Protein AF-0000000079853372 (afdb_homodimer)

Sequence (424 aa):
MLPSIKVAEMELEIAETLNPGPWFKHSINVGIAARNIAEKIQNMDMEKAYILGILHDIGRRVGVVNISKHVYEGYKFCIEKGWNEVAKVCMTHSYILMQDEFDYEPIENEEMEIKKYILNCQTDDFDLLIQLCDSLAADYGFVIIEKRFVDVIRRYGIMQKYIEGWNKTFEIKEYFEEKMGCSVYDVLPNIGKTTLLSPPLWTQPVNKSIIRMLPSIKVAEMELEIAETLNPGPWFKHSINVGIAARNIAEKIQNMDMEKAYILGILHDIGRRVGVVNISKHVYEGYKFCIEKGWNEVAKVCMTHSYILMQDEFDYEPIENEEMEIKKYILNCQTDDFDLLIQLCDSLAADYGFVIIEKRFVDVIRRYGIMQKYIEGWNKTFEIKEYFEEKMGCSVYDVLPNIGKTTLLSPPLWTQPVNKSIIR

Solvent-accessible surface area (backbone atoms only — not comparable to full-atom values): 22584 Å² total; per-residue (Å²): 80,75,73,54,67,68,55,48,53,51,53,47,52,53,28,32,73,65,32,72,58,59,66,53,45,18,21,50,37,11,9,52,43,26,21,45,53,26,66,47,26,87,93,41,60,28,67,58,33,23,47,44,20,40,46,37,64,51,15,36,33,81,38,95,67,56,72,48,50,28,25,44,45,18,23,53,55,23,50,77,72,52,18,50,60,46,17,51,35,11,61,43,44,86,39,82,56,44,55,75,67,59,86,65,83,68,85,53,66,49,43,44,53,46,49,60,50,40,67,74,53,80,82,51,71,66,46,53,44,44,35,45,22,59,33,31,28,37,53,85,37,27,34,53,51,40,49,42,53,47,54,50,36,72,65,70,44,88,58,88,62,50,64,60,38,50,53,49,45,53,50,51,49,50,54,51,20,62,62,42,73,45,63,71,68,78,59,36,76,65,27,56,59,43,47,70,55,79,74,80,81,80,68,80,79,75,69,74,69,69,79,107,81,76,72,54,66,69,55,48,53,50,53,47,52,52,28,32,72,64,32,71,60,58,64,53,45,18,23,48,37,13,8,51,42,26,21,44,54,26,65,47,26,86,95,42,61,29,66,61,34,23,48,44,20,42,45,38,62,52,14,36,32,80,39,96,67,56,72,48,50,27,24,44,45,18,23,53,55,24,50,76,71,54,19,49,60,46,16,50,35,11,60,44,44,84,39,81,57,45,55,73,68,60,86,66,82,68,83,53,67,50,43,42,54,48,49,60,51,40,67,73,53,78,81,52,71,65,44,52,44,43,36,43,22,58,34,30,28,38,53,85,40,28,34,54,52,40,49,40,52,47,54,50,36,73,68,71,43,89,58,88,63,48,66,61,38,50,53,48,45,52,50,52,49,50,55,52,20,63,62,44,74,45,63,71,69,79,60,37,76,62,26,59,59,43,48,71,55,78,74,81,82,80,67,80,77,73,69,74,70,70,80,107

Nearest PDB structures (foldseek):
  3ccg-assembly1_A-2  TM=4.368E-01  e=1.190E-01  Clostridium acetobutylicum ATCC 824
  7mis-assembly1_C  TM=3.509E-01  e=1.730E+00  Legionella pneumophila
  3ccg-assembly1_A-2  TM=4.327E-01  e=1.172E-01  Clostridium acetobutylicum ATCC 824
  7mis-assembly1_C  TM=3.510E-01  e=1.529E+00  Legionella pneumophila

Foldseek 3Di:
DADAPVVLLVLLVLLCVLEPDLVQLQLQQLLQLQLLLQVLFPPRDSRVLNSLSSLLQSLCSNDDDDLLNSLQSSLVVCVVVVNNVSSVLSLQLVPLVQQVLPPDDDDDPSVNVSNVDSVPDDDDLSSLSSNLSSQQGTSVFGEDSVVSLVLVCVARNDDPCSVVSSVSSVVSQVVSCVSSVHHSVVRTPPHVPVHPDDDDRDYPDPPVPPVD/DADAPVVLLVLLVLLCVLEPDLVQLQLQQLLQLQLLLQVLFPPRDSRVLNSLSSLLQSLCSNDDDDLLRSLQSSLVVCVVVVNNVSSVLSLQLVPLVQQVLPPDDDDDPSVNVSNVDSVPDDDDLSSLSSNLSSQQGTSVFGEDNVVSLVLVCVARNDDPCSVVSSVSSVVSQVVSCVSSVHHSVVRTPPHVPVHPDDDDRDYPDPPVPPVD

Structure (mmCIF, N/CA/C/O backbone):
data_AF-0000000079853372-model_v1
#
loop_
_entity.id
_entity.type
_entity.pdbx_description
1 polymer 'HDOD domain-containing protein'
#
loop_
_atom_site.group_PDB
_atom_site.id
_atom_site.type_symbol
_atom_site.label_atom_id
_atom_site.label_alt_id
_atom_site.label_comp_id
_atom_site.label_asym_id
_atom_site.label_entity_id
_atom_site.label_seq_id
_atom_site.pdbx_PDB_ins_code
_atom_site.Cartn_x
_atom_site.Cartn_y
_atom_site.Cartn_z
_atom_site.occupancy
_atom_site.B_iso_or_equiv
_atom_site.auth_seq_id
_atom_site.auth_comp_id
_atom_site.auth_asym_id
_atom_site.auth_atom_id
_atom_site.pdbx_PDB_model_num
ATOM 1 N N . MET A 1 1 ? -0.793 31.891 15.656 1 89.19 1 MET A N 1
ATOM 2 C CA . MET A 1 1 ? -1.569 31.609 16.859 1 89.19 1 MET A CA 1
ATOM 3 C C . MET A 1 1 ? -2.291 30.266 16.75 1 89.19 1 MET A C 1
ATOM 5 O O . MET A 1 1 ? -2.635 29.844 15.641 1 89.19 1 MET A O 1
ATOM 9 N N . LEU A 1 2 ? -2.406 29.516 17.953 1 95.38 2 LEU A N 1
ATOM 10 C CA . LEU A 1 2 ? -3.102 28.25 18.078 1 95.38 2 LEU A CA 1
ATOM 11 C C . LEU A 1 2 ? -4.262 28.344 19.062 1 95.38 2 LEU A C 1
ATOM 13 O O . LEU A 1 2 ? -4.188 29.094 20.047 1 95.38 2 LEU A O 1
ATOM 17 N N . PRO A 1 3 ? -5.352 27.703 18.703 1 98.31 3 PRO A N 1
ATOM 18 C CA . PRO A 1 3 ? -6.367 27.578 19.75 1 98.31 3 PRO A CA 1
ATOM 19 C C . PRO A 1 3 ? -5.918 26.688 20.891 1 98.31 3 PRO A C 1
ATOM 21 O O . PRO A 1 3 ? -4.91 25.969 20.781 1 98.31 3 PRO A O 1
ATOM 24 N N . SER A 1 4 ? -6.629 26.781 22.016 1 98.19 4 SER A N 1
ATOM 25 C CA . SER A 1 4 ? -6.434 25.781 23.062 1 98.19 4 SER A CA 1
ATOM 26 C C . SER A 1 4 ? -6.914 24.406 22.609 1 98.19 4 SER A C 1
ATOM 28 O O . SER A 1 4 ? -7.684 24.297 21.641 1 98.19 4 SER A O 1
ATOM 30 N N . ILE A 1 5 ? -6.477 23.406 23.297 1 98.62 5 ILE A N 1
ATOM 31 C CA . ILE A 1 5 ? -6.887 22.031 23 1 98.62 5 ILE A CA 1
ATOM 32 C C . ILE A 1 5 ? -8.406 21.922 23.094 1 98.62 5 ILE A C 1
ATOM 34 O O . ILE A 1 5 ? -9.047 21.359 22.203 1 98.62 5 ILE A O 1
ATOM 38 N N . LYS A 1 6 ? -8.984 22.469 24.078 1 98.56 6 LYS A N 1
ATOM 39 C CA . LYS A 1 6 ? -10.43 22.406 24.297 1 98.56 6 LYS A CA 1
ATOM 40 C C . LYS A 1 6 ? -11.188 23.031 23.125 1 98.56 6 LYS A C 1
ATOM 42 O O . LYS A 1 6 ? -12.156 22.453 22.625 1 98.56 6 LYS A O 1
ATOM 47 N N . VAL A 1 7 ? -10.75 24.156 22.688 1 98.75 7 VAL A N 1
ATOM 48 C CA . VAL A 1 7 ? -11.398 24.859 21.578 1 98.75 7 VAL A CA 1
ATOM 49 C C . VAL A 1 7 ? -11.242 24.062 20.297 1 98.75 7 VAL A C 1
ATOM 51 O O . VAL A 1 7 ? -12.188 23.922 19.516 1 98.75 7 VAL A O 1
ATOM 54 N N . ALA A 1 8 ? -10.023 23.531 20.062 1 98.88 8 ALA A N 1
ATOM 55 C CA . ALA A 1 8 ? -9.758 22.719 18.875 1 98.88 8 ALA A CA 1
ATOM 56 C C . ALA A 1 8 ? -10.688 21.516 18.812 1 98.88 8 ALA A C 1
ATOM 58 O O . ALA A 1 8 ? -11.289 21.234 17.766 1 98.88 8 ALA A O 1
ATOM 59 N N . GLU A 1 9 ? -10.859 20.828 19.922 1 98.81 9 GLU A N 1
ATOM 60 C CA . GLU A 1 9 ? -11.711 19.656 19.984 1 98.81 9 GLU A CA 1
ATOM 61 C C . GLU A 1 9 ? -13.18 20.016 19.766 1 98.81 9 GLU A C 1
ATOM 63 O O . GLU A 1 9 ? -13.906 19.297 19.078 1 98.81 9 GLU A O 1
ATOM 68 N N . MET A 1 10 ? -13.578 21.094 20.312 1 98.75 10 MET A N 1
ATOM 69 C CA . MET A 1 10 ? -14.953 21.562 20.141 1 98.75 10 MET A CA 1
ATOM 70 C C . MET A 1 10 ? -15.234 21.875 18.672 1 98.75 10 MET A C 1
ATOM 72 O O . MET A 1 10 ? -16.297 21.516 18.156 1 98.75 10 MET A O 1
ATOM 76 N N . GLU A 1 11 ? -14.312 22.594 18.031 1 98.75 11 GLU A N 1
ATOM 77 C CA . GLU A 1 11 ? -14.5 22.938 16.625 1 98.75 11 GLU A CA 1
ATOM 78 C C . GLU A 1 11 ? -14.531 21.688 15.75 1 98.75 11 GLU A C 1
ATOM 80 O O . GLU A 1 11 ? -15.281 21.641 14.773 1 98.75 11 GLU A O 1
ATOM 85 N N . LEU A 1 12 ? -13.711 20.719 16.062 1 98.81 12 LEU A N 1
ATOM 86 C CA . LEU A 1 12 ? -13.727 19.453 15.32 1 98.81 12 LEU A CA 1
ATOM 87 C C . LEU A 1 12 ? -15.07 18.75 15.469 1 98.81 12 LEU A C 1
ATOM 89 O O . LEU A 1 12 ? -15.602 18.219 14.5 1 98.81 12 LEU A O 1
ATOM 93 N N . GLU A 1 13 ? -15.664 18.766 16.641 1 98.75 13 GLU A N 1
ATOM 94 C CA . GLU A 1 13 ? -16.969 18.156 16.891 1 98.75 13 GLU A CA 1
ATOM 95 C C . GLU A 1 13 ? -18.062 18.859 16.094 1 98.75 13 GLU A C 1
ATOM 97 O O . GLU A 1 13 ? -18.938 18.219 15.531 1 98.75 13 GLU A O 1
ATOM 102 N N . ILE A 1 14 ? -18 20.156 16.094 1 98.75 14 ILE A N 1
ATOM 103 C CA . ILE A 1 14 ? -18.953 20.922 15.297 1 98.75 14 ILE A CA 1
ATOM 104 C C . ILE A 1 14 ? -18.844 20.531 13.828 1 98.75 14 ILE A C 1
ATOM 106 O O . ILE A 1 14 ? -19.844 20.312 13.148 1 98.75 14 ILE A O 1
ATOM 110 N N . ALA A 1 15 ? -17.609 20.453 13.336 1 98.69 15 ALA A N 1
ATOM 111 C CA . ALA A 1 15 ? -17.359 20.094 11.938 1 98.69 15 ALA A CA 1
ATOM 112 C C . ALA A 1 15 ? -17.938 18.719 11.609 1 98.69 15 ALA A C 1
ATOM 114 O O . ALA A 1 15 ? -18.469 18.516 10.523 1 98.69 15 ALA A O 1
ATOM 115 N N . GLU A 1 16 ? -17.797 17.766 12.508 1 98 16 GLU A N 1
ATOM 116 C CA . GLU A 1 16 ? -18.344 16.438 12.32 1 98 16 GLU A CA 1
ATOM 117 C C . GLU A 1 16 ? -19.859 16.484 12.156 1 98 16 GLU A C 1
ATOM 119 O O . GLU A 1 16 ? -20.438 15.742 11.352 1 98 16 GLU A O 1
ATOM 124 N N . THR A 1 17 ? -20.531 17.344 12.953 1 98.06 17 THR A N 1
ATOM 125 C CA . THR A 1 17 ? -21.984 17.484 12.852 1 98.06 17 THR A CA 1
ATOM 126 C C . THR A 1 17 ? -22.375 18.031 11.477 1 98.06 17 THR A C 1
ATOM 128 O O . THR A 1 17 ? -23.406 17.641 10.93 1 98.06 17 THR A O 1
ATOM 131 N N . LEU A 1 18 ? -21.578 18.859 10.922 1 97.88 18 LEU A N 1
ATOM 132 C CA . LEU A 1 18 ? -21.859 19.469 9.625 1 97.88 18 LEU A CA 1
ATOM 133 C C . LEU A 1 18 ? -21.609 18.484 8.492 1 97.88 18 LEU A C 1
ATOM 135 O O . LEU A 1 18 ? -22.297 18.516 7.473 1 97.88 18 LEU A O 1
ATOM 139 N N . ASN A 1 19 ? -20.625 17.609 8.664 1 97.5 19 ASN A N 1
ATOM 140 C CA . ASN A 1 19 ? -20.266 16.609 7.68 1 97.5 19 ASN A CA 1
ATOM 141 C C . ASN A 1 19 ? -19.812 15.305 8.344 1 97.5 19 ASN A C 1
ATOM 143 O O . ASN A 1 19 ? -18.625 15.023 8.422 1 97.5 19 ASN A O 1
ATOM 147 N N . PRO A 1 20 ? -20.797 14.539 8.719 1 96.56 20 PRO A N 1
ATOM 148 C CA . PRO A 1 20 ? -20.438 13.281 9.367 1 96.56 20 PRO A CA 1
ATOM 149 C C . PRO A 1 20 ? -19.672 12.336 8.438 1 96.56 20 PRO A C 1
ATOM 151 O O . PRO A 1 20 ? -19.953 12.297 7.234 1 96.56 20 PRO A O 1
ATOM 154 N N . GLY A 1 21 ? -18.703 11.617 8.984 1 94.69 21 GLY A N 1
ATOM 155 C CA . GLY A 1 21 ? -17.938 10.656 8.195 1 94.69 21 GLY A CA 1
ATOM 156 C C . GLY A 1 21 ? -16.688 10.18 8.883 1 94.69 21 GLY A C 1
ATOM 157 O O . GLY A 1 21 ? -16.359 10.641 9.977 1 94.69 21 GLY A O 1
ATOM 158 N N . PRO A 1 22 ? -15.961 9.32 8.258 1 95.94 22 PRO A N 1
ATOM 159 C CA . PRO A 1 22 ? -14.781 8.703 8.867 1 95.94 22 PRO A CA 1
ATOM 160 C C . PRO A 1 22 ? -13.641 9.703 9.086 1 95.94 22 PRO A C 1
ATOM 162 O O . PRO A 1 22 ? -12.758 9.469 9.906 1 95.94 22 PRO A O 1
ATOM 165 N N . TRP A 1 23 ? -13.734 10.852 8.344 1 97 23 TRP A N 1
ATOM 166 C CA . TRP A 1 23 ? -12.648 11.828 8.445 1 97 23 TRP A CA 1
ATOM 167 C C . TRP A 1 23 ? -12.531 12.367 9.867 1 97 23 TRP A C 1
ATOM 169 O O . TRP A 1 23 ? -11.445 12.781 10.289 1 97 23 TRP A O 1
ATOM 179 N N . PHE A 1 24 ? -13.602 12.344 10.672 1 98.19 24 PHE A N 1
ATOM 180 C CA . PHE A 1 24 ? -13.586 12.828 12.047 1 98.19 24 PHE A CA 1
ATOM 181 C C . PHE A 1 24 ? -12.648 11.984 12.906 1 98.19 24 PHE A C 1
ATOM 183 O O . PHE A 1 24 ? -11.703 12.508 13.5 1 98.19 24 PHE A O 1
ATOM 190 N N . LYS A 1 25 ? -12.867 10.648 12.922 1 98.56 25 LYS A N 1
ATOM 191 C CA . LYS A 1 25 ? -12.016 9.75 13.703 1 98.56 25 LYS A CA 1
ATOM 192 C C . LYS A 1 25 ? -10.602 9.703 13.148 1 98.56 25 LYS A C 1
ATOM 194 O O . LYS A 1 25 ? -9.633 9.57 13.906 1 98.56 25 LYS A O 1
ATOM 199 N N . HIS A 1 26 ? -10.492 9.797 11.852 1 98.44 26 HIS A N 1
ATOM 200 C CA . HIS A 1 26 ? -9.188 9.922 11.219 1 98.44 26 HIS A CA 1
ATOM 201 C C . HIS A 1 26 ? -8.414 11.109 11.781 1 98.44 26 HIS A C 1
ATOM 203 O O . HIS A 1 26 ? -7.246 10.977 12.148 1 98.44 26 HIS A O 1
ATOM 209 N N . SER A 1 27 ? -9.039 12.273 11.891 1 98.88 27 SER A N 1
ATOM 210 C CA . SER A 1 27 ? -8.398 13.484 12.383 1 98.88 27 SER A CA 1
ATOM 211 C C . SER A 1 27 ? -7.941 13.32 13.828 1 98.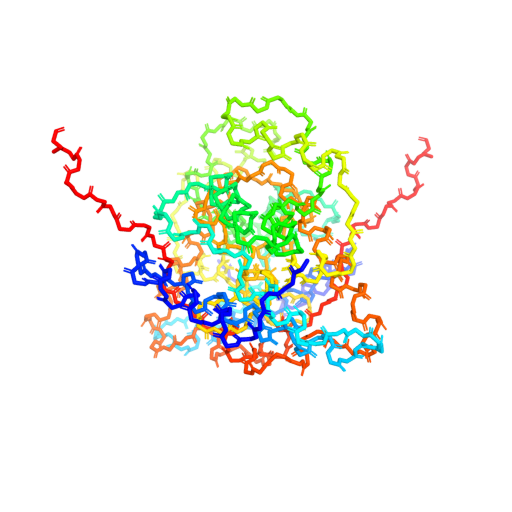88 27 SER A C 1
ATOM 213 O O . SER A 1 27 ? -6.844 13.75 14.188 1 98.88 27 SER A O 1
ATOM 215 N N . ILE A 1 28 ? -8.797 12.68 14.625 1 98.88 28 ILE A N 1
ATOM 216 C CA . ILE A 1 28 ? -8.445 12.414 16.016 1 98.88 28 ILE A CA 1
ATOM 217 C C . ILE A 1 28 ? -7.191 11.547 16.078 1 98.88 28 ILE A C 1
ATOM 219 O O . ILE A 1 28 ? -6.246 11.852 16.812 1 98.88 28 ILE A O 1
ATOM 223 N N . ASN A 1 29 ? -7.164 10.5 15.297 1 98.94 29 ASN A N 1
ATOM 224 C CA . ASN A 1 29 ? -6.02 9.602 15.289 1 98.94 29 ASN A CA 1
ATOM 225 C C . ASN A 1 29 ? -4.758 10.297 14.781 1 98.94 29 ASN A C 1
ATOM 227 O O . ASN A 1 29 ? -3.656 10.016 15.25 1 98.94 29 ASN A O 1
ATOM 231 N N . VAL A 1 30 ? -4.93 11.195 13.789 1 98.94 30 VAL A N 1
ATOM 232 C CA . VAL A 1 30 ? -3.787 11.969 13.328 1 98.94 30 VAL A CA 1
ATOM 233 C C . VAL A 1 30 ? -3.227 12.805 14.469 1 98.94 30 VAL A C 1
ATOM 235 O O . VAL A 1 30 ? -2.01 12.875 14.664 1 98.94 30 VAL A O 1
ATOM 238 N N . GLY A 1 31 ? -4.09 13.469 15.234 1 98.94 31 GLY A N 1
ATOM 239 C CA . GLY A 1 31 ? -3.65 14.227 16.391 1 98.94 31 GLY A CA 1
ATOM 240 C C . GLY A 1 31 ? -2.912 13.391 17.406 1 98.94 31 GLY A C 1
ATOM 241 O O . GLY A 1 31 ? -1.86 13.797 17.906 1 98.94 31 GLY A O 1
ATOM 242 N N . ILE A 1 32 ? -3.408 12.203 17.719 1 98.94 32 ILE A N 1
ATOM 243 C CA . ILE A 1 32 ? -2.801 11.297 18.688 1 98.94 32 ILE A CA 1
ATOM 244 C C . ILE A 1 32 ? -1.427 10.859 18.203 1 98.94 32 ILE A C 1
ATOM 246 O O . ILE A 1 32 ? -0.454 10.867 18.953 1 98.94 32 ILE A O 1
ATOM 250 N N . ALA A 1 33 ? -1.319 10.461 16.922 1 98.94 33 ALA A N 1
ATOM 251 C CA . ALA A 1 33 ? -0.033 10.078 16.344 1 98.94 33 ALA A CA 1
ATOM 252 C C . ALA A 1 33 ? 0.978 11.219 16.453 1 98.94 33 ALA A C 1
ATOM 254 O O . ALA A 1 33 ? 2.123 11 16.859 1 98.94 33 ALA A O 1
ATOM 255 N N . ALA A 1 34 ? 0.501 12.438 16.094 1 98.94 34 ALA A N 1
ATOM 256 C CA . ALA A 1 34 ? 1.375 13.609 16.125 1 98.94 34 ALA A CA 1
ATOM 257 C C . ALA A 1 34 ? 1.882 13.875 17.547 1 98.94 34 ALA A C 1
ATOM 259 O O . ALA A 1 34 ? 3.074 14.117 17.75 1 98.94 34 ALA A O 1
ATOM 260 N N . ARG A 1 35 ? 0.979 13.789 18.484 1 98.94 35 ARG A N 1
ATOM 261 C CA . ARG A 1 35 ? 1.349 13.977 19.875 1 98.94 35 ARG A CA 1
ATOM 262 C C . ARG A 1 35 ? 2.367 12.938 20.328 1 98.94 35 ARG A C 1
ATOM 264 O O . ARG A 1 35 ? 3.385 13.273 20.938 1 98.94 35 ARG A O 1
ATOM 271 N N . ASN A 1 36 ? 2.117 11.68 20.047 1 98.94 36 ASN A N 1
ATOM 272 C CA . ASN A 1 36 ? 2.971 10.586 20.5 1 98.94 36 ASN A CA 1
ATOM 273 C C . ASN A 1 36 ? 4.371 10.688 19.906 1 98.94 36 ASN A C 1
ATOM 275 O O . ASN A 1 36 ? 5.363 10.453 20.594 1 98.94 36 ASN A O 1
ATOM 279 N N . ILE A 1 37 ? 4.473 11.031 18.609 1 98.94 37 ILE A N 1
ATOM 280 C CA . ILE A 1 37 ? 5.77 11.172 17.953 1 98.94 37 ILE A CA 1
ATOM 281 C C . ILE A 1 37 ? 6.512 12.383 18.516 1 98.94 37 ILE A C 1
ATOM 283 O O . ILE A 1 37 ? 7.688 12.281 18.875 1 98.94 37 ILE A O 1
ATOM 287 N N . ALA A 1 38 ? 5.836 13.516 18.656 1 98.88 38 ALA A N 1
ATOM 288 C CA . ALA A 1 38 ? 6.441 14.734 19.188 1 98.88 38 ALA A CA 1
ATOM 289 C C . ALA A 1 38 ? 6.973 14.5 20.609 1 98.88 38 ALA A C 1
ATOM 291 O O . ALA A 1 38 ? 8 15.07 20.984 1 98.88 38 ALA A O 1
ATOM 292 N N . GLU A 1 39 ? 6.281 13.695 21.375 1 98.62 39 GLU A N 1
ATOM 293 C CA . GLU A 1 39 ? 6.668 13.398 22.75 1 98.62 39 GLU A CA 1
ATOM 294 C C . GLU A 1 39 ? 8.047 12.75 22.812 1 98.62 39 GLU A C 1
ATOM 296 O O . GLU A 1 39 ? 8.773 12.898 23.797 1 98.62 39 GLU A O 1
ATOM 301 N N . LYS A 1 40 ? 8.461 12.086 21.781 1 98.5 40 LYS A N 1
ATOM 302 C CA . LYS A 1 40 ? 9.734 11.375 21.734 1 98.5 40 LYS A CA 1
ATOM 303 C C . LYS A 1 40 ? 10.852 12.289 21.219 1 98.5 40 LYS A C 1
ATOM 305 O O . LYS A 1 40 ? 12.016 11.898 21.219 1 98.5 40 LYS A O 1
ATOM 310 N N . ILE A 1 41 ? 10.484 13.438 20.797 1 98.44 41 ILE A N 1
ATOM 311 C CA . ILE A 1 41 ? 11.461 14.336 20.172 1 98.44 41 ILE A CA 1
ATOM 312 C C . ILE A 1 41 ? 11.742 15.516 21.094 1 98.44 41 ILE A C 1
ATOM 314 O O . ILE A 1 41 ? 10.812 16.234 21.484 1 98.44 41 ILE A O 1
ATOM 318 N N . GLN A 1 42 ? 12.969 15.758 21.375 1 96.81 42 GLN A N 1
ATOM 319 C CA . GLN A 1 42 ? 13.367 16.812 22.297 1 96.81 42 GLN A CA 1
ATOM 320 C C . GLN A 1 42 ? 12.922 18.188 21.797 1 96.81 42 GLN A C 1
ATOM 322 O O . GLN A 1 42 ? 13.125 18.516 20.641 1 96.81 42 GLN A O 1
ATOM 327 N N . ASN A 1 43 ? 12.273 18.922 22.609 1 95.81 43 ASN A N 1
ATOM 328 C CA . ASN A 1 43 ? 11.891 20.312 22.406 1 95.81 43 ASN A CA 1
ATOM 329 C C . ASN A 1 43 ? 10.797 20.438 21.344 1 95.81 43 ASN A C 1
ATOM 331 O O . ASN A 1 43 ? 10.633 21.5 20.734 1 95.81 43 ASN A O 1
ATOM 335 N N . MET A 1 44 ? 10.109 19.359 21.078 1 98.12 44 MET A N 1
ATOM 336 C CA . MET A 1 44 ? 8.961 19.484 20.188 1 98.12 44 MET A CA 1
ATOM 337 C C . MET A 1 44 ? 7.66 19.562 20.984 1 98.12 44 MET A C 1
ATOM 339 O O . MET A 1 44 ? 7.398 18.719 21.828 1 98.12 44 MET A O 1
ATOM 343 N N . ASP A 1 45 ? 6.934 20.547 20.734 1 98.5 45 ASP A N 1
ATOM 344 C CA . ASP A 1 45 ? 5.715 20.828 21.484 1 98.5 45 ASP A CA 1
ATOM 345 C C . ASP A 1 45 ? 4.609 19.844 21.141 1 98.5 45 ASP A C 1
ATOM 347 O O . ASP A 1 45 ? 3.955 19.953 20.094 1 98.5 45 ASP A O 1
ATOM 351 N N . MET A 1 46 ? 4.344 18.891 22.047 1 98.5 46 MET A N 1
ATOM 352 C CA . MET A 1 46 ? 3.398 17.812 21.766 1 98.5 46 MET A CA 1
ATOM 353 C C . MET A 1 46 ? 1.966 18.328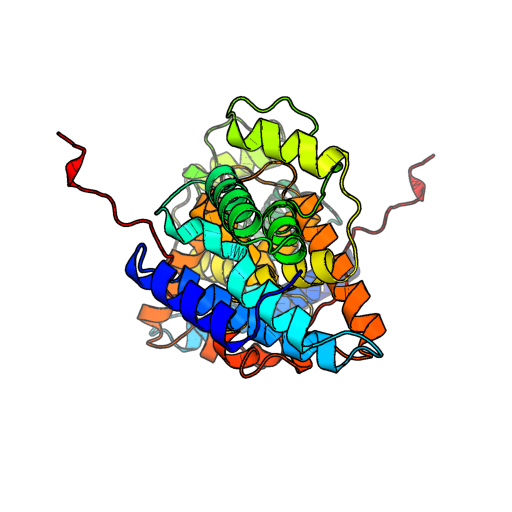 21.75 1 98.5 46 MET A C 1
ATOM 355 O O . MET A 1 46 ? 1.109 17.781 21.047 1 98.5 46 MET A O 1
ATOM 359 N N . GLU A 1 47 ? 1.652 19.328 22.516 1 98.56 47 GLU A N 1
ATOM 360 C CA . GLU A 1 47 ? 0.311 19.906 22.5 1 98.56 47 GLU A CA 1
ATOM 361 C C . GLU A 1 47 ? 0.024 20.578 21.156 1 98.56 47 GLU A C 1
ATOM 363 O O . GLU A 1 47 ? -1.058 20.422 20.594 1 98.56 47 GLU A O 1
ATOM 368 N N . LYS A 1 48 ? 1.024 21.344 20.734 1 98.81 48 LYS A N 1
ATOM 369 C CA . LYS A 1 48 ? 0.906 21.953 19.406 1 98.81 48 LYS A CA 1
ATOM 370 C C . LYS A 1 48 ? 0.714 20.906 18.328 1 98.81 48 LYS A C 1
ATOM 372 O O . LYS A 1 48 ? -0.159 21.031 17.469 1 98.81 48 LYS A O 1
ATOM 377 N N . ALA A 1 49 ? 1.512 19.844 18.406 1 98.94 49 ALA A N 1
ATOM 378 C CA . ALA A 1 49 ? 1.412 18.75 17.438 1 98.94 49 ALA A CA 1
ATOM 379 C C . ALA A 1 49 ? 0.006 18.156 17.422 1 98.94 49 ALA A C 1
ATOM 381 O O . ALA A 1 49 ? -0.561 17.922 16.359 1 98.94 49 ALA A O 1
ATOM 382 N N . TYR A 1 50 ? -0.543 17.984 18.578 1 98.94 50 TYR A N 1
ATOM 383 C CA . TYR A 1 50 ? -1.882 17.422 18.719 1 98.94 50 TYR A CA 1
ATOM 384 C C . TYR A 1 50 ? -2.922 18.328 18.062 1 98.94 50 TYR A C 1
ATOM 386 O O . TYR A 1 50 ? -3.752 17.859 17.281 1 98.94 50 TYR A O 1
ATOM 394 N N . ILE A 1 51 ? -2.871 19.547 18.344 1 98.94 51 ILE A N 1
ATOM 395 C CA . ILE A 1 51 ? -3.84 20.516 17.859 1 98.94 51 ILE A CA 1
ATOM 396 C C . ILE A 1 51 ? -3.775 20.578 16.328 1 98.94 51 ILE A C 1
ATOM 398 O O . ILE A 1 51 ? -4.809 20.531 15.656 1 98.94 51 ILE A O 1
ATOM 402 N N . LEU A 1 52 ? -2.564 20.672 15.781 1 98.94 52 LEU A N 1
ATOM 403 C CA . LEU A 1 52 ? -2.391 20.703 14.336 1 98.94 52 LEU A CA 1
ATOM 404 C C . LEU A 1 52 ? -2.934 19.438 13.688 1 98.94 52 LEU A C 1
ATOM 406 O O . LEU A 1 52 ? -3.568 19.5 12.633 1 98.94 52 LEU A O 1
ATOM 410 N N . GLY A 1 53 ? -2.738 18.344 14.375 1 98.94 53 GLY A N 1
ATOM 411 C CA . GLY A 1 53 ? -3.189 17.062 13.859 1 98.94 53 GLY A CA 1
ATOM 412 C C . GLY A 1 53 ? -4.699 16.938 13.789 1 98.94 53 GLY A C 1
ATOM 413 O O . GLY A 1 53 ? -5.258 16.578 12.75 1 98.94 53 GLY A O 1
ATOM 414 N N . ILE A 1 54 ? -5.41 17.312 14.867 1 98.88 54 ILE A N 1
ATOM 415 C CA . ILE A 1 54 ? -6.852 17.078 14.891 1 98.88 54 ILE A CA 1
ATOM 416 C C . ILE A 1 54 ? -7.543 18.078 13.961 1 98.88 54 ILE A C 1
ATOM 418 O O . ILE A 1 54 ? -8.648 17.812 13.484 1 98.88 54 ILE A O 1
ATOM 422 N N . LEU A 1 55 ? -6.867 19.172 13.555 1 98.94 55 LEU A N 1
ATOM 423 C CA . LEU A 1 55 ? -7.555 20.203 12.797 1 98.94 55 LEU A CA 1
ATOM 424 C C . LEU A 1 55 ? -7.086 20.219 11.344 1 98.94 55 LEU A C 1
ATOM 426 O O . LEU A 1 55 ? -7.586 21 10.531 1 98.94 55 LEU A O 1
ATOM 430 N N . HIS A 1 56 ? -6.152 19.344 10.938 1 98.88 56 HIS A N 1
ATOM 431 C CA . HIS A 1 56 ? -5.547 19.438 9.609 1 98.88 56 HIS A CA 1
ATOM 432 C C . HIS A 1 56 ? -6.605 19.328 8.516 1 98.88 56 HIS A C 1
ATOM 434 O O . HIS A 1 56 ? -6.477 19.953 7.465 1 98.88 56 HIS A O 1
ATOM 440 N N . ASP A 1 57 ? -7.645 18.594 8.781 1 98.75 57 ASP A N 1
ATOM 441 C CA . ASP A 1 57 ? -8.695 18.297 7.809 1 98.75 57 ASP A CA 1
ATOM 442 C C . ASP A 1 57 ? -9.969 19.094 8.125 1 98.75 57 ASP A C 1
ATOM 444 O O . ASP A 1 57 ? -11.047 18.75 7.645 1 98.75 57 ASP A O 1
ATOM 448 N N . ILE A 1 58 ? -9.93 20.188 8.883 1 98.88 58 ILE A N 1
ATOM 449 C CA . ILE A 1 58 ? -11.094 20.891 9.398 1 98.88 58 ILE A CA 1
ATOM 450 C C . ILE A 1 58 ? -11.906 21.469 8.234 1 98.88 58 ILE A C 1
ATOM 452 O O . ILE A 1 58 ? -13.102 21.734 8.375 1 98.88 58 ILE A O 1
ATOM 456 N N . GLY A 1 59 ? -11.266 21.641 7.082 1 98.69 59 GLY A N 1
ATOM 457 C CA . GLY A 1 59 ? -11.953 22.125 5.895 1 98.69 59 GLY A CA 1
ATOM 458 C C . GLY A 1 59 ? -13.031 21.172 5.402 1 98.69 59 GLY A C 1
ATOM 459 O O . GLY A 1 59 ? -13.906 21.562 4.633 1 98.69 59 GLY A O 1
ATOM 460 N N . ARG A 1 60 ? -13.016 19.938 5.773 1 98 60 ARG A N 1
ATOM 461 C CA . ARG A 1 60 ? -14.016 18.953 5.379 1 98 60 ARG A CA 1
ATOM 462 C C . ARG A 1 60 ? -15.375 19.266 6 1 98 60 ARG A C 1
ATOM 464 O O . ARG A 1 60 ? -16.391 18.703 5.605 1 98 60 ARG A O 1
ATOM 471 N N . ARG A 1 61 ? -15.391 20.219 6.891 1 98 61 ARG A N 1
ATOM 472 C CA . ARG A 1 61 ? -16.641 20.656 7.504 1 98 61 ARG A CA 1
ATOM 473 C C . ARG A 1 61 ? -17.625 21.125 6.449 1 98 61 ARG A C 1
ATOM 475 O O . ARG A 1 61 ? -18.844 21.141 6.695 1 98 61 ARG A O 1
ATOM 482 N N . VAL A 1 62 ? -17.156 21.391 5.25 1 97.75 62 VAL A N 1
ATOM 483 C CA . VAL A 1 62 ? -18.031 21.969 4.227 1 97.75 62 VAL A CA 1
ATOM 484 C C . VAL A 1 62 ? -18.703 20.859 3.426 1 97.75 62 VAL A C 1
ATOM 486 O O . VAL A 1 62 ? -19.5 21.141 2.531 1 97.75 62 VAL A O 1
ATOM 489 N N . GLY A 1 63 ? -18.312 19.641 3.615 1 95.69 63 GLY A N 1
ATOM 490 C CA . GLY A 1 63 ? -18.938 18.516 2.916 1 95.69 63 GLY A CA 1
ATOM 491 C C . GLY A 1 63 ? -17.938 17.641 2.189 1 95.69 63 GLY A C 1
ATOM 492 O O . GLY A 1 63 ? -16.734 17.688 2.488 1 95.69 63 GLY A O 1
ATOM 493 N N . VAL A 1 64 ? -18.484 16.75 1.317 1 91.88 64 VAL A N 1
ATOM 494 C CA . VAL A 1 64 ? -17.656 15.875 0.501 1 91.88 64 VAL A CA 1
ATOM 495 C C . VAL A 1 64 ? -17.141 16.641 -0.713 1 91.88 64 VAL A C 1
ATOM 497 O O . VAL A 1 64 ? -17.906 16.969 -1.625 1 91.88 64 VAL A O 1
ATOM 500 N N . VAL A 1 65 ? -15.914 16.938 -0.662 1 91.12 65 VAL A N 1
ATOM 501 C CA . VAL A 1 65 ? -15.305 17.766 -1.699 1 91.12 65 VAL A CA 1
ATOM 502 C C . VAL A 1 65 ? -13.977 17.141 -2.141 1 91.12 65 VAL A C 1
ATOM 504 O O . VAL A 1 65 ? -13.492 16.188 -1.525 1 91.12 65 VAL A O 1
ATOM 507 N N . ASN A 1 66 ? -13.422 17.656 -3.184 1 89.88 66 ASN A N 1
ATOM 508 C CA . ASN A 1 66 ? -12.133 17.156 -3.65 1 89.88 66 ASN A CA 1
ATOM 509 C C . ASN A 1 66 ? -10.992 17.641 -2.764 1 89.88 66 ASN A C 1
ATOM 511 O O . ASN A 1 66 ? -11.219 18.375 -1.806 1 89.88 66 ASN A O 1
ATOM 515 N N . ILE A 1 67 ? -9.789 17.25 -3.061 1 91.81 67 ILE A N 1
ATOM 516 C CA . ILE A 1 67 ? -8.617 17.469 -2.223 1 91.81 67 ILE A CA 1
ATOM 517 C C . ILE A 1 67 ? -8.336 18.969 -2.113 1 91.81 67 ILE A C 1
ATOM 519 O O . ILE A 1 67 ? -8.211 19.516 -1.011 1 91.81 67 ILE A O 1
ATOM 523 N N . SER A 1 68 ? -8.32 19.703 -3.23 1 94.56 68 SER A N 1
ATOM 524 C CA . SER A 1 68 ? -7.973 21.125 -3.199 1 94.56 68 SER A CA 1
ATOM 525 C C . SER A 1 68 ? -9.008 21.922 -2.42 1 94.56 68 SER A C 1
ATOM 527 O O . SER A 1 68 ? -8.656 22.875 -1.711 1 94.56 68 SER A O 1
ATOM 529 N N . LYS A 1 69 ? -10.18 21.516 -2.498 1 95.5 69 LYS A N 1
ATOM 530 C CA . LYS A 1 69 ? -11.242 22.281 -1.85 1 95.5 69 LYS A CA 1
ATOM 531 C C . LYS A 1 69 ? -11.172 22.141 -0.332 1 95.5 69 LYS A C 1
ATOM 533 O O . LYS A 1 69 ? -11.258 23.141 0.393 1 95.5 69 LYS A O 1
ATOM 538 N N . HIS A 1 70 ? -11.031 20.875 0.182 1 96.19 70 HIS A N 1
ATOM 539 C CA . HIS A 1 70 ? -10.984 20.781 1.638 1 96.19 70 HIS A CA 1
ATOM 540 C C . HIS A 1 70 ? -9.75 21.484 2.193 1 96.19 70 HIS A C 1
ATOM 542 O O . HIS A 1 70 ? -9.781 22.031 3.299 1 96.19 70 HIS A O 1
ATOM 548 N N . VAL A 1 71 ? -8.672 21.5 1.475 1 98 71 VAL A N 1
ATOM 549 C CA . VAL A 1 71 ? -7.434 22.172 1.866 1 98 71 VAL A CA 1
ATOM 550 C C . VAL A 1 71 ? -7.676 23.672 1.979 1 98 71 VAL A C 1
ATOM 552 O O . VAL A 1 71 ? -7.398 24.266 3.018 1 98 71 VAL A O 1
ATOM 555 N N . TYR A 1 72 ? -8.242 24.234 0.937 1 98.38 72 TYR A N 1
ATOM 556 C CA . TYR A 1 72 ? -8.43 25.672 0.868 1 98.38 72 TYR A CA 1
ATOM 557 C C . TYR A 1 72 ? -9.484 26.141 1.861 1 98.38 72 TYR A C 1
ATOM 559 O O . TYR A 1 72 ? -9.328 27.188 2.498 1 98.38 72 TYR A O 1
ATOM 567 N N . GLU A 1 73 ? -10.531 25.422 2.039 1 98.56 73 GLU A N 1
ATOM 568 C CA . GLU A 1 73 ? -11.578 25.781 2.992 1 98.56 73 GLU A CA 1
ATOM 569 C C . GLU A 1 73 ? -11.055 25.719 4.426 1 98.56 73 GLU A C 1
ATOM 571 O O . GLU A 1 73 ? -11.469 26.516 5.27 1 98.56 73 GLU A O 1
ATOM 576 N N . GLY A 1 74 ? -10.227 24.75 4.711 1 98.81 74 GLY A N 1
ATOM 577 C CA . GLY A 1 74 ? -9.586 24.719 6.02 1 98.81 74 GLY A CA 1
ATOM 578 C C . GLY A 1 74 ? -8.727 25.938 6.293 1 98.81 74 GLY A C 1
ATOM 579 O O . GLY A 1 74 ? -8.789 26.516 7.379 1 98.81 74 GLY A O 1
ATOM 580 N N . TYR A 1 75 ? -7.934 26.281 5.277 1 98.75 75 TYR A N 1
ATOM 581 C CA . TYR A 1 75 ? -7.105 27.484 5.359 1 98.75 75 TYR A CA 1
ATOM 582 C C . TYR A 1 75 ? -7.953 28.719 5.656 1 98.75 75 TYR A C 1
ATOM 584 O O . TYR A 1 75 ? -7.664 29.469 6.594 1 98.75 75 TYR A O 1
ATOM 592 N N . LYS A 1 76 ? -9.016 28.922 4.926 1 98.62 76 LYS A N 1
ATOM 593 C CA . LYS A 1 76 ? -9.883 30.078 5.094 1 98.62 76 LYS A CA 1
ATOM 594 C C . LYS A 1 76 ? -10.492 30.109 6.492 1 98.62 76 LYS A C 1
ATOM 596 O O . LYS A 1 76 ? -10.492 31.156 7.148 1 98.62 76 LYS A O 1
ATOM 601 N N . PHE A 1 77 ? -10.977 29 6.922 1 98.81 77 PHE A N 1
ATOM 602 C CA . PHE A 1 77 ? -11.617 28.875 8.227 1 98.81 77 PHE A CA 1
ATOM 603 C C . PHE A 1 77 ? -10.648 29.281 9.336 1 98.81 77 PHE A C 1
ATOM 605 O O . PHE A 1 77 ? -11 30.062 10.219 1 98.81 77 PHE A O 1
ATOM 612 N N . CYS A 1 78 ? -9.43 28.781 9.281 1 98.81 78 CYS A N 1
ATOM 613 C CA . CYS A 1 78 ? -8.445 29 10.336 1 98.81 78 CYS A CA 1
ATOM 614 C C . CYS A 1 78 ? -7.918 30.422 10.305 1 98.81 78 CYS A C 1
ATOM 616 O O . CYS A 1 78 ? -7.637 31.016 11.352 1 98.81 78 CYS A O 1
ATOM 618 N N . ILE A 1 79 ? -7.828 31 9.102 1 98.62 79 ILE A N 1
ATOM 619 C CA . ILE A 1 79 ? -7.414 32.406 8.984 1 98.62 79 ILE A CA 1
ATOM 620 C C . ILE A 1 79 ? -8.461 33.281 9.633 1 98.62 79 ILE A C 1
ATOM 622 O O . ILE A 1 79 ? -8.117 34.219 10.367 1 98.62 79 ILE A O 1
ATOM 626 N N . GLU A 1 80 ? -9.68 33 9.375 1 98.38 80 GLU A N 1
ATOM 627 C CA . GLU A 1 80 ? -10.766 33.812 9.953 1 98.38 80 GLU A CA 1
ATOM 628 C C . GLU A 1 80 ? -10.742 33.75 11.477 1 98.38 80 GLU A C 1
ATOM 630 O O . GLU A 1 80 ? -11.109 34.719 12.148 1 98.38 80 GLU A O 1
ATOM 635 N N . LYS A 1 81 ? -10.266 32.656 12.055 1 98.31 81 LYS A N 1
ATOM 636 C CA . LYS A 1 81 ? -10.227 32.469 13.5 1 98.31 81 LYS A CA 1
ATOM 637 C C . LYS A 1 81 ? -8.922 32.969 14.086 1 98.31 81 LYS A C 1
ATOM 639 O O . LYS A 1 81 ? -8.758 33.031 15.305 1 98.31 81 LYS A O 1
ATOM 644 N N . GLY A 1 82 ? -7.988 33.344 13.172 1 98.19 82 GLY A N 1
ATOM 645 C CA . GLY A 1 82 ? -6.688 33.812 13.609 1 98.19 82 GLY A CA 1
ATOM 646 C C . GLY A 1 82 ? -5.723 32.688 13.945 1 98.19 82 GLY A C 1
ATOM 647 O O . GLY A 1 82 ? -4.73 32.906 14.641 1 98.19 82 GLY A O 1
ATOM 648 N N . TRP A 1 83 ? -6.012 31.469 13.562 1 98.62 83 TRP A N 1
ATOM 649 C CA . TRP A 1 83 ? -5.172 30.297 13.812 1 98.62 83 TRP A CA 1
ATOM 650 C C . TRP A 1 83 ? -4.199 30.078 12.664 1 98.62 83 TRP A C 1
ATOM 652 O O . TRP A 1 83 ? -4.277 29.062 11.969 1 98.62 83 TRP A O 1
ATOM 662 N N . ASN A 1 84 ? -3.172 30.891 12.547 1 98.06 84 ASN A N 1
ATOM 663 C CA . ASN A 1 84 ? -2.281 30.938 11.398 1 98.06 84 ASN A CA 1
ATOM 664 C C . ASN A 1 84 ? -1.469 29.641 11.273 1 98.06 84 ASN A C 1
ATOM 666 O O . ASN A 1 84 ? -1.205 29.172 10.164 1 98.06 84 ASN A O 1
ATOM 670 N N . GLU A 1 85 ? -1.038 29.078 12.312 1 98.31 85 GLU A N 1
ATOM 671 C CA . GLU A 1 85 ? -0.25 27.844 12.266 1 98.31 85 GLU A CA 1
ATOM 672 C C . GLU A 1 85 ? -1.092 26.656 11.789 1 98.31 85 GLU A C 1
ATOM 674 O O . GLU A 1 85 ? -0.605 25.812 11.047 1 98.31 85 GLU A O 1
ATOM 679 N N . VAL A 1 86 ? -2.363 26.641 12.219 1 98.81 86 VAL A N 1
ATOM 680 C CA . VAL A 1 86 ? -3.273 25.609 11.734 1 98.81 86 VAL A CA 1
ATOM 681 C C . VAL A 1 86 ? -3.553 25.812 10.25 1 98.81 86 VAL A C 1
ATOM 683 O O . VAL A 1 86 ? -3.584 24.844 9.477 1 98.81 86 VAL A O 1
ATOM 686 N N . ALA A 1 87 ? -3.732 27.062 9.859 1 98.75 87 ALA A N 1
ATOM 687 C CA . ALA A 1 87 ? -3.998 27.406 8.461 1 98.75 87 ALA A CA 1
ATOM 688 C C . ALA A 1 87 ? -2.875 26.906 7.559 1 98.75 87 ALA A C 1
ATOM 690 O O . ALA A 1 87 ? -3.135 26.375 6.477 1 98.75 87 ALA A O 1
ATOM 691 N N . LYS A 1 88 ? -1.664 27.078 8 1 98.69 88 LYS A N 1
ATOM 692 C CA . LYS A 1 88 ? -0.515 26.625 7.227 1 98.69 88 LYS A CA 1
ATOM 693 C C . LYS A 1 88 ? -0.556 25.109 7.02 1 98.69 88 LYS A C 1
ATOM 695 O O . LYS A 1 88 ? -0.385 24.641 5.898 1 98.69 88 LYS A O 1
ATOM 700 N N . VAL A 1 89 ? -0.867 24.359 8.039 1 98.75 89 VAL A N 1
ATOM 701 C CA . VAL A 1 89 ? -0.914 22.906 7.98 1 98.75 89 VAL A CA 1
ATOM 702 C C . VAL A 1 89 ? -2.061 22.453 7.074 1 98.75 89 VAL A C 1
ATOM 704 O O . VAL A 1 89 ? -1.935 21.469 6.344 1 98.75 89 VAL A O 1
ATOM 707 N N . CYS A 1 90 ? -3.184 23.156 7.133 1 98.75 90 CYS A N 1
ATOM 708 C CA . CYS A 1 90 ? -4.277 22.859 6.219 1 98.75 90 CYS A CA 1
ATOM 709 C C . CYS A 1 90 ? -3.818 22.953 4.766 1 98.75 90 CYS A C 1
ATOM 711 O O . CYS A 1 90 ? -4.176 22.109 3.941 1 98.75 90 CYS A O 1
ATOM 713 N N . MET A 1 91 ? -2.943 23.922 4.457 1 98.38 91 MET A N 1
ATOM 714 C CA . MET A 1 91 ? -2.477 24.156 3.094 1 98.38 91 MET A CA 1
ATOM 715 C C . MET A 1 91 ? -1.444 23.109 2.686 1 98.38 91 MET A C 1
ATOM 717 O O . MET A 1 91 ? -1.421 22.672 1.534 1 98.38 91 MET A O 1
ATOM 721 N N . THR A 1 92 ? -0.653 22.625 3.619 1 98.25 92 THR A N 1
ATOM 722 C CA . THR A 1 92 ? 0.545 21.875 3.252 1 98.25 92 THR A CA 1
ATOM 723 C C . THR A 1 92 ? 0.295 20.375 3.344 1 98.25 92 THR A C 1
ATOM 725 O O . THR A 1 92 ? 0.98 19.578 2.691 1 98.25 92 THR A O 1
ATOM 728 N N . HIS A 1 93 ? -0.678 19.891 4.125 1 98.25 93 HIS A N 1
ATOM 729 C CA . HIS A 1 93 ? -0.711 18.5 4.555 1 98.25 93 HIS A CA 1
ATOM 730 C C . HIS A 1 93 ? -0.962 17.562 3.375 1 98.25 93 HIS A C 1
ATOM 732 O O . HIS A 1 93 ? -0.508 16.422 3.381 1 98.25 93 HIS A O 1
ATOM 738 N N . SER A 1 94 ? -1.646 18.062 2.346 1 96.12 94 SER A N 1
ATOM 739 C CA . SER A 1 94 ? -1.971 17.188 1.221 1 96.12 94 SER A CA 1
ATOM 740 C C . SER A 1 94 ? -0.964 17.359 0.087 1 96.12 94 SER A C 1
ATOM 742 O O . SER A 1 94 ? -1.108 16.75 -0.972 1 96.12 94 SER A O 1
ATOM 744 N N . TYR A 1 95 ? 0.032 18.188 0.244 1 96 95 TYR A N 1
ATOM 745 C CA . TYR A 1 95 ? 1.031 18.469 -0.781 1 96 95 TYR A CA 1
ATOM 746 C C . TYR A 1 95 ? 2.43 18.109 -0.291 1 96 95 TYR A C 1
ATOM 748 O O . TYR A 1 95 ? 3.258 19 -0.059 1 96 95 TYR A O 1
ATOM 756 N N . ILE A 1 96 ? 2.676 16.859 -0.289 1 96.88 96 ILE A N 1
ATOM 757 C CA . ILE A 1 96 ? 3.85 16.281 0.356 1 96.88 96 ILE A CA 1
ATOM 758 C C . ILE A 1 96 ? 5.113 16.734 -0.379 1 96.88 96 ILE A C 1
ATOM 760 O O . ILE A 1 96 ? 6.176 16.875 0.231 1 96.88 96 ILE A O 1
ATOM 764 N N . LEU A 1 97 ? 5.059 17.062 -1.672 1 96.94 97 LEU A N 1
ATOM 765 C CA . LEU A 1 97 ? 6.223 17.469 -2.453 1 96.94 97 LEU A CA 1
ATOM 766 C C . LEU A 1 97 ? 6.371 18.984 -2.475 1 96.94 97 LEU A C 1
ATOM 768 O O . LEU A 1 97 ? 7.328 19.516 -3.045 1 96.94 97 LEU A O 1
ATOM 772 N N . MET A 1 98 ? 5.336 19.656 -1.945 1 97.12 98 MET A N 1
ATOM 773 C CA . MET A 1 98 ? 5.324 21.109 -1.846 1 97.12 98 MET A CA 1
ATOM 774 C C . MET A 1 98 ? 5.492 21.75 -3.219 1 97.12 98 MET A C 1
ATOM 776 O O . MET A 1 98 ? 4.676 21.531 -4.113 1 97.12 98 MET A O 1
ATOM 780 N N . GLN A 1 99 ? 6.52 22.5 -3.465 1 96.38 99 GLN A N 1
ATOM 781 C CA . GLN A 1 99 ? 6.699 23.234 -4.711 1 96.38 99 GLN A CA 1
ATOM 782 C C . GLN A 1 99 ? 6.773 22.281 -5.906 1 96.38 99 GLN A C 1
ATOM 784 O O . GLN A 1 99 ? 6.309 22.625 -6.996 1 96.38 99 GLN A O 1
ATOM 789 N N . ASP A 1 100 ? 7.27 21.125 -5.695 1 95.06 100 ASP A N 1
ATOM 790 C CA . ASP A 1 100 ? 7.492 20.172 -6.777 1 95.06 100 ASP A CA 1
ATOM 791 C C . ASP A 1 100 ? 6.18 19.5 -7.199 1 95.06 100 ASP A C 1
ATOM 793 O O . ASP A 1 100 ? 6.145 18.766 -8.18 1 95.06 100 ASP A O 1
ATOM 797 N N . GLU A 1 101 ? 5.113 19.828 -6.441 1 93.25 101 GLU A N 1
ATOM 798 C CA . GLU A 1 101 ? 3.801 19.328 -6.832 1 93.25 101 GLU A CA 1
ATOM 799 C C . GLU A 1 101 ? 3.303 20.016 -8.102 1 93.25 101 GLU A C 1
ATOM 801 O O . GLU A 1 101 ? 2.479 19.453 -8.828 1 93.25 101 GLU A O 1
ATOM 806 N N . PHE A 1 102 ? 3.846 21.172 -8.352 1 92.62 102 PHE A N 1
ATOM 807 C CA . PHE A 1 102 ? 3.203 22.031 -9.336 1 92.62 102 PHE A CA 1
ATOM 808 C C . PHE A 1 102 ? 4.09 22.219 -10.555 1 92.62 102 PHE A C 1
ATOM 810 O O . PHE A 1 102 ? 4.812 23.219 -10.664 1 92.62 102 PHE A O 1
ATOM 817 N N . ASP A 1 103 ? 4.09 21.297 -11.375 1 89.44 103 ASP A N 1
ATOM 818 C CA . ASP A 1 103 ? 4.75 21.406 -12.664 1 89.44 103 ASP A CA 1
ATOM 819 C C . ASP A 1 103 ? 3.736 21.625 -13.789 1 89.44 103 ASP A C 1
ATOM 821 O O . ASP A 1 103 ? 4.055 21.453 -14.961 1 89.44 103 ASP A O 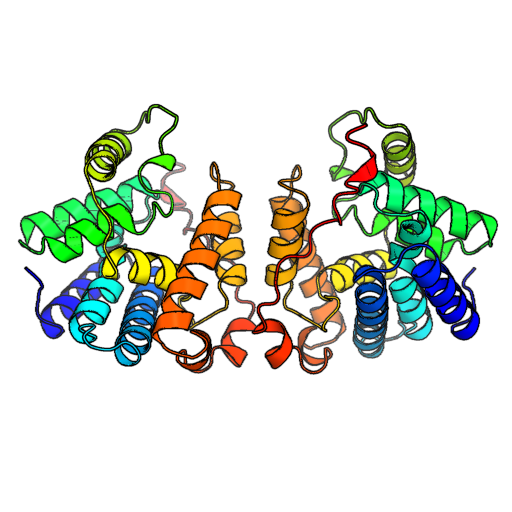1
ATOM 825 N N . TYR A 1 104 ? 2.541 21.938 -13.391 1 88.81 104 TYR A N 1
ATOM 826 C CA . TYR A 1 104 ? 1.438 22.25 -14.289 1 88.81 104 TYR A CA 1
ATOM 827 C C . TYR A 1 104 ? 0.669 23.469 -13.797 1 88.81 104 TYR A C 1
ATOM 829 O O . TYR A 1 104 ? 0.901 23.953 -12.68 1 88.81 104 TYR A O 1
ATOM 837 N N . GLU A 1 105 ? -0.198 23.984 -14.688 1 90.06 105 GLU A N 1
ATOM 838 C CA . GLU A 1 105 ? -1.051 25.094 -14.281 1 90.06 105 GLU A CA 1
ATOM 839 C C . GLU A 1 105 ? -2.443 24.609 -13.891 1 90.06 105 GLU A C 1
ATOM 841 O O . GLU A 1 105 ? -3.191 24.109 -14.734 1 90.06 105 GLU A O 1
ATOM 846 N N . PRO A 1 106 ? -2.789 24.797 -12.594 1 91.88 106 PRO A N 1
ATOM 847 C CA . PRO A 1 106 ? -4.117 24.344 -12.164 1 91.88 106 PRO A CA 1
ATOM 848 C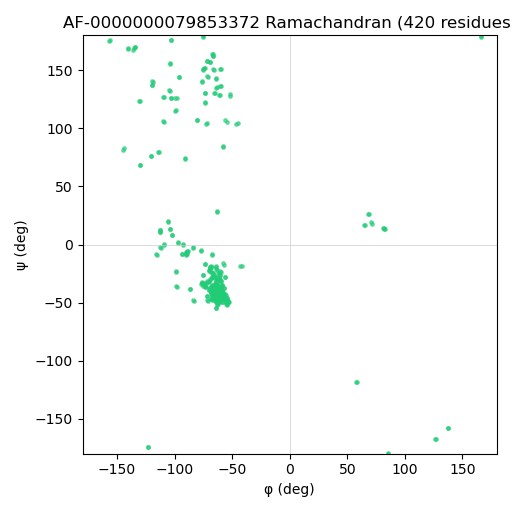 C . PRO A 1 106 ? -5.246 25.141 -12.82 1 91.88 106 PRO A C 1
ATOM 850 O O . PRO A 1 106 ? -5.078 26.312 -13.148 1 91.88 106 PRO A O 1
ATOM 853 N N . ILE A 1 107 ? -6.398 24.469 -12.992 1 89.25 107 ILE A N 1
ATOM 854 C CA . ILE A 1 107 ? -7.555 25.078 -13.625 1 89.25 107 ILE A CA 1
ATOM 855 C C . ILE A 1 107 ? -8.523 25.578 -12.547 1 89.25 107 ILE A C 1
ATOM 857 O O . ILE A 1 107 ? -9.078 26.672 -12.664 1 89.25 107 ILE A O 1
ATOM 861 N N . GLU A 1 108 ? -8.625 24.828 -11.445 1 91.69 108 GLU A N 1
ATOM 862 C CA . GLU A 1 108 ? -9.539 25.188 -10.375 1 91.69 108 GLU A CA 1
ATOM 863 C C . GLU A 1 108 ? -8.984 26.344 -9.539 1 91.69 108 GLU A C 1
ATOM 865 O O . GLU A 1 108 ? -7.789 26.375 -9.25 1 91.69 108 GLU A O 1
ATOM 870 N N . ASN A 1 109 ? -9.805 27.266 -9.148 1 93.38 109 ASN A N 1
ATOM 871 C CA . ASN A 1 109 ? -9.406 28.453 -8.406 1 93.38 109 ASN A CA 1
ATOM 872 C C . ASN A 1 109 ? -8.742 28.094 -7.078 1 93.38 109 ASN A C 1
ATOM 874 O O . ASN A 1 109 ? -7.734 28.688 -6.699 1 93.38 109 ASN A O 1
ATOM 878 N N . GLU A 1 110 ? -9.336 27.172 -6.352 1 95.25 110 GLU A N 1
ATOM 879 C CA . GLU A 1 110 ? -8.773 26.75 -5.07 1 95.25 110 GLU A CA 1
ATOM 880 C C . GLU A 1 110 ? -7.336 26.266 -5.238 1 95.25 110 GLU A C 1
ATOM 882 O O . GLU A 1 110 ? -6.461 26.625 -4.445 1 95.25 110 GLU A O 1
ATOM 887 N N . GLU A 1 111 ? -7.141 25.516 -6.27 1 94.19 111 GLU A N 1
ATOM 888 C CA . GLU A 1 111 ? -5.812 24.953 -6.477 1 94.19 111 GLU A CA 1
ATOM 889 C C . GLU A 1 111 ? -4.809 26.031 -6.879 1 94.19 111 GLU A C 1
ATOM 891 O O . GLU A 1 111 ? -3.625 25.938 -6.543 1 94.19 111 GLU A O 1
ATOM 896 N N . MET A 1 112 ? -5.293 27.031 -7.586 1 95.88 112 MET A N 1
ATOM 897 C CA . MET A 1 112 ? -4.43 28.172 -7.934 1 95.88 112 MET A CA 1
ATOM 898 C C . MET A 1 112 ? -3.945 28.891 -6.68 1 95.88 112 MET A C 1
ATOM 900 O O . MET A 1 112 ? -2.773 29.25 -6.582 1 95.88 112 MET A O 1
ATOM 904 N N . GLU A 1 113 ? -4.855 29.094 -5.762 1 96.88 113 GLU A N 1
ATOM 905 C CA . GLU A 1 113 ? -4.508 29.75 -4.508 1 96.88 113 GLU A CA 1
ATOM 906 C C . GLU A 1 113 ? -3.533 28.906 -3.693 1 96.88 113 GLU A C 1
ATOM 908 O O . GLU A 1 113 ? -2.605 29.438 -3.078 1 96.88 113 GLU A O 1
ATOM 913 N N . ILE A 1 114 ? -3.752 27.625 -3.688 1 97.62 114 ILE A N 1
ATOM 914 C CA . ILE A 1 114 ? -2.877 26.703 -2.969 1 97.62 114 ILE A CA 1
ATOM 915 C C . ILE A 1 114 ? -1.473 26.75 -3.568 1 97.62 114 ILE A C 1
ATOM 917 O O . ILE A 1 114 ? -0.482 26.844 -2.84 1 97.62 114 ILE A O 1
ATOM 921 N N . LYS A 1 115 ? -1.436 26.688 -4.887 1 97.06 115 LYS A N 1
ATOM 922 C CA . LYS A 1 115 ? -0.15 26.781 -5.574 1 97.06 115 LYS A CA 1
ATOM 923 C C . LYS A 1 115 ? 0.604 28.047 -5.172 1 97.06 115 LYS A C 1
ATOM 925 O O . LYS A 1 115 ? 1.78 27.984 -4.809 1 97.06 115 LYS A O 1
ATOM 930 N N . LYS A 1 116 ? -0.036 29.156 -5.254 1 97.19 116 LYS A N 1
ATOM 931 C CA . LYS A 1 116 ? 0.582 30.438 -4.875 1 97.19 116 LYS A CA 1
ATOM 932 C C . LYS A 1 116 ? 1.124 30.375 -3.451 1 97.19 116 LYS A C 1
ATOM 934 O O . LYS A 1 116 ? 2.248 30.812 -3.191 1 97.19 116 LYS A O 1
ATOM 939 N N . TYR A 1 117 ? 0.364 29.875 -2.578 1 98 117 TYR A N 1
ATOM 940 C CA . TYR A 1 117 ? 0.755 29.781 -1.175 1 98 117 TYR A CA 1
ATOM 941 C C . TYR A 1 117 ? 1.968 28.875 -1.007 1 98 117 TYR A C 1
ATOM 943 O O . TYR A 1 117 ? 2.941 29.25 -0.347 1 98 117 TYR A O 1
ATOM 951 N N . ILE A 1 118 ? 1.921 27.703 -1.562 1 97.69 118 ILE A N 1
ATOM 952 C CA . ILE A 1 118 ? 2.932 26.656 -1.378 1 97.69 118 ILE A CA 1
ATOM 953 C C . ILE A 1 118 ? 4.25 27.109 -2.01 1 97.69 118 ILE A C 1
ATOM 955 O O . ILE A 1 118 ? 5.324 26.828 -1.478 1 97.69 118 ILE A O 1
ATOM 959 N N . LEU A 1 119 ? 4.168 27.781 -3.15 1 96.5 119 LEU A N 1
ATOM 960 C CA . LEU A 1 119 ? 5.375 28.25 -3.83 1 96.5 119 LEU A CA 1
ATOM 961 C C . LEU A 1 119 ? 6.168 29.188 -2.941 1 96.5 119 LEU A C 1
ATOM 963 O O . LEU A 1 119 ? 7.391 29.297 -3.072 1 96.5 119 LEU A O 1
ATOM 967 N N . ASN A 1 120 ? 5.512 29.812 -1.984 1 96 120 ASN A N 1
ATOM 968 C CA . ASN A 1 120 ? 6.168 30.781 -1.118 1 96 120 ASN A CA 1
ATOM 969 C C . ASN A 1 120 ? 6.266 30.281 0.318 1 96 120 ASN A C 1
ATOM 971 O O . ASN A 1 120 ? 6.586 31.047 1.229 1 96 120 ASN A O 1
ATOM 975 N N . CYS A 1 121 ? 5.977 29.078 0.485 1 96.44 121 CYS A N 1
ATOM 976 C CA . CYS A 1 121 ? 5.906 28.5 1.824 1 96.44 121 CYS A CA 1
ATOM 977 C C . CYS A 1 121 ? 7.137 27.656 2.121 1 96.44 121 CYS A C 1
ATOM 979 O O . CYS A 1 121 ? 7.57 26.875 1.279 1 96.44 121 CYS A O 1
ATOM 981 N N . GLN A 1 122 ? 7.715 27.859 3.246 1 95.81 122 GLN A N 1
ATOM 982 C CA . GLN A 1 122 ? 8.773 26.984 3.742 1 95.81 122 GLN A CA 1
ATOM 983 C C . GLN A 1 122 ? 8.25 26.047 4.824 1 95.81 122 GLN A C 1
ATOM 985 O O . GLN A 1 122 ? 7.672 26.484 5.816 1 95.81 122 GLN A O 1
ATOM 990 N N . THR A 1 123 ? 8.453 24.797 4.652 1 96.38 123 THR A N 1
ATOM 991 C CA . THR A 1 123 ? 7.961 23.812 5.613 1 96.38 123 THR A CA 1
ATOM 992 C C . THR A 1 123 ? 8.82 23.812 6.871 1 96.38 123 THR A C 1
ATOM 994 O O . THR A 1 123 ? 10.016 24.125 6.816 1 96.38 123 THR A O 1
ATOM 997 N N . ASP A 1 124 ? 8.234 23.5 7.906 1 97.62 124 ASP A N 1
ATOM 998 C CA . ASP A 1 124 ? 8.945 23.203 9.148 1 97.62 124 ASP A CA 1
ATOM 999 C C . ASP A 1 124 ? 8.609 21.812 9.664 1 97.62 124 ASP A C 1
ATOM 1001 O O . ASP A 1 124 ? 7.957 21.031 8.969 1 97.62 124 ASP A O 1
ATOM 1005 N N . ASP A 1 125 ? 9.094 21.453 10.867 1 98.44 125 ASP A N 1
ATOM 1006 C CA . ASP A 1 125 ? 8.961 20.109 11.398 1 98.44 125 ASP A CA 1
ATOM 1007 C C . ASP A 1 125 ? 7.492 19.75 11.617 1 98.44 125 ASP A C 1
ATOM 1009 O O . ASP A 1 125 ? 7.105 18.594 11.469 1 98.44 125 ASP A O 1
ATOM 1013 N N . PHE A 1 126 ? 6.68 20.719 11.938 1 98.75 126 PHE A N 1
ATOM 1014 C CA . PHE A 1 126 ? 5.273 20.422 12.203 1 98.75 126 PHE A CA 1
ATOM 1015 C C . PHE A 1 126 ? 4.531 20.125 10.906 1 98.75 126 PHE A C 1
ATOM 1017 O O . PHE A 1 126 ? 3.652 19.25 10.883 1 98.75 126 PHE A O 1
ATOM 1024 N N . ASP A 1 127 ? 4.879 20.797 9.805 1 98.75 127 ASP A N 1
ATOM 1025 C CA . ASP A 1 127 ? 4.309 20.453 8.508 1 98.75 127 ASP A CA 1
ATOM 1026 C C . ASP A 1 127 ? 4.605 19 8.148 1 98.75 127 ASP A C 1
ATOM 1028 O O . ASP A 1 127 ? 3.697 18.25 7.793 1 98.75 127 ASP A O 1
ATOM 1032 N N . LEU A 1 128 ? 5.859 18.656 8.289 1 98.75 128 LEU A N 1
ATOM 1033 C CA . LEU A 1 128 ? 6.316 17.312 7.93 1 98.75 128 LEU A CA 1
ATOM 1034 C C . LEU A 1 128 ? 5.672 16.266 8.828 1 98.75 128 LEU A C 1
ATOM 1036 O O . LEU A 1 128 ? 5.281 15.188 8.359 1 98.75 128 LEU A O 1
ATOM 1040 N N . LEU A 1 129 ? 5.566 16.609 10.086 1 98.94 129 LEU A N 1
ATOM 1041 C CA . LEU A 1 129 ? 4.98 15.688 11.047 1 98.94 129 LEU A CA 1
ATOM 1042 C C . LEU A 1 129 ? 3.531 15.375 10.688 1 98.94 129 LEU A C 1
ATOM 1044 O O . LEU A 1 129 ? 3.127 14.203 10.688 1 98.94 129 LEU A O 1
ATOM 1048 N N . ILE A 1 130 ? 2.758 16.391 10.406 1 98.94 130 ILE A N 1
ATOM 1049 C CA . ILE A 1 130 ? 1.341 16.172 10.133 1 98.94 130 ILE A CA 1
ATOM 1050 C C . ILE A 1 130 ? 1.177 15.445 8.797 1 98.94 130 ILE A C 1
ATOM 1052 O O . ILE A 1 130 ? 0.299 14.586 8.656 1 98.94 130 ILE A O 1
ATOM 1056 N N . GLN A 1 131 ? 2.025 15.766 7.797 1 98.81 131 GLN A N 1
ATOM 1057 C CA . GLN A 1 131 ? 2.014 15.016 6.543 1 98.81 131 GLN A CA 1
ATOM 1058 C C . GLN A 1 131 ? 2.264 13.531 6.781 1 98.81 131 GLN A C 1
ATOM 1060 O O . GLN A 1 131 ? 1.576 12.68 6.211 1 98.81 131 GLN A O 1
ATOM 1065 N N . LEU A 1 132 ? 3.213 13.195 7.594 1 98.88 132 LEU A N 1
ATOM 1066 C CA . LEU A 1 132 ? 3.508 11.812 7.934 1 98.88 132 LEU A CA 1
ATOM 1067 C C . LEU A 1 132 ? 2.336 11.172 8.672 1 98.88 132 LEU A C 1
ATOM 1069 O O . LEU A 1 132 ? 1.879 10.086 8.297 1 98.88 132 LEU A O 1
ATOM 1073 N N . CYS A 1 133 ? 1.821 11.883 9.695 1 98.94 133 CYS A N 1
ATOM 1074 C CA . CYS A 1 133 ? 0.782 11.32 10.555 1 98.94 133 CYS A CA 1
ATOM 1075 C C . CYS A 1 133 ? -0.502 11.078 9.773 1 98.94 133 CYS A C 1
ATOM 1077 O O . CYS A 1 133 ? -1.236 10.133 10.047 1 98.94 133 CYS A O 1
ATOM 1079 N N . ASP A 1 134 ? -0.779 11.938 8.812 1 98.81 134 ASP A N 1
ATOM 1080 C CA . ASP A 1 134 ? -1.916 11.742 7.922 1 98.81 134 ASP A CA 1
ATOM 1081 C C . ASP A 1 134 ? -1.83 10.391 7.215 1 98.81 134 ASP A C 1
ATOM 1083 O O . ASP A 1 134 ? -2.855 9.789 6.898 1 98.81 134 ASP A O 1
ATOM 1087 N N . SER A 1 135 ? -0.659 9.875 7.008 1 98.56 135 SER A N 1
ATOM 1088 C CA . SER A 1 135 ? -0.43 8.609 6.324 1 98.56 135 SER A CA 1
ATOM 1089 C C . SER A 1 135 ? -0.365 7.449 7.316 1 98.56 135 SER A C 1
ATOM 1091 O O . SER A 1 135 ? -0.223 6.289 6.914 1 98.56 135 SER A O 1
ATOM 1093 N N . LEU A 1 136 ? -0.503 7.715 8.609 1 98.81 136 LEU A N 1
ATOM 1094 C CA . LEU A 1 136 ? -0.348 6.676 9.625 1 98.81 136 LEU A CA 1
ATOM 1095 C C . LEU A 1 136 ? -1.68 6.383 10.305 1 98.81 136 LEU A C 1
ATOM 1097 O O . LEU A 1 136 ? -1.763 5.488 11.148 1 98.81 136 LEU A O 1
ATOM 1101 N N . ALA A 1 137 ? -2.721 7.145 9.906 1 98.69 137 ALA A N 1
ATOM 1102 C CA . ALA A 1 137 ? -3.947 7.113 10.695 1 98.69 137 ALA A CA 1
ATOM 1103 C C . ALA A 1 137 ? -5.168 6.883 9.812 1 98.69 137 ALA A C 1
ATOM 1105 O O . ALA A 1 137 ? -5.41 7.645 8.867 1 98.69 137 ALA A O 1
ATOM 1106 N N . ALA A 1 138 ? -5.902 5.863 10.117 1 97.81 138 ALA A N 1
ATOM 1107 C CA . ALA A 1 138 ? -7.242 5.629 9.586 1 97.81 138 ALA A CA 1
ATOM 1108 C C . ALA A 1 138 ? -8.312 5.977 10.617 1 97.81 138 ALA A C 1
ATOM 1110 O O . ALA A 1 138 ? -7.996 6.391 11.734 1 97.81 138 ALA A O 1
ATOM 1111 N N . ASP A 1 139 ? -9.578 5.875 10.195 1 97.56 139 ASP A N 1
ATOM 1112 C CA . ASP A 1 139 ? -10.664 6.156 11.125 1 97.56 139 ASP A CA 1
ATOM 1113 C C . ASP A 1 139 ? -10.742 5.09 12.219 1 97.56 139 ASP A C 1
ATOM 1115 O O . ASP A 1 139 ? -11.188 5.363 13.328 1 97.56 139 ASP A O 1
ATOM 1119 N N . TYR A 1 140 ? -10.234 3.918 11.953 1 97.5 140 TYR A N 1
ATOM 1120 C CA . TYR A 1 140 ? -10.367 2.801 12.883 1 97.5 140 TYR A CA 1
ATOM 1121 C C . TYR A 1 140 ? -9.078 2.572 13.656 1 97.5 140 TYR A C 1
ATOM 1123 O O . TYR A 1 140 ? -8.945 1.577 14.375 1 97.5 140 TYR A O 1
ATOM 1131 N N . GLY A 1 141 ? -8.117 3.471 13.516 1 98.31 141 GLY A N 1
ATOM 1132 C CA . GLY A 1 141 ? -6.875 3.363 14.266 1 98.31 141 GLY A CA 1
ATOM 1133 C C . GLY A 1 141 ? -5.648 3.664 13.422 1 98.31 141 GLY A C 1
ATOM 1134 O O . GLY A 1 141 ? -5.734 4.363 12.414 1 98.31 141 GLY A O 1
ATOM 1135 N N . PHE A 1 142 ? -4.512 3.164 13.883 1 98.81 142 PHE A N 1
ATOM 1136 C CA . PHE A 1 142 ? -3.234 3.422 13.227 1 98.81 142 PHE A CA 1
ATOM 1137 C C . PHE A 1 142 ? -2.871 2.279 12.289 1 98.81 142 PHE A C 1
ATOM 1139 O O . PHE A 1 142 ? -3.172 1.118 12.57 1 98.81 142 PHE A O 1
ATOM 1146 N N . VAL A 1 143 ? -2.268 2.615 11.219 1 98.56 143 VAL A N 1
ATOM 1147 C CA . VAL A 1 143 ? -1.866 1.623 10.227 1 98.56 143 VAL A CA 1
ATOM 1148 C C . VAL A 1 143 ? -0.494 1.983 9.664 1 98.56 143 VAL A C 1
ATOM 1150 O O . VAL A 1 143 ? -0.015 3.104 9.844 1 98.56 143 VAL A O 1
ATOM 1153 N N . ILE A 1 144 ? 0.083 1.027 8.93 1 98.5 144 ILE A N 1
ATOM 1154 C CA . ILE A 1 144 ? 1.341 1.314 8.25 1 98.5 144 ILE A CA 1
ATOM 1155 C C . ILE A 1 144 ? 1.088 2.254 7.07 1 98.5 144 ILE A C 1
ATOM 1157 O O . ILE A 1 144 ? -0.021 2.301 6.531 1 98.5 144 ILE A O 1
ATOM 1161 N N . ILE A 1 145 ? 2.09 2.945 6.652 1 98.25 145 ILE A N 1
ATOM 1162 C CA . ILE A 1 145 ? 1.99 3.984 5.633 1 98.25 145 ILE A CA 1
ATOM 1163 C C . ILE A 1 145 ? 1.462 3.383 4.332 1 98.25 145 ILE A C 1
ATOM 1165 O O . ILE A 1 145 ? 0.629 3.99 3.654 1 98.25 145 ILE A O 1
ATOM 1169 N N . GLU A 1 146 ? 1.867 2.15 4.016 1 97.81 146 GLU A N 1
ATOM 1170 C CA . GLU A 1 146 ? 1.489 1.514 2.756 1 97.81 146 GLU A CA 1
ATOM 1171 C C . GLU A 1 146 ? -0.018 1.285 2.684 1 97.81 146 GLU A C 1
ATOM 1173 O O . GLU A 1 146 ? -0.622 1.427 1.618 1 97.81 146 GLU A O 1
ATOM 1178 N N . LYS A 1 147 ? -0.574 0.887 3.785 1 97.81 147 LYS A N 1
ATOM 1179 C CA . LYS A 1 147 ? -2.016 0.663 3.812 1 97.81 147 LYS A CA 1
ATOM 1180 C C . LYS A 1 147 ? -2.779 1.953 3.525 1 97.81 147 LYS A C 1
ATOM 1182 O O . LYS A 1 147 ? -3.766 1.944 2.787 1 97.81 147 LYS A O 1
ATOM 1187 N N . ARG A 1 148 ? -2.322 3.055 4.031 1 97 148 ARG A N 1
ATOM 1188 C CA . ARG A 1 148 ? -2.949 4.348 3.773 1 97 148 ARG A CA 1
ATOM 1189 C C . ARG A 1 148 ? -2.775 4.762 2.316 1 97 148 ARG A C 1
ATOM 1191 O O . ARG A 1 148 ? -3.697 5.305 1.706 1 97 148 ARG A O 1
ATOM 1198 N N . PHE A 1 149 ? -1.583 4.504 1.808 1 96.19 149 PHE A N 1
ATOM 1199 C CA . PHE A 1 149 ? -1.327 4.805 0.404 1 96.19 149 PHE A CA 1
ATOM 1200 C C . PHE A 1 149 ? -2.371 4.145 -0.49 1 96.19 149 PHE A C 1
ATOM 1202 O O . PHE A 1 149 ? -2.979 4.805 -1.336 1 96.19 149 PHE A O 1
ATOM 1209 N N . VAL A 1 150 ? -2.59 2.932 -0.269 1 95.88 150 VAL A N 1
ATOM 1210 C CA . VAL A 1 150 ? -3.492 2.143 -1.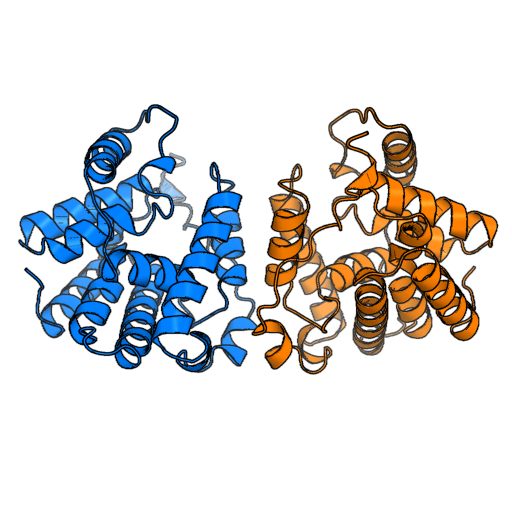101 1 95.88 150 VAL A CA 1
ATOM 1211 C C . VAL A 1 150 ? -4.93 2.619 -0.901 1 95.88 150 VAL A C 1
ATOM 1213 O O . VAL A 1 150 ? -5.68 2.766 -1.868 1 95.88 150 VAL A O 1
ATOM 1216 N N . ASP A 1 151 ? -5.281 2.867 0.338 1 94.56 151 ASP A N 1
ATOM 1217 C CA . ASP A 1 151 ? -6.609 3.381 0.66 1 94.56 151 ASP A CA 1
ATOM 1218 C C . ASP A 1 151 ? -6.898 4.676 -0.098 1 94.56 151 ASP A C 1
ATOM 1220 O O . ASP A 1 151 ? -7.949 4.812 -0.73 1 94.56 151 ASP A O 1
ATOM 1224 N N . VAL A 1 152 ? -5.977 5.578 -0.102 1 92.19 152 VAL A N 1
ATOM 1225 C CA . VAL A 1 152 ? -6.145 6.891 -0.711 1 92.19 152 VAL A CA 1
ATOM 1226 C C . VAL A 1 152 ? -6.254 6.75 -2.229 1 92.19 152 VAL A C 1
ATOM 1228 O O . VAL A 1 152 ? -7.133 7.344 -2.854 1 92.19 152 VAL A O 1
ATOM 1231 N N . ILE A 1 153 ? -5.449 5.941 -2.789 1 92.12 153 ILE A N 1
ATOM 1232 C CA . ILE A 1 153 ? -5.43 5.777 -4.238 1 92.12 153 ILE A CA 1
ATOM 1233 C C . ILE A 1 153 ? -6.719 5.105 -4.703 1 92.12 153 ILE A C 1
ATOM 1235 O O . ILE A 1 153 ? -7.289 5.48 -5.73 1 92.12 153 ILE A O 1
ATOM 1239 N N . ARG A 1 154 ? -7.152 4.137 -3.967 1 91.12 154 ARG A N 1
ATOM 1240 C CA . ARG A 1 154 ? -8.367 3.424 -4.359 1 91.12 154 ARG A CA 1
ATOM 1241 C C . ARG A 1 154 ? -9.586 4.328 -4.27 1 91.12 154 ARG A C 1
ATOM 1243 O O . ARG A 1 154 ? -10.562 4.145 -5.004 1 91.12 154 ARG A O 1
ATOM 1250 N N . ARG A 1 155 ? -9.562 5.371 -3.443 1 86.12 155 ARG A N 1
ATOM 1251 C CA . ARG A 1 155 ? -10.68 6.281 -3.24 1 86.12 155 ARG A CA 1
ATOM 1252 C C . ARG A 1 155 ? -10.664 7.41 -4.27 1 86.12 155 ARG A C 1
ATOM 1254 O O . ARG A 1 155 ? -11.711 7.832 -4.75 1 86.12 155 ARG A O 1
ATOM 1261 N N . TYR A 1 156 ? -9.43 7.867 -4.562 1 85.5 156 TYR A N 1
ATOM 1262 C CA . TYR A 1 156 ? -9.359 9.133 -5.289 1 85.5 156 TYR A CA 1
ATOM 1263 C C . TYR A 1 156 ? -8.75 8.93 -6.672 1 85.5 156 TYR A C 1
ATOM 1265 O O . TYR A 1 156 ? -8.758 9.844 -7.5 1 85.5 156 TYR A O 1
ATOM 1273 N N . GLY A 1 157 ? -8.234 7.746 -6.922 1 82.94 157 GLY A N 1
ATOM 1274 C CA . GLY A 1 157 ? -7.559 7.52 -8.188 1 82.94 157 GLY A CA 1
ATOM 1275 C C . GLY A 1 157 ? -6.102 7.941 -8.172 1 82.94 157 GLY A C 1
ATOM 1276 O O . GLY A 1 157 ? -5.586 8.367 -7.137 1 82.94 157 GLY A O 1
ATOM 1277 N N . ILE A 1 158 ? -5.504 7.754 -9.273 1 79.06 158 ILE A N 1
ATOM 1278 C CA . ILE A 1 158 ? -4.078 8.023 -9.422 1 79.06 158 ILE A CA 1
ATOM 1279 C C . ILE A 1 158 ? -3.834 9.523 -9.453 1 79.06 158 ILE A C 1
ATOM 1281 O O . ILE A 1 158 ? -4.559 10.266 -10.125 1 79.06 158 ILE A O 1
ATOM 1285 N N . MET A 1 159 ? -2.916 9.891 -8.648 1 77.31 159 MET A N 1
ATOM 1286 C CA . MET A 1 159 ? -2.461 11.281 -8.695 1 77.31 159 MET A CA 1
ATOM 1287 C C . MET A 1 159 ? -1.113 11.391 -9.398 1 77.31 159 MET A C 1
ATOM 1289 O O . MET A 1 159 ? -0.375 10.406 -9.492 1 77.31 159 MET A O 1
ATOM 1293 N N . GLN A 1 160 ? -0.894 12.562 -9.914 1 78.5 160 GLN A N 1
ATOM 1294 C CA . GLN A 1 160 ? 0.415 12.789 -10.516 1 78.5 160 GLN A CA 1
ATOM 1295 C C . GLN A 1 160 ? 1.525 12.695 -9.469 1 78.5 160 GLN A C 1
ATOM 1297 O O . GLN A 1 160 ? 1.375 13.188 -8.352 1 78.5 160 GLN A O 1
ATOM 1302 N N . LYS A 1 161 ? 2.613 12.023 -9.773 1 88.19 161 LYS A N 1
ATOM 1303 C CA . LYS A 1 161 ? 3.836 11.953 -8.977 1 88.19 161 LYS A CA 1
ATOM 1304 C C . LYS A 1 161 ? 3.609 11.188 -7.68 1 88.19 161 LYS A C 1
ATOM 1306 O O . LYS A 1 161 ? 4.172 11.539 -6.637 1 88.19 161 LYS A O 1
ATOM 1311 N N . TYR A 1 162 ? 2.652 10.297 -7.672 1 88.75 162 TYR A N 1
ATOM 1312 C CA . TYR A 1 162 ? 2.305 9.633 -6.426 1 88.75 162 TYR A CA 1
ATOM 1313 C C . TYR A 1 162 ? 3.461 8.773 -5.926 1 88.75 162 TYR A C 1
ATOM 1315 O O . TYR A 1 162 ? 3.668 8.641 -4.715 1 88.75 162 TYR A O 1
ATOM 1323 N N . ILE A 1 163 ? 4.34 8.266 -6.805 1 92.19 163 ILE A N 1
ATOM 1324 C CA . ILE A 1 163 ? 5.48 7.465 -6.363 1 92.19 163 ILE A CA 1
ATOM 1325 C C . ILE A 1 163 ? 6.504 8.367 -5.672 1 92.19 163 ILE A C 1
ATOM 1327 O O . ILE A 1 163 ? 7.043 8.008 -4.621 1 92.19 163 ILE A O 1
ATOM 1331 N N . GLU A 1 164 ? 6.75 9.5 -6.277 1 94.75 164 GLU A N 1
ATOM 1332 C CA . GLU A 1 164 ? 7.633 10.477 -5.641 1 94.75 164 GLU A CA 1
ATOM 1333 C C . GLU A 1 164 ? 7.102 10.883 -4.27 1 94.75 164 GLU A C 1
ATOM 1335 O O . GLU A 1 164 ? 7.871 11.047 -3.32 1 94.75 164 GLU A O 1
ATOM 1340 N N . GLY A 1 165 ? 5.805 11.062 -4.184 1 96.19 165 GLY A N 1
ATOM 1341 C CA . GLY A 1 165 ? 5.184 11.391 -2.91 1 96.19 165 GLY A CA 1
ATOM 1342 C C . GLY A 1 165 ? 5.348 10.305 -1.865 1 96.19 165 GLY A C 1
ATOM 1343 O O . GLY A 1 165 ? 5.602 10.602 -0.694 1 96.19 165 GLY A O 1
ATOM 1344 N N . TRP A 1 166 ? 5.191 9.062 -2.301 1 96 166 TRP A N 1
ATOM 1345 C CA . TRP A 1 166 ? 5.398 7.934 -1.396 1 96 166 TRP A CA 1
ATOM 1346 C C . TRP A 1 166 ? 6.828 7.906 -0.875 1 96 166 TRP A C 1
ATOM 1348 O O . TRP A 1 166 ? 7.059 7.746 0.326 1 96 166 TRP A O 1
ATOM 1358 N N . ASN A 1 167 ? 7.75 8.086 -1.805 1 95.88 167 ASN A N 1
ATOM 1359 C CA . ASN A 1 167 ? 9.156 8.094 -1.411 1 95.88 167 ASN A CA 1
ATOM 1360 C C . ASN A 1 167 ? 9.445 9.211 -0.412 1 95.88 167 ASN A C 1
ATOM 1362 O O . ASN A 1 167 ? 10.18 9.008 0.555 1 95.88 167 ASN A O 1
ATOM 1366 N N . LYS A 1 168 ? 8.891 10.352 -0.685 1 97.81 168 LYS A N 1
ATOM 1367 C CA . LYS A 1 168 ? 9.07 11.477 0.231 1 97.81 168 LYS A CA 1
ATOM 1368 C C . LYS A 1 168 ? 8.492 11.164 1.607 1 97.81 168 LYS A C 1
ATOM 1370 O O . LYS A 1 168 ? 9.086 11.508 2.631 1 97.81 168 LYS A O 1
ATOM 1375 N N . THR A 1 169 ? 7.328 10.531 1.673 1 98.06 169 THR A N 1
ATOM 1376 C CA . THR A 1 169 ? 6.719 10.141 2.939 1 98.06 169 THR A CA 1
ATOM 1377 C C . THR A 1 169 ? 7.645 9.211 3.721 1 98.06 169 THR A C 1
ATOM 1379 O O . THR A 1 169 ? 7.824 9.383 4.93 1 98.06 169 THR A O 1
ATOM 1382 N N . PHE A 1 170 ? 8.266 8.242 3.033 1 97.62 170 PHE A N 1
ATOM 1383 C CA . PHE A 1 170 ? 9.211 7.336 3.68 1 97.62 170 PHE A CA 1
ATOM 1384 C C . PHE A 1 170 ? 10.414 8.102 4.203 1 97.62 170 PHE A C 1
ATOM 1386 O O . PHE A 1 170 ? 10.938 7.785 5.277 1 97.62 170 PHE A O 1
ATOM 1393 N N . GLU A 1 171 ? 10.867 9.062 3.434 1 97.88 171 GLU A N 1
ATOM 1394 C CA . GLU A 1 171 ? 11.977 9.891 3.885 1 97.88 171 GLU A CA 1
ATOM 1395 C C . GLU A 1 171 ? 11.617 10.648 5.16 1 97.88 171 GLU A C 1
ATOM 1397 O O . GLU A 1 171 ? 12.43 10.742 6.086 1 97.88 171 GLU A O 1
ATOM 1402 N N . ILE A 1 172 ? 10.445 11.211 5.168 1 98.62 172 ILE A N 1
ATOM 1403 C CA . ILE A 1 172 ? 9.977 11.945 6.336 1 98.62 172 ILE A CA 1
ATOM 1404 C C . ILE A 1 172 ? 9.875 11 7.531 1 98.62 172 ILE A C 1
ATOM 1406 O O . ILE A 1 172 ? 10.242 11.359 8.648 1 98.62 172 ILE A O 1
ATOM 1410 N N . LYS A 1 173 ? 9.336 9.789 7.309 1 98.56 173 LYS A N 1
ATOM 1411 C CA . LYS A 1 173 ? 9.281 8.773 8.359 1 98.56 173 LYS A CA 1
ATOM 1412 C C . LYS A 1 173 ? 10.664 8.508 8.945 1 98.56 173 LYS A C 1
ATOM 1414 O O . LYS A 1 173 ? 10.828 8.484 10.164 1 98.56 173 LYS A O 1
ATOM 1419 N N . GLU A 1 174 ? 11.633 8.328 8.078 1 98 174 GLU A N 1
ATOM 1420 C CA . GLU A 1 174 ? 13 8.07 8.523 1 98 174 GLU A CA 1
ATOM 1421 C C . GLU A 1 174 ? 13.562 9.25 9.312 1 98 174 GLU A C 1
ATOM 1423 O O . GLU A 1 174 ? 14.25 9.062 10.312 1 98 174 GLU A O 1
ATOM 1428 N N . TYR A 1 175 ? 13.305 10.43 8.805 1 98.5 175 TYR A N 1
ATOM 1429 C CA . TYR A 1 175 ? 13.742 11.656 9.461 1 98.5 175 TYR A CA 1
ATOM 1430 C C . TYR A 1 175 ? 13.266 11.703 10.906 1 98.5 175 TYR A C 1
ATOM 1432 O O . TYR A 1 175 ? 14.062 11.938 11.82 1 98.5 175 TYR A O 1
ATOM 1440 N N . PHE A 1 176 ? 12 11.438 11.203 1 98.75 176 PHE A N 1
ATOM 1441 C CA . PHE A 1 176 ? 11.453 11.508 12.555 1 98.75 176 PHE A CA 1
ATOM 1442 C C . PHE A 1 176 ? 11.93 10.328 13.391 1 98.75 176 PHE A C 1
ATOM 1444 O O . PHE A 1 176 ? 12.148 10.461 14.594 1 98.75 176 PHE A O 1
ATOM 1451 N N . GLU A 1 177 ? 12.062 9.133 12.766 1 98.56 177 GLU A N 1
ATOM 1452 C CA . GLU A 1 177 ? 12.57 7.973 13.5 1 98.56 177 GLU A CA 1
ATOM 1453 C C . GLU A 1 177 ? 13.977 8.219 14.023 1 98.56 177 GLU A C 1
ATOM 1455 O O . GLU A 1 177 ? 14.312 7.797 15.133 1 98.56 177 GLU A O 1
ATOM 1460 N N . GLU A 1 178 ? 14.734 8.867 13.211 1 98.25 178 GLU A N 1
ATOM 1461 C CA . GLU A 1 178 ? 16.078 9.242 13.656 1 98.25 178 GLU A CA 1
ATOM 1462 C C . GLU A 1 178 ? 16.016 10.172 14.867 1 98.25 178 GLU A C 1
ATOM 1464 O O . GLU A 1 178 ? 16.75 9.969 15.844 1 98.25 178 GLU A O 1
ATOM 1469 N N . LYS A 1 179 ? 15.18 11.141 14.859 1 98.25 179 LYS A N 1
ATOM 1470 C CA . LYS A 1 179 ? 15.031 12.094 15.953 1 98.25 179 LYS A CA 1
ATOM 1471 C C . LYS A 1 179 ? 14.469 11.422 17.203 1 98.25 179 LYS A C 1
ATOM 1473 O O . LYS A 1 179 ? 14.852 11.758 18.328 1 98.25 179 LYS A O 1
ATOM 1478 N N . MET A 1 180 ? 13.594 10.484 17.016 1 98.25 180 MET A N 1
ATOM 1479 C CA . MET A 1 180 ? 12.922 9.781 18.094 1 98.25 180 MET A CA 1
ATOM 1480 C C . MET A 1 180 ? 13.852 8.773 18.75 1 98.25 180 MET A C 1
ATOM 1482 O O . MET A 1 180 ? 13.727 8.484 19.953 1 98.25 180 MET A O 1
ATOM 1486 N N . GLY A 1 181 ? 14.742 8.141 17.891 1 97.69 181 GLY A N 1
ATOM 1487 C CA . GLY A 1 181 ? 15.586 7.043 18.344 1 97.69 181 GLY A CA 1
ATOM 1488 C C . GLY A 1 181 ? 14.867 5.707 18.359 1 97.69 181 GLY A C 1
ATOM 1489 O O . GLY A 1 181 ? 15.305 4.762 19.016 1 97.69 181 GLY A O 1
ATOM 1490 N N . CYS A 1 182 ? 13.734 5.648 17.734 1 97.81 182 CYS A N 1
ATOM 1491 C CA . CYS A 1 182 ? 12.938 4.434 17.609 1 97.81 182 CYS A CA 1
ATOM 1492 C C . CYS A 1 182 ? 12.016 4.512 16.391 1 97.81 182 CYS A C 1
ATOM 1494 O O . CYS A 1 182 ? 11.992 5.52 15.688 1 97.81 182 CYS A O 1
ATOM 1496 N N . SER A 1 183 ? 11.297 3.414 16.125 1 97.69 183 SER A N 1
ATOM 1497 C CA . SER A 1 183 ? 10.336 3.406 15.031 1 97.69 183 SER A CA 1
ATOM 1498 C C . SER A 1 183 ? 9.117 4.254 15.367 1 97.69 183 SER A C 1
ATOM 1500 O O . SER A 1 183 ? 8.648 4.262 16.5 1 97.69 183 SER A O 1
ATOM 1502 N N . VAL A 1 184 ? 8.578 4.906 14.367 1 98.56 184 VAL A N 1
ATOM 1503 C CA . VAL A 1 184 ? 7.328 5.633 14.578 1 98.56 184 VAL A CA 1
ATOM 1504 C C . VAL A 1 184 ? 6.223 4.66 14.977 1 98.56 184 VAL A C 1
ATOM 1506 O O . VAL A 1 184 ? 5.305 5.023 15.719 1 98.56 184 VAL A O 1
ATOM 1509 N N . TYR A 1 185 ? 6.293 3.428 14.531 1 98.31 185 TYR A N 1
ATOM 1510 C CA . TYR A 1 185 ? 5.258 2.438 14.805 1 98.31 185 TYR A CA 1
ATOM 1511 C C . TYR A 1 185 ? 5.254 2.041 16.281 1 98.31 185 TYR A C 1
ATOM 1513 O O . TYR A 1 185 ? 4.238 1.566 16.797 1 98.31 185 TYR A O 1
ATOM 1521 N N . ASP A 1 186 ? 6.324 2.258 16.969 1 97.81 186 ASP A N 1
ATOM 1522 C CA . ASP A 1 186 ? 6.457 1.879 18.359 1 97.81 186 ASP A CA 1
ATOM 1523 C C . ASP A 1 186 ? 5.555 2.736 19.25 1 97.81 186 ASP A C 1
ATOM 1525 O O . ASP A 1 186 ? 5.238 2.354 20.375 1 97.81 186 ASP A O 1
ATOM 1529 N N . VAL A 1 187 ? 5.137 3.877 18.75 1 98.62 187 VAL A N 1
ATOM 1530 C CA . VAL A 1 187 ? 4.398 4.801 19.609 1 98.62 187 VAL A CA 1
ATOM 1531 C C . VAL A 1 187 ? 2.953 4.906 19.125 1 98.62 187 VAL A C 1
ATOM 1533 O O . VAL A 1 187 ? 2.229 5.824 19.516 1 98.62 187 VAL A O 1
ATOM 1536 N N . LEU A 1 188 ? 2.521 4.047 18.266 1 98.75 188 LEU A N 1
ATOM 1537 C CA . LEU A 1 188 ? 1.159 4.02 17.75 1 98.75 188 LEU A CA 1
ATOM 1538 C C . LEU A 1 188 ? 0.393 2.818 18.297 1 98.75 188 LEU A C 1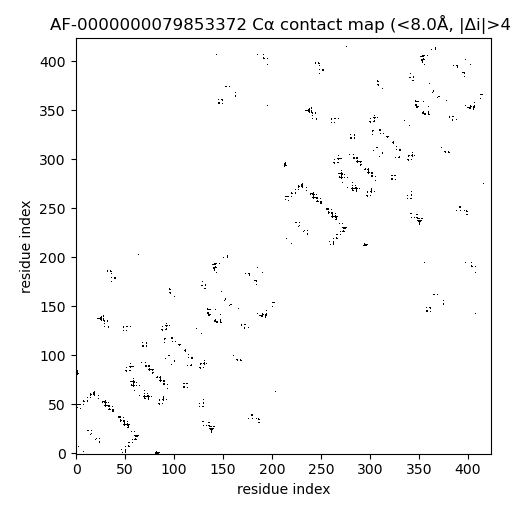
ATOM 1540 O O . LEU A 1 188 ? 0.597 1.69 17.828 1 98.75 188 LEU A O 1
ATOM 1544 N N . PRO A 1 189 ? -0.49 3.057 19.219 1 97.81 189 PRO A N 1
ATOM 1545 C CA . PRO A 1 189 ? -1.155 1.963 19.922 1 97.81 189 PRO A CA 1
ATOM 1546 C C . PRO A 1 189 ? -1.935 1.04 18.984 1 97.81 189 PRO A C 1
ATOM 1548 O O . PRO A 1 189 ? -2.598 1.511 18.062 1 97.81 189 PRO A O 1
ATOM 1551 N N . ASN A 1 190 ? -1.812 -0.247 19.203 1 97.44 190 ASN A N 1
ATOM 1552 C CA . ASN A 1 190 ? -2.6 -1.298 18.562 1 97.44 190 ASN A CA 1
ATOM 1553 C C . ASN A 1 190 ? -2.342 -1.362 17.062 1 97.44 190 ASN A C 1
ATOM 1555 O O . ASN A 1 190 ? -3.127 -1.95 16.312 1 97.44 190 ASN A O 1
ATOM 1559 N N . ILE A 1 191 ? -1.27 -0.776 16.562 1 97.75 191 ILE A N 1
ATOM 1560 C CA . ILE A 1 191 ? -1.03 -0.688 15.125 1 97.75 191 ILE A CA 1
ATOM 1561 C C . ILE A 1 191 ? -0.906 -2.09 14.531 1 97.75 191 ILE A C 1
ATOM 1563 O O . ILE A 1 191 ? -1.339 -2.336 13.406 1 97.75 191 ILE A O 1
ATOM 1567 N N . GLY A 1 192 ? -0.309 -3.068 15.273 1 96 192 GLY A N 1
ATOM 1568 C CA . GLY A 1 192 ? -0.204 -4.441 14.805 1 96 192 GLY A CA 1
ATOM 1569 C C . GLY A 1 192 ? -1.551 -5.074 14.508 1 96 192 GLY A C 1
ATOM 1570 O O . GLY A 1 192 ? -1.688 -5.824 13.539 1 96 192 GLY A O 1
ATOM 1571 N N . LYS A 1 193 ? -2.512 -4.727 15.266 1 95.81 193 LYS A N 1
ATOM 1572 C CA . LYS A 1 193 ? -3.857 -5.27 15.109 1 95.81 193 LYS A CA 1
ATOM 1573 C C . LYS A 1 193 ? -4.637 -4.516 14.039 1 95.81 193 LYS A C 1
ATOM 1575 O O . LYS A 1 193 ? -5.227 -5.125 13.148 1 95.81 193 LYS A O 1
ATOM 1580 N N . THR A 1 194 ? -4.629 -3.207 14.094 1 97.5 194 THR A N 1
ATOM 1581 C CA . THR A 1 194 ? -5.445 -2.393 13.195 1 97.5 194 THR A CA 1
ATOM 1582 C C . THR A 1 194 ? -4.938 -2.484 11.766 1 97.5 194 THR A C 1
ATOM 1584 O O . THR A 1 194 ? -5.723 -2.42 10.812 1 97.5 194 THR A O 1
ATOM 1587 N N . THR A 1 195 ? -3.627 -2.705 11.625 1 97.94 195 THR A N 1
ATOM 1588 C CA . THR A 1 195 ? -3.039 -2.848 10.297 1 97.94 195 THR A CA 1
ATOM 1589 C C . THR A 1 195 ? -3.566 -4.102 9.602 1 97.94 195 THR A C 1
ATOM 1591 O O . THR A 1 195 ? -3.719 -4.121 8.383 1 97.94 195 THR A O 1
ATOM 1594 N N . LEU A 1 196 ? -3.939 -5.109 10.312 1 96.44 196 LEU A N 1
ATOM 1595 C CA . LEU A 1 196 ? -4.355 -6.383 9.734 1 96.44 196 LEU A CA 1
ATOM 1596 C C . LEU A 1 196 ? -5.852 -6.383 9.445 1 96.44 196 LEU A C 1
ATOM 1598 O O . LEU A 1 196 ? -6.367 -7.312 8.812 1 96.44 196 LEU A O 1
ATOM 1602 N N . LEU A 1 197 ? -6.543 -5.293 9.867 1 93.81 197 LEU A N 1
ATOM 1603 C CA . LEU A 1 197 ? -7.973 -5.211 9.594 1 93.81 197 LEU A CA 1
ATOM 1604 C C . LEU A 1 197 ? -8.227 -4.902 8.125 1 93.81 197 LEU A C 1
ATOM 1606 O O . LEU A 1 197 ? -7.387 -4.293 7.461 1 93.81 197 LEU A O 1
ATOM 1610 N N . SER A 1 198 ? -9.375 -5.344 7.625 1 87.81 198 SER A N 1
ATOM 1611 C CA . SER A 1 198 ? -9.758 -5.102 6.238 1 87.81 198 SER A CA 1
ATOM 1612 C C . SER A 1 198 ? -11.172 -4.539 6.141 1 87.81 198 SER A C 1
ATOM 1614 O O . SER A 1 198 ? -12.047 -5.148 5.527 1 87.81 198 SER A O 1
ATOM 1616 N N . PRO A 1 199 ? -11.289 -3.381 6.598 1 87.38 199 PRO A N 1
ATOM 1617 C CA . PRO A 1 199 ? -12.633 -2.807 6.449 1 87.38 199 PRO A CA 1
ATOM 1618 C C . PRO A 1 199 ? -12.984 -2.5 4.996 1 87.38 199 PRO A C 1
ATOM 1620 O O . PRO A 1 199 ? -12.086 -2.371 4.156 1 87.38 199 PRO A O 1
ATOM 1623 N N . PRO A 1 200 ? -14.328 -2.434 4.734 1 84.31 200 PRO A N 1
ATOM 1624 C CA . PRO A 1 200 ? -14.711 -2.027 3.379 1 84.31 200 PRO A CA 1
ATOM 1625 C C . PRO A 1 200 ? -14.203 -0.633 3.014 1 84.31 200 PRO A C 1
ATOM 1627 O O . PRO A 1 200 ? -14.023 0.213 3.895 1 84.31 200 PRO A O 1
ATOM 1630 N N . LEU A 1 201 ? -13.984 -0.506 1.718 1 84.06 201 LEU A N 1
ATOM 1631 C CA . LEU A 1 201 ? -13.562 0.804 1.233 1 84.06 201 LEU A CA 1
ATOM 1632 C C . LEU A 1 201 ? -14.672 1.838 1.437 1 84.06 201 LEU A C 1
ATOM 1634 O O . LEU A 1 201 ? -15.828 1.593 1.087 1 84.06 201 LEU A O 1
ATOM 1638 N N . TRP A 1 202 ? -14.281 2.92 1.998 1 78.06 202 TRP A N 1
ATOM 1639 C CA . TRP A 1 202 ? -15.25 3.994 2.168 1 78.06 202 TRP A CA 1
ATOM 1640 C C . TRP A 1 202 ? -15.547 4.676 0.836 1 78.06 202 TRP A C 1
ATOM 1642 O O . TRP A 1 202 ? -14.625 5 0.081 1 78.06 202 TRP A O 1
ATOM 1652 N N . THR A 1 203 ? -16.812 4.676 0.458 1 73.06 203 THR A N 1
ATOM 1653 C CA . THR A 1 203 ? -17.219 5.395 -0.744 1 73.06 203 THR A CA 1
ATOM 1654 C C . THR A 1 203 ? -18.25 6.477 -0.407 1 73.06 203 THR A C 1
ATOM 1656 O O . THR A 1 203 ? -19.031 6.324 0.524 1 73.06 203 THR A O 1
ATOM 1659 N N . GLN A 1 204 ? -18.016 7.664 -1.054 1 64.94 204 GLN A N 1
ATOM 1660 C CA . GLN A 1 204 ? -18.938 8.781 -0.822 1 64.94 204 GLN A CA 1
ATOM 1661 C C . GLN A 1 204 ? -20.375 8.352 -1.042 1 64.94 204 GLN A C 1
ATOM 1663 O O . GLN A 1 204 ? -20.688 7.633 -1.994 1 64.94 204 GLN A O 1
ATOM 1668 N N . PRO A 1 205 ? -21.188 8.68 -0.035 1 54.72 205 PRO A N 1
ATOM 1669 C CA . PRO A 1 205 ? -22.609 8.398 -0.246 1 54.72 205 PRO A CA 1
ATOM 1670 C C . PRO A 1 205 ? -23.156 9.07 -1.504 1 54.72 205 PRO A C 1
ATOM 1672 O O . PRO A 1 205 ? -22.797 10.203 -1.817 1 54.72 205 PRO A O 1
ATOM 1675 N N . VAL A 1 206 ? -23.422 8.258 -2.59 1 46.91 206 VAL A N 1
ATOM 1676 C CA . VAL A 1 206 ? -24.078 8.805 -3.77 1 46.91 206 VAL A CA 1
ATOM 1677 C C . VAL A 1 206 ? -25.281 9.648 -3.346 1 46.91 206 VAL A C 1
ATOM 1679 O O . VAL A 1 206 ? -26.078 9.227 -2.502 1 46.91 206 VAL A O 1
ATOM 1682 N N . ASN A 1 207 ? -25.109 10.852 -3.408 1 36.09 207 ASN A N 1
ATOM 1683 C CA . ASN A 1 207 ? -26.359 11.586 -3.33 1 36.09 207 ASN A CA 1
ATOM 1684 C C . ASN A 1 207 ? -27.328 11.172 -4.434 1 36.09 207 ASN A C 1
ATOM 1686 O O . ASN A 1 207 ? -27.094 11.445 -5.609 1 36.09 207 ASN A O 1
ATOM 1690 N N . LYS A 1 208 ? -28.109 10.141 -4.316 1 36.88 208 LYS A N 1
ATOM 1691 C CA . LYS A 1 208 ? -29.203 9.758 -5.211 1 36.88 208 LYS A CA 1
ATOM 1692 C C . LYS A 1 208 ? -30.031 10.977 -5.613 1 36.88 208 LYS A C 1
ATOM 1694 O O . LYS A 1 208 ? -30.969 10.859 -6.395 1 36.88 208 LYS A O 1
ATOM 1699 N N . SER A 1 209 ? -29.969 12.047 -4.922 1 30.31 209 SER A N 1
ATOM 1700 C CA . SER A 1 209 ? -30.938 13.086 -5.281 1 30.31 209 SER A CA 1
ATOM 1701 C C . SER A 1 209 ? -30.531 13.789 -6.57 1 30.31 209 SER A C 1
ATOM 1703 O O . SER A 1 209 ? -31.297 14.609 -7.094 1 30.31 209 SER A O 1
ATOM 1705 N N . ILE A 1 210 ? -29.266 13.875 -6.992 1 27.95 210 ILE A N 1
ATOM 1706 C CA . ILE A 1 210 ? -29.109 14.789 -8.117 1 27.95 210 ILE A CA 1
ATOM 1707 C C . ILE A 1 210 ? -29.422 14.055 -9.422 1 27.95 210 ILE A C 1
ATOM 1709 O O . ILE A 1 210 ? -28.844 14.367 -10.469 1 27.95 210 ILE A O 1
ATOM 1713 N N . ILE A 1 211 ? -29.719 12.75 -9.438 1 25.78 211 ILE A N 1
ATOM 1714 C CA . ILE A 1 211 ? -30.25 12.328 -10.734 1 25.78 211 ILE A CA 1
ATOM 1715 C C . ILE A 1 211 ? -31.562 13.055 -11.008 1 25.78 211 ILE A C 1
ATOM 1717 O O . ILE A 1 211 ? -32.625 12.594 -10.602 1 25.78 211 ILE A O 1
ATOM 1721 N N . ARG A 1 212 ? -31.734 14.195 -10.5 1 20.09 212 ARG A N 1
ATOM 1722 C CA . ARG A 1 212 ? -32.906 14.789 -11.156 1 20.09 212 ARG A CA 1
ATOM 1723 C C . ARG A 1 212 ? -32.531 15.43 -12.484 1 20.09 212 ARG A C 1
ATOM 1725 O O . ARG A 1 212 ? -31.438 15.992 -12.617 1 20.09 212 ARG A O 1
ATOM 1732 N N . MET B 1 1 ? 0.856 -32.219 -15.391 1 89.19 1 MET B N 1
ATOM 1733 C CA . MET B 1 1 ? 1.755 -32.938 -14.5 1 89.19 1 MET B CA 1
ATOM 1734 C C . MET B 1 1 ? 2.521 -31.984 -13.594 1 89.19 1 MET B C 1
ATOM 1736 O O . MET B 1 1 ? 2.773 -30.828 -13.969 1 89.19 1 MET B O 1
ATOM 1740 N N . LEU B 1 2 ? 2.791 -32.469 -12.273 1 95.44 2 LEU B N 1
ATOM 1741 C CA . LEU B 1 2 ? 3.549 -31.734 -11.266 1 95.44 2 LEU B CA 1
ATOM 1742 C C . LEU B 1 2 ? 4.789 -32.531 -10.852 1 95.44 2 LEU B C 1
ATOM 1744 O O . LEU B 1 2 ? 4.773 -33.75 -10.828 1 95.44 2 LEU B O 1
ATOM 1748 N N . PRO B 1 3 ? 5.867 -31.766 -10.664 1 98.31 3 PRO B N 1
ATOM 1749 C CA . PRO B 1 3 ? 6.98 -32.469 -10.008 1 98.31 3 PRO B CA 1
ATOM 1750 C C . PRO B 1 3 ? 6.672 -32.844 -8.562 1 98.31 3 PRO B C 1
ATOM 1752 O O . PRO B 1 3 ? 5.695 -32.344 -7.988 1 98.31 3 PRO B O 1
ATOM 1755 N N . SER B 1 4 ? 7.48 -33.75 -8.016 1 98.19 4 SER B N 1
ATOM 1756 C CA . SER B 1 4 ? 7.43 -33.938 -6.57 1 98.19 4 SER B CA 1
ATOM 1757 C C . SER B 1 4 ? 7.922 -32.719 -5.82 1 98.19 4 SER B C 1
ATOM 1759 O O . SER B 1 4 ? 8.602 -31.859 -6.398 1 98.19 4 SER B O 1
ATOM 1761 N N . ILE B 1 5 ? 7.59 -32.625 -4.559 1 98.62 5 ILE B N 1
ATOM 1762 C CA . ILE B 1 5 ? 8.039 -31.531 -3.713 1 98.62 5 ILE B CA 1
ATOM 1763 C C . ILE B 1 5 ? 9.562 -31.469 -3.717 1 98.62 5 ILE B C 1
ATOM 1765 O O . ILE B 1 5 ? 10.141 -30.391 -3.881 1 98.62 5 ILE B O 1
ATOM 1769 N N . LYS B 1 6 ? 10.203 -32.562 -3.576 1 98.56 6 LYS B N 1
ATOM 1770 C CA . LYS B 1 6 ? 11.664 -32.625 -3.531 1 98.56 6 LYS B CA 1
ATOM 1771 C C . LYS B 1 6 ? 12.281 -32.062 -4.809 1 98.56 6 LYS B C 1
ATOM 1773 O O . LYS B 1 6 ? 13.227 -31.281 -4.754 1 98.56 6 LYS B O 1
ATOM 1778 N N . VAL B 1 7 ? 11.758 -32.438 -5.926 1 98.75 7 VAL B N 1
ATOM 1779 C CA . VAL B 1 7 ? 12.273 -32 -7.215 1 98.75 7 VAL B CA 1
ATOM 1780 C C . VAL B 1 7 ? 12.031 -30.5 -7.367 1 98.75 7 VAL B C 1
ATOM 1782 O O . VAL B 1 7 ? 12.898 -29.766 -7.836 1 98.75 7 VAL B O 1
ATOM 1785 N N . ALA B 1 8 ? 10.812 -30.047 -6.996 1 98.88 8 ALA B N 1
ATOM 1786 C CA . ALA B 1 8 ? 10.469 -28.625 -7.078 1 98.88 8 ALA B CA 1
ATOM 1787 C C . ALA B 1 8 ? 11.445 -27.781 -6.258 1 98.88 8 ALA B C 1
ATOM 1789 O O . ALA B 1 8 ? 11.953 -26.766 -6.742 1 98.88 8 ALA B O 1
ATOM 1790 N N . GLU B 1 9 ? 11.75 -28.203 -5.051 1 98.88 9 GLU B N 1
ATOM 1791 C CA . GLU B 1 9 ? 12.664 -27.484 -4.168 1 98.88 9 GLU B CA 1
ATOM 1792 C C . GLU B 1 9 ? 14.078 -27.484 -4.727 1 98.88 9 GLU B C 1
ATOM 1794 O O . GLU B 1 9 ? 14.773 -26.469 -4.648 1 98.88 9 GLU B O 1
ATOM 1799 N N . MET B 1 10 ? 14.484 -28.562 -5.254 1 98.75 10 MET B N 1
ATOM 1800 C CA . MET B 1 10 ? 15.812 -28.656 -5.855 1 98.75 10 MET B CA 1
ATOM 1801 C C . MET B 1 10 ? 15.953 -27.703 -7.031 1 98.75 10 MET B C 1
ATOM 1803 O O . MET B 1 10 ? 16.969 -27 -7.16 1 98.75 10 MET B O 1
ATOM 1807 N N . GLU B 1 11 ? 14.945 -27.688 -7.91 1 98.75 11 GLU B N 1
ATOM 1808 C CA . GLU B 1 11 ? 14.977 -26.781 -9.07 1 98.75 11 GLU B CA 1
ATOM 1809 C C . GLU B 1 11 ? 14.992 -25.328 -8.633 1 98.75 11 GLU B C 1
ATOM 1811 O O . GLU B 1 11 ? 15.648 -24.5 -9.258 1 98.75 11 GLU B O 1
ATOM 1816 N N . LEU B 1 12 ? 14.242 -25 -7.598 1 98.81 12 LEU B N 1
ATOM 1817 C CA . LEU B 1 12 ? 14.242 -23.625 -7.074 1 98.81 12 LEU B CA 1
ATOM 1818 C C . LEU B 1 12 ? 15.625 -23.25 -6.551 1 98.81 12 LEU B C 1
ATOM 1820 O O . LEU B 1 12 ? 16.094 -22.125 -6.777 1 98.81 12 LEU B O 1
ATOM 1824 N N . GLU B 1 13 ? 16.328 -24.156 -5.887 1 98.75 13 GLU B N 1
ATOM 1825 C CA . GLU B 1 13 ? 17.672 -23.906 -5.383 1 98.75 13 GLU B CA 1
ATOM 1826 C C . GLU B 1 13 ? 18.656 -23.672 -6.527 1 98.75 13 GLU B C 1
ATOM 1828 O O . GLU B 1 13 ? 19.516 -22.797 -6.445 1 98.75 13 GLU B O 1
ATOM 1833 N N . ILE B 1 14 ? 18.547 -24.469 -7.535 1 98.75 14 ILE B N 1
ATOM 1834 C CA . ILE B 1 14 ? 19.391 -24.297 -8.711 1 98.75 14 ILE B CA 1
ATOM 1835 C C . ILE B 1 14 ? 19.156 -22.906 -9.312 1 98.75 14 ILE B C 1
ATOM 1837 O O . ILE B 1 14 ? 20.109 -22.203 -9.656 1 98.75 14 ILE B O 1
ATOM 1841 N N . ALA B 1 15 ? 17.875 -22.516 -9.438 1 98.69 15 ALA B N 1
ATOM 1842 C CA . ALA B 1 15 ? 17.516 -21.219 -9.992 1 98.69 15 ALA B CA 1
ATOM 1843 C C . ALA B 1 15 ? 18.125 -20.078 -9.172 1 98.69 15 ALA B C 1
ATOM 1845 O O . ALA B 1 15 ? 18.578 -19.078 -9.734 1 98.69 15 ALA B O 1
ATOM 1846 N N . GLU B 1 16 ? 18.109 -20.203 -7.855 1 98 16 GLU B N 1
ATOM 1847 C CA . GLU B 1 16 ? 18.703 -19.203 -6.98 1 98 16 GLU B CA 1
ATOM 1848 C C . GLU B 1 16 ? 20.203 -19.047 -7.262 1 98 16 GLU B C 1
ATOM 1850 O O . GLU B 1 16 ? 20.734 -17.938 -7.227 1 98 16 GLU B O 1
ATOM 1855 N N . THR B 1 17 ? 20.891 -20.172 -7.492 1 98.06 17 THR B N 1
ATOM 1856 C CA . THR B 1 17 ? 22.328 -20.125 -7.801 1 98.06 17 THR B CA 1
ATOM 1857 C C . THR B 1 17 ? 22.562 -19.375 -9.109 1 98.06 17 THR B C 1
ATOM 1859 O O . THR B 1 17 ? 23.562 -18.641 -9.234 1 98.06 17 THR B O 1
ATOM 1862 N N . LEU B 1 18 ? 21.688 -19.484 -10.031 1 97.88 18 LEU B N 1
ATOM 1863 C CA . LEU B 1 18 ? 21.828 -18.844 -11.336 1 97.88 18 LEU B CA 1
ATOM 1864 C C . LEU B 1 18 ? 21.516 -17.344 -11.242 1 97.88 18 LEU B C 1
ATOM 1866 O O . LEU B 1 18 ? 22.109 -16.547 -11.953 1 97.88 18 LEU B O 1
ATOM 1870 N N . ASN B 1 19 ? 20.578 -16.984 -10.375 1 97.44 19 ASN B N 1
ATOM 1871 C CA . ASN B 1 19 ? 20.188 -15.594 -10.164 1 97.44 19 ASN B CA 1
ATOM 1872 C C . ASN B 1 19 ? 19.844 -15.328 -8.695 1 97.44 19 ASN B C 1
ATOM 1874 O O . ASN B 1 19 ? 18.672 -15.266 -8.32 1 97.44 19 ASN B O 1
ATOM 1878 N N . PRO B 1 20 ? 20.891 -15.094 -7.957 1 96.5 20 PRO B N 1
ATOM 1879 C CA . PRO B 1 20 ? 20.656 -14.828 -6.539 1 96.5 20 PRO B CA 1
ATOM 1880 C C . PRO B 1 20 ? 19.844 -13.547 -6.309 1 96.5 20 PRO B C 1
ATOM 1882 O O . PRO B 1 20 ? 20.016 -12.57 -7.051 1 96.5 20 PRO B O 1
ATOM 1885 N N . GLY B 1 21 ? 18.953 -13.578 -5.316 1 94.56 21 GLY B N 1
ATOM 1886 C CA . GLY B 1 21 ? 18.172 -12.398 -4.977 1 94.56 21 GLY B CA 1
ATOM 1887 C C . GLY B 1 21 ? 17 -12.695 -4.062 1 94.56 21 GLY B C 1
ATOM 1888 O O . GLY B 1 21 ? 16.766 -13.852 -3.719 1 94.56 21 GLY B O 1
ATOM 1889 N N . PRO B 1 22 ? 16.281 -11.711 -3.703 1 95.94 22 PRO B N 1
ATOM 1890 C CA . PRO B 1 22 ? 15.188 -11.859 -2.74 1 95.94 22 PRO B CA 1
ATOM 1891 C C . PRO B 1 22 ? 14.031 -12.703 -3.285 1 95.94 22 PRO B C 1
ATOM 1893 O O . PRO B 1 22 ? 13.234 -13.234 -2.512 1 95.94 22 PRO B O 1
ATOM 1896 N N . TRP B 1 23 ? 14 -12.828 -4.637 1 96.94 23 TRP B N 1
ATOM 1897 C CA . TRP B 1 23 ? 12.891 -13.555 -5.242 1 96.94 23 TRP B CA 1
ATOM 1898 C C . TRP B 1 23 ? 12.867 -15.008 -4.777 1 96.94 23 TRP B C 1
ATOM 1900 O O . TRP B 1 23 ? 11.812 -15.641 -4.742 1 96.94 23 TRP B O 1
ATOM 1910 N N . PHE B 1 24 ? 14.016 -15.578 -4.355 1 98.25 24 PHE B N 1
ATOM 1911 C CA . PHE B 1 24 ? 14.102 -16.953 -3.881 1 98.25 24 PHE B CA 1
ATOM 1912 C C . PHE B 1 24 ? 13.281 -17.141 -2.607 1 98.25 24 PHE B C 1
ATOM 1914 O O . PHE B 1 24 ? 12.367 -17.969 -2.564 1 98.25 24 PHE B O 1
ATOM 1921 N N . LYS B 1 25 ? 13.555 -16.312 -1.581 1 98.56 25 LYS B N 1
ATOM 1922 C CA . LYS B 1 25 ? 12.828 -16.406 -0.321 1 98.56 25 LYS B CA 1
ATOM 1923 C C . LYS B 1 25 ? 11.367 -16 -0.505 1 98.56 25 LYS B C 1
ATOM 1925 O O . LYS B 1 25 ? 10.477 -16.547 0.152 1 98.56 25 LYS B O 1
ATOM 1930 N N . HIS B 1 26 ? 11.133 -15.047 -1.365 1 98.44 26 HIS B N 1
ATOM 1931 C CA . HIS B 1 26 ? 9.773 -14.688 -1.742 1 98.44 26 HIS B CA 1
ATOM 1932 C C . HIS B 1 26 ? 9.008 -15.898 -2.252 1 98.44 26 HIS B C 1
ATOM 1934 O O . HIS B 1 26 ? 7.883 -16.156 -1.813 1 98.44 26 HIS B O 1
ATOM 1940 N N . SER B 1 27 ? 9.594 -16.672 -3.141 1 98.88 27 SER B N 1
ATOM 1941 C CA . SER B 1 27 ? 8.945 -17.844 -3.725 1 98.88 27 SER B CA 1
ATOM 1942 C C . SER B 1 27 ? 8.633 -18.891 -2.66 1 98.88 27 SER B C 1
ATOM 1944 O O . SER B 1 27 ? 7.551 -19.484 -2.666 1 98.88 27 SER B O 1
ATOM 1946 N N . ILE B 1 28 ? 9.578 -19.078 -1.753 1 98.88 28 ILE B N 1
ATOM 1947 C CA . ILE B 1 28 ? 9.359 -20.016 -0.657 1 98.88 28 ILE B CA 1
ATOM 1948 C C . ILE B 1 28 ? 8.156 -19.578 0.173 1 98.88 28 ILE B C 1
ATOM 1950 O O . ILE B 1 28 ? 7.273 -20.391 0.471 1 98.88 28 ILE B O 1
ATOM 1954 N N . ASN B 1 29 ? 8.109 -18.328 0.516 1 98.94 29 ASN B N 1
ATOM 1955 C CA . ASN B 1 29 ? 7.008 -17.812 1.319 1 98.94 29 ASN B CA 1
ATOM 1956 C C . ASN B 1 29 ? 5.676 -17.906 0.575 1 98.94 29 ASN B C 1
ATOM 1958 O O . ASN B 1 29 ? 4.633 -18.141 1.187 1 98.94 29 ASN B O 1
ATOM 1962 N N . VAL B 1 30 ? 5.719 -17.672 -0.757 1 98.94 30 VAL B N 1
ATOM 1963 C CA . VAL B 1 30 ? 4.504 -17.844 -1.548 1 98.94 30 VAL B CA 1
ATOM 1964 C C . VAL B 1 30 ? 4.016 -19.297 -1.444 1 98.94 30 VAL B C 1
ATOM 1966 O O . VAL B 1 30 ? 2.818 -19.531 -1.267 1 98.94 30 VAL B O 1
ATOM 1969 N N . GLY B 1 31 ? 4.918 -20.25 -1.562 1 98.94 31 GLY B N 1
ATOM 1970 C CA . GLY B 1 31 ? 4.555 -21.656 -1.403 1 98.94 31 GLY B CA 1
ATOM 1971 C C . GLY B 1 31 ? 3.947 -21.969 -0.048 1 98.94 31 GLY B C 1
ATOM 1972 O O . GLY B 1 31 ? 2.93 -22.656 0.039 1 98.94 31 GLY B O 1
ATOM 1973 N N . ILE B 1 32 ? 4.523 -21.438 1.017 1 98.94 32 ILE B N 1
ATOM 1974 C CA . ILE B 1 32 ? 4.047 -21.656 2.377 1 98.94 32 ILE B CA 1
ATOM 1975 C C . ILE B 1 32 ? 2.65 -21.062 2.539 1 98.94 32 ILE B C 1
ATOM 1977 O O . ILE B 1 32 ? 1.752 -21.703 3.088 1 98.94 32 ILE B O 1
ATOM 1981 N N . ALA B 1 33 ? 2.445 -19.828 2.072 1 98.94 33 ALA B N 1
ATOM 1982 C CA . ALA B 1 33 ? 1.13 -19.203 2.135 1 98.94 33 ALA B CA 1
ATOM 1983 C C . ALA B 1 33 ? 0.084 -20.031 1.404 1 98.94 33 ALA B C 1
ATOM 1985 O O . ALA B 1 33 ? -1.01 -20.266 1.925 1 98.94 33 ALA B O 1
ATOM 1986 N N . ALA B 1 34 ? 0.469 -20.484 0.183 1 98.94 34 ALA B N 1
ATOM 1987 C CA . ALA B 1 34 ? -0.448 -21.266 -0.631 1 98.94 34 ALA B CA 1
ATOM 1988 C C . ALA B 1 34 ? -0.835 -22.562 0.08 1 98.94 34 ALA B C 1
ATOM 1990 O O . ALA B 1 34 ? -2.014 -22.922 0.123 1 98.94 34 ALA B O 1
ATOM 1991 N N . ARG B 1 35 ? 0.145 -23.219 0.645 1 98.94 35 ARG B N 1
ATOM 1992 C CA . ARG B 1 35 ? -0.104 -24.438 1.395 1 98.94 35 ARG B CA 1
ATOM 1993 C C . ARG B 1 35 ? -1.031 -24.188 2.578 1 98.94 35 ARG B C 1
ATOM 1995 O O . ARG B 1 35 ? -2.002 -24.922 2.783 1 98.94 35 ARG B O 1
ATOM 2002 N N . ASN B 1 36 ? -0.753 -23.188 3.371 1 98.94 36 ASN B N 1
ATOM 2003 C CA . ASN B 1 36 ? -1.516 -22.875 4.578 1 98.94 36 ASN B CA 1
ATOM 2004 C C . ASN B 1 36 ? -2.969 -22.547 4.254 1 98.94 36 ASN B C 1
ATOM 2006 O O . ASN B 1 36 ? -3.883 -22.984 4.953 1 98.94 36 ASN B O 1
ATOM 2010 N N . ILE B 1 37 ? -3.205 -21.75 3.193 1 98.94 37 ILE B N 1
ATOM 2011 C CA . ILE B 1 37 ? -4.559 -21.375 2.795 1 98.94 37 ILE B CA 1
ATOM 2012 C C . ILE B 1 37 ? -5.297 -22.609 2.27 1 98.94 37 ILE B C 1
ATOM 2014 O O . ILE B 1 37 ? -6.43 -22.891 2.674 1 98.94 37 ILE B O 1
ATOM 2018 N N . ALA B 1 38 ? -4.656 -23.391 1.403 1 98.88 38 ALA B N 1
ATOM 2019 C CA . ALA B 1 38 ? -5.262 -24.594 0.84 1 98.88 38 ALA B CA 1
ATOM 2020 C C . ALA B 1 38 ? -5.656 -25.578 1.94 1 98.88 38 ALA B C 1
ATOM 2022 O O . ALA B 1 38 ? -6.668 -26.266 1.828 1 98.88 38 ALA B O 1
ATOM 2023 N N . GLU B 1 39 ? -4.855 -25.641 2.984 1 98.62 39 GLU B N 1
ATOM 2024 C CA . GLU B 1 39 ? -5.109 -26.547 4.098 1 98.62 39 GLU B CA 1
ATOM 2025 C C . GLU B 1 39 ? -6.449 -26.25 4.762 1 98.62 39 GLU B C 1
ATOM 2027 O O . GLU B 1 39 ? -7.086 -27.141 5.32 1 98.62 39 GLU B O 1
ATOM 2032 N N . LYS B 1 40 ? -6.93 -25.047 4.68 1 98.5 40 LYS B N 1
ATOM 2033 C CA . LYS B 1 40 ? -8.172 -24.625 5.316 1 98.5 40 LYS B CA 1
ATOM 2034 C C . LYS B 1 40 ? -9.367 -24.844 4.391 1 98.5 40 LYS B C 1
ATOM 2036 O O . LYS B 1 40 ? -10.516 -24.656 4.793 1 98.5 40 LYS B O 1
ATOM 2041 N N . ILE B 1 41 ? -9.094 -25.219 3.188 1 98.44 41 ILE B N 1
ATOM 2042 C CA . ILE B 1 41 ? -10.156 -25.328 2.197 1 98.44 41 ILE B CA 1
ATOM 2043 C C . ILE B 1 41 ? -10.406 -26.797 1.869 1 98.44 41 ILE B C 1
ATOM 2045 O O . ILE B 1 41 ? -9.484 -27.516 1.468 1 98.44 41 ILE B O 1
ATOM 2049 N N . GLN B 1 42 ? -11.602 -27.219 1.968 1 96.88 42 GLN B N 1
ATOM 2050 C CA . GLN B 1 42 ? -11.969 -28.625 1.75 1 96.88 42 GLN B CA 1
ATOM 2051 C C . GLN B 1 42 ? -11.625 -29.062 0.33 1 96.88 42 GLN B C 1
ATOM 2053 O O . GLN B 1 42 ? -11.945 -28.359 -0.637 1 96.88 42 GLN B O 1
ATOM 2058 N N . ASN B 1 43 ? -10.938 -30.125 0.191 1 95.81 43 ASN B N 1
ATOM 2059 C CA . ASN B 1 43 ? -10.633 -30.812 -1.058 1 95.81 43 ASN B CA 1
ATOM 2060 C C . ASN B 1 43 ? -9.641 -30.031 -1.907 1 95.81 43 ASN B C 1
ATOM 2062 O O . ASN B 1 43 ? -9.586 -30.203 -3.125 1 95.81 43 ASN B O 1
ATOM 2066 N N . MET B 1 44 ? -8.945 -29.109 -1.29 1 98.12 44 MET B N 1
ATOM 2067 C CA . MET B 1 44 ? -7.887 -28.438 -2.039 1 98.12 44 MET B CA 1
ATOM 2068 C C . MET B 1 44 ? -6.523 -29.062 -1.724 1 98.12 44 MET B C 1
ATOM 2070 O O . MET B 1 44 ? -6.148 -29.172 -0.557 1 98.12 44 MET B O 1
ATOM 2074 N N . ASP B 1 45 ? -5.863 -29.438 -2.705 1 98.5 45 ASP B N 1
ATOM 2075 C CA . ASP B 1 45 ? -4.594 -30.156 -2.588 1 98.5 45 ASP B CA 1
ATOM 2076 C C . ASP B 1 45 ? -3.48 -29.219 -2.121 1 98.5 45 ASP B C 1
ATOM 2078 O O . ASP B 1 45 ? -2.936 -28.438 -2.912 1 98.5 45 ASP B O 1
ATOM 2082 N N . MET B 1 46 ? -3.094 -29.312 -0.834 1 98.5 46 MET B N 1
ATOM 2083 C CA . MET B 1 46 ? -2.133 -28.391 -0.247 1 98.5 46 MET B CA 1
ATOM 2084 C C . MET B 1 46 ? -0.732 -28.641 -0.795 1 98.5 46 MET B C 1
ATOM 2086 O O . MET B 1 46 ? 0.08 -27.719 -0.878 1 98.5 46 MET B O 1
ATOM 2090 N N . GLU B 1 47 ? -0.388 -29.844 -1.129 1 98.56 47 GLU B N 1
ATOM 2091 C CA . GLU B 1 47 ? 0.919 -30.125 -1.715 1 98.56 47 GLU B CA 1
ATOM 2092 C C . GLU B 1 47 ? 1.054 -29.5 -3.096 1 98.56 47 GLU B C 1
ATOM 2094 O O . GLU B 1 47 ? 2.084 -28.891 -3.412 1 98.56 47 GLU B O 1
ATOM 2099 N N . LYS B 1 48 ? -0.015 -29.688 -3.875 1 98.81 48 LYS B N 1
ATOM 2100 C CA . LYS B 1 48 ? -0.044 -29.031 -5.18 1 98.81 48 LYS B CA 1
ATOM 2101 C C . LYS B 1 48 ? 0.094 -27.516 -5.035 1 98.81 48 LYS B C 1
ATOM 2103 O O . LYS B 1 48 ? 0.88 -26.891 -5.746 1 98.81 48 LYS B O 1
ATOM 2108 N N . ALA B 1 49 ? -0.648 -26.953 -4.094 1 98.94 49 ALA B N 1
ATOM 2109 C CA . ALA B 1 49 ? -0.589 -25.516 -3.848 1 98.94 49 ALA B CA 1
ATOM 2110 C C . ALA B 1 49 ? 0.833 -25.062 -3.52 1 98.94 49 ALA B C 1
ATOM 2112 O O . ALA B 1 49 ? 1.312 -24.062 -4.039 1 98.94 49 ALA B O 1
ATOM 2113 N N . TYR B 1 50 ? 1.492 -25.828 -2.719 1 98.94 50 TYR B N 1
ATOM 2114 C CA . TYR B 1 50 ? 2.861 -25.531 -2.312 1 98.94 50 TYR B CA 1
ATOM 2115 C C . TYR B 1 50 ? 3.799 -25.531 -3.514 1 98.94 50 TYR B C 1
ATOM 2117 O O . TYR B 1 50 ? 4.57 -24.594 -3.711 1 98.94 50 TYR B O 1
ATOM 2125 N N . ILE B 1 51 ? 3.721 -26.531 -4.285 1 98.94 51 ILE B N 1
ATOM 2126 C CA . ILE B 1 51 ? 4.598 -26.703 -5.441 1 98.94 51 ILE B CA 1
ATOM 2127 C C . ILE B 1 51 ? 4.395 -25.547 -6.422 1 98.94 51 ILE B C 1
ATOM 2129 O O . ILE B 1 51 ? 5.363 -24.938 -6.887 1 98.94 51 ILE B O 1
ATOM 2133 N N . LEU B 1 52 ? 3.137 -25.234 -6.723 1 98.94 52 LEU B N 1
ATOM 2134 C CA . LEU B 1 52 ? 2.832 -24.125 -7.629 1 98.94 52 LEU B CA 1
ATOM 2135 C C . LEU B 1 52 ? 3.369 -22.812 -7.082 1 98.94 52 LEU B C 1
ATOM 2137 O O . LEU B 1 52 ? 3.902 -21.984 -7.836 1 98.94 52 LEU B O 1
ATOM 2141 N N . GLY B 1 53 ? 3.281 -22.672 -5.777 1 98.94 53 GLY B N 1
ATOM 2142 C CA . GLY B 1 53 ? 3.742 -21.453 -5.137 1 98.94 53 GLY B CA 1
ATOM 2143 C C . GLY B 1 53 ? 5.246 -21.266 -5.223 1 98.94 53 GLY B C 1
ATOM 2144 O O . GLY B 1 53 ? 5.723 -20.203 -5.641 1 98.94 53 GLY B O 1
ATOM 2145 N N . ILE B 1 54 ? 6.031 -22.297 -4.914 1 98.88 54 ILE B N 1
ATOM 2146 C CA . ILE B 1 54 ? 7.477 -22.109 -4.852 1 98.88 54 ILE B CA 1
ATOM 2147 C C . ILE B 1 54 ? 8.039 -21.969 -6.266 1 98.88 54 ILE B C 1
ATOM 2149 O O . ILE B 1 54 ? 9.109 -21.391 -6.461 1 98.88 54 ILE B O 1
ATOM 2153 N N . LEU B 1 55 ? 7.277 -22.375 -7.305 1 98.94 55 LEU B N 1
ATOM 2154 C CA . LEU B 1 55 ? 7.848 -22.391 -8.648 1 98.94 55 LEU B CA 1
ATOM 2155 C C . LEU B 1 55 ? 7.246 -21.297 -9.516 1 98.94 55 LEU B C 1
ATOM 2157 O O . LEU B 1 55 ? 7.637 -21.125 -10.672 1 98.94 55 LEU B O 1
ATOM 2161 N N . HIS B 1 56 ? 6.32 -20.469 -9 1 98.88 56 HIS B N 1
ATOM 2162 C CA . HIS B 1 56 ? 5.594 -19.516 -9.836 1 98.88 56 HIS B CA 1
ATOM 2163 C C . HIS B 1 56 ? 6.551 -18.547 -10.531 1 98.88 56 HIS B C 1
ATOM 2165 O O . HIS B 1 56 ? 6.293 -18.125 -11.656 1 98.88 56 HIS B O 1
ATOM 2171 N N . ASP B 1 57 ? 7.641 -18.25 -9.891 1 98.75 57 ASP B N 1
ATOM 2172 C CA . ASP B 1 57 ? 8.609 -17.266 -10.359 1 98.75 57 ASP B CA 1
ATOM 2173 C C . ASP B 1 57 ? 9.867 -17.938 -10.898 1 98.75 57 ASP B C 1
ATOM 2175 O O . ASP B 1 57 ? 10.914 -17.312 -11.031 1 98.75 57 ASP B O 1
ATOM 2179 N N . ILE B 1 58 ? 9.859 -19.219 -11.273 1 98.88 58 ILE B N 1
ATOM 2180 C CA . ILE B 1 58 ? 11.031 -20.016 -11.625 1 98.88 58 ILE B CA 1
ATOM 2181 C C . ILE B 1 58 ? 11.703 -19.422 -12.867 1 98.88 58 ILE B C 1
ATOM 2183 O O . ILE B 1 58 ? 12.891 -19.656 -13.102 1 98.88 58 ILE B O 1
ATOM 2187 N N . GLY B 1 59 ? 10.953 -18.656 -13.656 1 98.69 59 GLY B N 1
ATOM 2188 C CA . GLY B 1 59 ? 11.508 -18 -14.82 1 98.69 59 GLY B CA 1
ATOM 2189 C C . GLY B 1 59 ? 12.57 -16.969 -14.484 1 98.69 59 GLY B C 1
ATOM 2190 O O . GLY B 1 59 ? 13.359 -16.578 -15.344 1 98.69 59 GLY B O 1
ATOM 2191 N N . ARG B 1 60 ? 12.641 -16.5 -13.273 1 98 60 ARG B N 1
ATOM 2192 C CA . ARG B 1 60 ? 13.648 -15.539 -12.836 1 98 60 ARG B CA 1
ATOM 2193 C C . ARG B 1 60 ? 15.039 -16.172 -12.828 1 98 60 ARG B C 1
ATOM 2195 O O . ARG B 1 60 ? 16.047 -15.461 -12.719 1 98 60 ARG B O 1
ATOM 2202 N N . ARG B 1 61 ? 15.086 -17.438 -13.023 1 98 61 ARG B N 1
ATOM 2203 C CA . ARG B 1 61 ? 16.359 -18.141 -13.102 1 98 61 ARG B CA 1
ATOM 2204 C C . ARG B 1 61 ? 17.25 -17.562 -14.203 1 98 61 ARG B C 1
ATOM 2206 O O . ARG B 1 61 ? 18.469 -17.719 -14.18 1 98 61 ARG B O 1
ATOM 2213 N N . VAL B 1 62 ? 16.656 -16.812 -15.117 1 97.75 62 VAL B N 1
ATOM 2214 C CA . VAL B 1 62 ? 17.391 -16.344 -16.281 1 97.75 62 VAL B CA 1
ATOM 2215 C C . VAL B 1 62 ? 18.047 -15 -15.969 1 97.75 62 VAL B C 1
ATOM 2217 O O . VAL B 1 62 ? 18.75 -14.445 -16.812 1 97.75 62 VAL B O 1
ATOM 2220 N N . GLY B 1 63 ? 17.75 -14.398 -14.859 1 95.69 63 GLY B N 1
ATOM 2221 C CA . GLY B 1 63 ? 18.344 -13.125 -14.477 1 95.69 63 GLY B CA 1
ATOM 2222 C C . GLY B 1 63 ? 17.312 -12.062 -14.148 1 95.69 63 GLY B C 1
ATOM 2223 O O . GLY B 1 63 ? 16.156 -12.367 -13.875 1 95.69 63 GLY B O 1
ATOM 2224 N N . VAL B 1 64 ? 17.828 -10.797 -14.055 1 91.75 64 VAL B N 1
ATOM 2225 C CA . VAL B 1 64 ? 16.969 -9.648 -13.797 1 91.75 64 VAL B CA 1
ATOM 2226 C C . VAL B 1 64 ? 16.297 -9.203 -15.094 1 91.75 64 VAL B C 1
ATOM 2228 O O . VAL B 1 64 ? 16.953 -8.648 -15.977 1 91.75 64 VAL B O 1
ATOM 2231 N N . VAL B 1 65 ? 15.078 -9.484 -15.164 1 91 65 VAL B N 1
ATOM 2232 C CA . VAL B 1 65 ? 14.336 -9.219 -16.391 1 91 65 VAL B CA 1
ATOM 2233 C C . VAL B 1 65 ? 13.008 -8.547 -16.062 1 91 65 VAL B C 1
ATOM 2235 O O . VAL B 1 65 ? 12.617 -8.461 -14.898 1 91 65 VAL B O 1
ATOM 2238 N N . ASN B 1 66 ? 12.336 -8.07 -17.062 1 89.81 66 ASN B N 1
ATOM 2239 C CA . ASN B 1 66 ? 11.031 -7.449 -16.844 1 89.81 66 ASN B CA 1
ATOM 2240 C C . ASN B 1 66 ? 9.953 -8.492 -16.578 1 89.81 66 ASN B C 1
ATOM 2242 O O . ASN B 1 66 ? 10.227 -9.695 -16.594 1 89.81 66 ASN B O 1
ATOM 2246 N N . ILE B 1 67 ? 8.758 -8.078 -16.344 1 91.69 67 ILE B N 1
ATOM 2247 C CA . ILE B 1 67 ? 7.652 -8.922 -15.906 1 91.69 67 ILE B CA 1
ATOM 2248 C C . ILE B 1 67 ? 7.32 -9.945 -16.984 1 91.69 67 ILE B C 1
ATOM 2250 O O . ILE B 1 67 ? 7.27 -11.148 -16.703 1 91.69 67 ILE B O 1
ATOM 2254 N N . SER B 1 68 ? 7.172 -9.523 -18.234 1 94.56 68 SER B N 1
ATOM 2255 C CA . SER B 1 68 ? 6.766 -10.445 -19.297 1 94.56 68 SER B CA 1
ATOM 2256 C C . SER B 1 68 ? 7.828 -11.508 -19.531 1 94.56 68 SER B C 1
ATOM 2258 O O . SER B 1 68 ? 7.504 -12.664 -19.797 1 94.56 68 SER B O 1
ATOM 2260 N N . LYS B 1 69 ? 9.016 -11.148 -19.375 1 95.44 69 LYS B N 1
ATOM 2261 C CA . LYS B 1 69 ? 10.094 -12.086 -19.656 1 95.44 69 LYS B CA 1
ATOM 2262 C C . LYS B 1 69 ? 10.164 -13.188 -18.609 1 95.44 69 LYS B C 1
ATOM 2264 O O . LYS B 1 69 ? 10.273 -14.367 -18.953 1 95.44 69 LYS B O 1
ATOM 2269 N N . HIS B 1 70 ? 10.133 -12.805 -17.281 1 96.12 70 HIS B N 1
ATOM 2270 C CA . HIS B 1 70 ? 10.219 -13.883 -16.312 1 96.12 70 HIS B CA 1
ATOM 2271 C C . HIS B 1 70 ? 9.008 -14.805 -16.406 1 96.12 70 HIS B C 1
ATOM 2273 O O . HIS B 1 70 ? 9.117 -16 -16.141 1 96.12 70 HIS B O 1
ATOM 2279 N N . VAL B 1 71 ? 7.863 -14.305 -16.75 1 98 71 VAL B N 1
ATOM 2280 C CA . VAL B 1 71 ? 6.641 -15.078 -16.922 1 98 71 VAL B CA 1
ATOM 2281 C C . VAL B 1 71 ? 6.824 -16.094 -18.047 1 98 71 VAL B C 1
ATOM 2283 O O . VAL B 1 71 ? 6.621 -17.297 -17.859 1 98 71 VAL B O 1
ATOM 2286 N N . TYR B 1 72 ? 7.277 -15.602 -19.188 1 98.38 72 TYR B N 1
ATOM 2287 C CA . TYR B 1 72 ? 7.391 -16.438 -20.375 1 98.38 72 TYR B CA 1
ATOM 2288 C C . TYR B 1 72 ? 8.516 -17.453 -20.219 1 98.38 72 TYR B C 1
ATOM 2290 O O . TYR B 1 72 ? 8.375 -18.609 -20.625 1 98.38 72 TYR B O 1
ATOM 2298 N N . GLU B 1 73 ? 9.602 -17.109 -19.641 1 98.5 73 GLU B N 1
ATOM 2299 C CA . GLU B 1 73 ? 10.711 -18.031 -19.422 1 98.5 73 GLU B CA 1
ATOM 2300 C C . GLU B 1 73 ? 10.32 -19.141 -18.453 1 98.5 73 GLU B C 1
ATOM 2302 O O . GLU B 1 73 ? 10.773 -20.281 -18.594 1 98.5 73 GLU B O 1
ATOM 2307 N N . GLY B 1 74 ? 9.562 -18.797 -17.438 1 98.81 74 GLY B N 1
ATOM 2308 C CA . GLY B 1 74 ? 9.047 -19.828 -16.562 1 98.81 74 GLY B CA 1
ATOM 2309 C C . GLY B 1 74 ? 8.164 -20.828 -17.266 1 98.81 74 GLY B C 1
ATOM 2310 O O . GLY B 1 74 ? 8.297 -22.031 -17.047 1 98.81 74 GLY B O 1
ATOM 2311 N N . TYR B 1 75 ? 7.262 -20.281 -18.094 1 98.75 75 TYR B N 1
ATOM 2312 C CA . TYR B 1 75 ? 6.395 -21.125 -18.906 1 98.75 75 TYR B CA 1
ATOM 2313 C C . TYR B 1 75 ? 7.215 -22.094 -19.75 1 98.75 75 TYR B C 1
ATOM 2315 O O . TYR B 1 75 ? 6.977 -23.297 -19.734 1 98.75 75 TYR B O 1
ATOM 2323 N N . LYS B 1 76 ? 8.195 -21.594 -20.469 1 98.56 76 LYS B N 1
ATOM 2324 C CA . LYS B 1 76 ? 9.031 -22.422 -21.344 1 98.56 76 LYS B CA 1
ATOM 2325 C C . LYS B 1 76 ? 9.758 -23.5 -20.562 1 98.56 76 LYS B C 1
ATOM 2327 O O . LYS B 1 76 ? 9.773 -24.672 -20.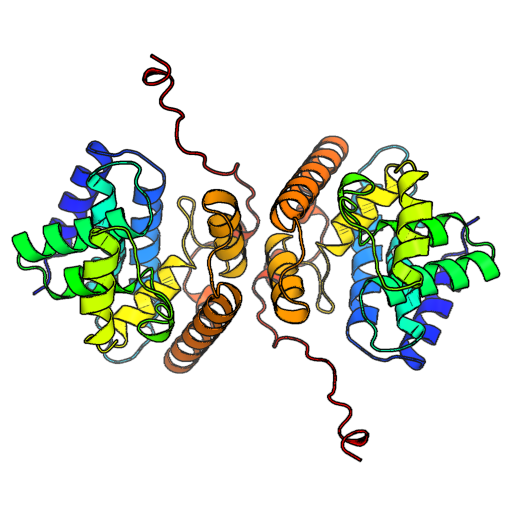969 1 98.56 76 LYS B O 1
ATOM 2332 N N . PHE B 1 77 ? 10.336 -23.125 -19.469 1 98.81 77 PHE B N 1
ATOM 2333 C CA . PHE B 1 77 ? 11.094 -24.047 -18.625 1 98.81 77 PHE B CA 1
ATOM 2334 C C . PHE B 1 77 ? 10.211 -25.219 -18.172 1 98.81 77 PHE B C 1
ATOM 2336 O O . PHE B 1 77 ? 10.617 -26.375 -18.266 1 98.81 77 PHE B O 1
ATOM 2343 N N . CYS B 1 78 ? 9.023 -24.906 -17.703 1 98.81 78 CYS B N 1
ATOM 2344 C CA . CYS B 1 78 ? 8.133 -25.906 -17.125 1 98.81 78 CYS B CA 1
ATOM 2345 C C . CYS B 1 78 ? 7.539 -26.797 -18.219 1 98.81 78 CYS B C 1
ATOM 2347 O O . CYS B 1 78 ? 7.324 -28 -18 1 98.81 78 CYS B O 1
ATOM 2349 N N . ILE B 1 79 ? 7.309 -26.219 -19.391 1 98.62 79 ILE B N 1
ATOM 2350 C CA . ILE B 1 79 ? 6.824 -27.016 -20.516 1 98.62 79 ILE B CA 1
ATOM 2351 C C . ILE B 1 79 ? 7.887 -28.031 -20.922 1 98.62 79 ILE B C 1
ATOM 2353 O O . ILE B 1 79 ? 7.574 -29.203 -21.156 1 98.62 79 ILE B O 1
ATOM 2357 N N . GLU B 1 80 ? 9.094 -27.594 -20.969 1 98.38 80 GLU B N 1
ATOM 2358 C CA . GLU B 1 80 ? 10.195 -28.484 -21.328 1 98.38 80 GLU B CA 1
ATOM 2359 C C . GLU B 1 80 ? 10.305 -29.641 -20.344 1 98.38 80 GLU B C 1
ATOM 2361 O O . GLU B 1 80 ? 10.695 -30.75 -20.719 1 98.38 80 GLU B O 1
ATOM 2366 N N . LYS B 1 81 ? 9.93 -29.453 -19.094 1 98.31 81 LYS B N 1
ATOM 2367 C CA . LYS B 1 81 ? 10.031 -30.453 -18.047 1 98.31 81 LYS B CA 1
ATOM 2368 C C . LYS B 1 81 ? 8.766 -31.297 -17.969 1 98.31 81 LYS B C 1
ATOM 2370 O O . LYS B 1 81 ? 8.711 -32.281 -17.234 1 98.31 81 LYS B O 1
ATOM 2375 N N . GLY B 1 82 ? 7.738 -30.844 -18.734 1 98.19 82 GLY B N 1
ATOM 2376 C CA . GLY B 1 82 ? 6.461 -31.547 -18.719 1 98.19 82 GLY B CA 1
ATOM 2377 C C . GLY B 1 82 ? 5.586 -31.141 -17.547 1 98.19 82 GLY B C 1
ATOM 2378 O O . GLY B 1 82 ? 4.656 -31.875 -17.188 1 98.19 82 GLY B O 1
ATOM 2379 N N . TRP B 1 83 ? 5.895 -30.078 -16.844 1 98.62 83 TRP B N 1
ATOM 2380 C CA . TRP B 1 83 ? 5.133 -29.594 -15.703 1 98.62 83 TRP B CA 1
ATOM 2381 C C . TRP B 1 83 ? 4.07 -28.594 -16.141 1 98.62 83 TRP B C 1
ATOM 2383 O O . TRP B 1 83 ? 4.133 -27.406 -15.789 1 98.62 83 TRP B O 1
ATOM 2393 N N . ASN B 1 84 ? 3.006 -29.062 -16.75 1 98.06 84 ASN B N 1
ATOM 2394 C CA . ASN B 1 84 ? 2.014 -28.219 -17.422 1 98.06 84 ASN B CA 1
ATOM 2395 C C . ASN B 1 84 ? 1.251 -27.359 -16.422 1 98.06 84 ASN B C 1
ATOM 2397 O O . ASN B 1 84 ? 0.909 -26.203 -16.719 1 98.06 84 ASN B O 1
ATOM 2401 N N . GLU B 1 85 ? 0.933 -27.828 -15.297 1 98.31 85 GLU B N 1
ATOM 2402 C CA . GLU B 1 85 ? 0.199 -27.062 -14.289 1 98.31 85 GLU B CA 1
ATOM 2403 C C . GLU B 1 85 ? 1.046 -25.906 -13.742 1 98.31 85 GLU B C 1
ATOM 2405 O O . GLU B 1 85 ? 0.532 -24.828 -13.484 1 98.31 85 GLU B O 1
ATOM 2410 N N . VAL B 1 86 ? 2.354 -26.172 -13.562 1 98.81 86 VAL B N 1
ATOM 2411 C CA . VAL B 1 86 ? 3.262 -25.125 -13.133 1 98.81 86 VAL B CA 1
ATOM 2412 C C . VAL B 1 86 ? 3.395 -24.078 -14.242 1 98.81 86 VAL B C 1
ATOM 2414 O O . VAL B 1 86 ? 3.393 -22.875 -13.977 1 98.81 86 VAL B O 1
ATOM 2417 N N . ALA B 1 87 ? 3.484 -24.547 -15.484 1 98.75 87 ALA B N 1
ATOM 2418 C CA . ALA B 1 87 ? 3.604 -23.656 -16.641 1 98.75 87 ALA B CA 1
ATOM 2419 C C . ALA B 1 87 ? 2.428 -22.688 -16.703 1 98.75 87 ALA B C 1
ATOM 2421 O O . ALA B 1 87 ? 2.609 -21.5 -16.984 1 98.75 87 ALA B O 1
ATOM 2422 N N . LYS B 1 88 ? 1.259 -23.203 -16.469 1 98.69 88 LYS B N 1
ATOM 2423 C CA . LYS B 1 88 ? 0.063 -22.359 -16.484 1 98.69 88 LYS B CA 1
ATOM 2424 C C . LYS B 1 88 ? 0.151 -21.25 -15.438 1 98.69 88 LYS B C 1
ATOM 2426 O O . LYS B 1 88 ? -0.098 -20.078 -15.742 1 98.69 88 LYS B O 1
ATOM 2431 N N . VAL B 1 89 ? 0.583 -21.562 -14.234 1 98.75 89 VAL B N 1
ATOM 2432 C CA . VAL B 1 89 ? 0.684 -20.609 -13.141 1 98.75 89 VAL B CA 1
ATOM 2433 C C . VAL B 1 89 ? 1.763 -19.562 -13.453 1 98.75 89 VAL B C 1
ATOM 2435 O O . VAL B 1 89 ? 1.613 -18.391 -13.125 1 98.75 89 VAL B O 1
ATOM 2438 N N . CYS B 1 90 ? 2.852 -20 -14.062 1 98.75 90 CYS B N 1
ATOM 2439 C CA . CYS B 1 90 ? 3.871 -19.047 -14.492 1 98.75 90 CYS B CA 1
ATOM 2440 C C . CYS B 1 90 ? 3.277 -18 -15.422 1 98.75 90 CYS B C 1
ATOM 2442 O O . CYS B 1 90 ? 3.594 -16.812 -15.312 1 98.75 90 CYS B O 1
ATOM 2444 N N . MET B 1 91 ? 2.338 -18.391 -16.297 1 98.38 91 MET B N 1
ATOM 2445 C CA . MET B 1 91 ? 1.737 -17.5 -17.266 1 98.38 91 MET B CA 1
ATOM 2446 C C . MET B 1 91 ? 0.719 -16.578 -16.609 1 98.38 91 MET B C 1
ATOM 2448 O O . MET B 1 91 ? 0.609 -15.398 -16.969 1 98.38 91 MET B O 1
ATOM 2452 N N . THR B 1 92 ? 0.04 -17.031 -15.594 1 98.25 92 THR B N 1
ATOM 2453 C CA . THR B 1 92 ? -1.152 -16.344 -15.125 1 98.25 92 THR B CA 1
ATOM 2454 C C . THR B 1 92 ? -0.83 -15.461 -13.922 1 98.25 92 THR B C 1
ATOM 2456 O O . THR B 1 92 ? -1.538 -14.492 -13.641 1 98.25 92 THR B O 1
ATOM 2459 N N . HIS B 1 93 ? 0.226 -15.727 -13.148 1 98.25 93 HIS B N 1
ATOM 2460 C CA . HIS B 1 93 ? 0.363 -15.195 -11.797 1 98.25 93 HIS B CA 1
ATOM 2461 C C . HIS B 1 93 ? 0.549 -13.68 -11.82 1 98.25 93 HIS B C 1
ATOM 2463 O O . HIS B 1 93 ? 0.149 -12.984 -10.883 1 98.25 93 HIS B O 1
ATOM 2469 N N . SER B 1 94 ? 1.117 -13.156 -12.906 1 96.19 94 SER B N 1
ATOM 2470 C CA . SER B 1 94 ? 1.377 -11.719 -12.953 1 96.19 94 SER B CA 1
ATOM 2471 C C . SER B 1 94 ? 0.267 -10.984 -13.695 1 96.19 94 SER B C 1
ATOM 2473 O O . SER B 1 94 ? 0.347 -9.766 -13.891 1 96.19 94 SER B O 1
ATOM 2475 N N . TYR B 1 95 ? -0.753 -11.672 -14.148 1 96.06 95 TYR B N 1
ATOM 2476 C CA . TYR B 1 95 ? -1.854 -11.086 -14.906 1 96.06 95 TYR B CA 1
ATOM 2477 C C . TYR B 1 95 ? -3.184 -11.312 -14.195 1 96.06 95 TYR B C 1
ATOM 2479 O O . TYR B 1 95 ? -4.02 -12.094 -14.664 1 96.06 95 TYR B O 1
ATOM 2487 N N . ILE B 1 96 ? -3.371 -10.555 -13.203 1 96.94 96 ILE B N 1
ATOM 2488 C CA . ILE B 1 96 ? -4.453 -10.75 -12.242 1 96.94 96 ILE B CA 1
ATOM 2489 C C . ILE B 1 96 ? -5.797 -10.5 -12.93 1 96.94 96 ILE B C 1
ATOM 2491 O O . ILE B 1 96 ? -6.805 -11.117 -12.57 1 96.94 96 ILE B O 1
ATOM 2495 N N . LEU B 1 97 ? -5.875 -9.68 -13.992 1 97 97 LEU B N 1
ATOM 2496 C CA . LEU B 1 97 ? -7.121 -9.367 -14.672 1 97 97 LEU B CA 1
ATOM 2497 C C . LEU B 1 97 ? -7.34 -10.305 -15.859 1 97 97 LEU B C 1
ATOM 2499 O O . LEU B 1 97 ? -8.367 -10.227 -16.531 1 97 97 LEU B O 1
ATOM 2503 N N . MET B 1 98 ? -6.293 -11.094 -16.156 1 97.19 98 MET B N 1
ATOM 2504 C CA . MET B 1 98 ? -6.336 -12.078 -17.234 1 97.19 98 MET B CA 1
ATOM 2505 C C . MET B 1 98 ? -6.656 -11.406 -18.562 1 97.19 98 MET B C 1
ATOM 2507 O O . MET B 1 98 ? -5.91 -10.539 -19.031 1 97.19 98 MET B O 1
ATOM 2511 N N . GLN B 1 99 ? -7.73 -11.727 -19.203 1 96.5 99 GLN B N 1
ATOM 2512 C CA . GLN B 1 99 ? -8.055 -11.227 -20.531 1 96.5 99 GLN B CA 1
ATOM 2513 C C . GLN B 1 99 ? -8.195 -9.703 -20.516 1 96.5 99 GLN B C 1
ATOM 2515 O O . GLN B 1 99 ? -7.848 -9.039 -21.5 1 96.5 99 GLN B O 1
ATOM 2520 N N . ASP B 1 100 ? -8.625 -9.172 -19.438 1 95.06 100 ASP B N 1
ATOM 2521 C CA . ASP B 1 100 ? -8.898 -7.738 -19.344 1 95.06 100 ASP B CA 1
ATOM 2522 C C . ASP B 1 100 ? -7.605 -6.938 -19.203 1 95.06 100 ASP B C 1
ATOM 2524 O O . ASP B 1 100 ? -7.625 -5.707 -19.234 1 95.06 100 ASP B O 1
ATOM 2528 N N . GLU B 1 101 ? -6.492 -7.688 -19.078 1 93.31 101 GLU B N 1
ATOM 2529 C CA . GLU B 1 101 ? -5.199 -7.012 -19.047 1 93.31 101 GLU B CA 1
ATOM 2530 C C . GLU B 1 101 ? -4.848 -6.422 -20.406 1 93.31 101 GLU B C 1
ATOM 2532 O O . GLU B 1 101 ? -4.066 -5.477 -20.5 1 93.31 101 GLU B O 1
ATOM 2537 N N . PHE B 1 102 ? -5.461 -6.98 -21.422 1 92.75 102 PHE B N 1
ATOM 2538 C CA . PHE B 1 102 ? -4.949 -6.727 -22.766 1 92.75 102 PHE B CA 1
ATOM 2539 C C . PHE B 1 102 ? -5.953 -5.922 -23.578 1 92.75 102 PHE B C 1
ATOM 2541 O O . PHE B 1 102 ? -6.727 -6.488 -24.359 1 92.75 102 PHE B O 1
ATOM 2548 N N . ASP B 1 103 ? -5.984 -4.703 -23.359 1 89.69 103 ASP B N 1
ATOM 2549 C CA . ASP B 1 103 ? -6.766 -3.793 -24.188 1 89.69 103 ASP B CA 1
ATOM 2550 C C . ASP B 1 103 ? -5.863 -3.016 -25.141 1 89.69 103 ASP B C 1
ATOM 2552 O O . ASP B 1 103 ? -6.281 -2.004 -25.719 1 89.69 103 ASP B O 1
ATOM 2556 N N . TYR B 1 104 ? -4.652 -3.459 -25.25 1 89.12 104 TYR B N 1
ATOM 2557 C CA . TYR B 1 104 ? -3.652 -2.91 -26.156 1 89.12 104 TYR B CA 1
ATOM 2558 C C . TYR B 1 104 ? -2.896 -4.023 -26.875 1 89.12 104 TYR B C 1
ATOM 2560 O O . TYR B 1 104 ? -3.047 -5.199 -26.531 1 89.12 104 TYR B O 1
ATOM 2568 N N . GLU B 1 105 ? -2.129 -3.604 -27.891 1 90.19 105 GLU B N 1
ATOM 2569 C CA . GLU B 1 105 ? -1.297 -4.574 -28.594 1 90.19 105 GLU B CA 1
ATOM 2570 C C . GLU B 1 105 ? 0.147 -4.523 -28.109 1 90.19 105 GLU B C 1
ATOM 2572 O O . GLU B 1 105 ? 0.838 -3.521 -28.297 1 90.19 105 GLU B O 1
ATOM 2577 N N . PRO B 1 106 ? 0.592 -5.641 -27.484 1 91.94 106 PRO B N 1
ATOM 2578 C CA . PRO B 1 106 ? 1.974 -5.645 -26.984 1 91.94 106 PRO B CA 1
ATOM 2579 C C . PRO B 1 106 ? 2.998 -5.574 -28.125 1 91.94 106 PRO B C 1
ATOM 2581 O O . PRO B 1 106 ? 2.742 -6.062 -29.219 1 91.94 106 PRO B O 1
ATOM 2584 N N . ILE B 1 107 ? 4.152 -4.973 -27.812 1 89.44 107 ILE B N 1
ATOM 2585 C CA . ILE B 1 107 ? 5.219 -4.816 -28.797 1 89.44 107 ILE B CA 1
ATOM 2586 C C . ILE B 1 107 ? 6.262 -5.918 -28.609 1 89.44 107 ILE B C 1
ATOM 2588 O O . ILE B 1 107 ? 6.746 -6.492 -29.578 1 89.44 107 ILE B O 1
ATOM 2592 N N . GLU B 1 108 ? 6.512 -6.301 -27.344 1 91.75 108 GLU B N 1
ATOM 2593 C CA . GLU B 1 108 ? 7.504 -7.332 -27.062 1 91.75 108 GLU B CA 1
ATOM 2594 C C . GLU B 1 108 ? 6.973 -8.719 -27.391 1 91.75 108 GLU B C 1
ATOM 2596 O O . GLU B 1 108 ? 5.809 -9.023 -27.125 1 91.75 108 GLU B O 1
ATOM 2601 N N . ASN B 1 109 ? 7.77 -9.57 -27.938 1 93.44 109 ASN B N 1
ATOM 2602 C CA . ASN B 1 109 ? 7.391 -10.914 -28.375 1 93.44 109 ASN B CA 1
ATOM 2603 C C . ASN B 1 109 ? 6.867 -11.742 -27.203 1 93.44 109 ASN B C 1
ATOM 2605 O O . ASN B 1 109 ? 5.867 -12.453 -27.344 1 93.44 109 ASN B O 1
ATOM 2609 N N . GLU B 1 110 ? 7.57 -11.711 -26.094 1 95.31 110 GLU B N 1
ATOM 2610 C CA . GLU B 1 110 ? 7.145 -12.469 -24.922 1 95.31 110 GLU B CA 1
ATOM 2611 C C . GLU B 1 110 ? 5.719 -12.102 -24.516 1 95.31 110 GLU B C 1
ATOM 2613 O O . GLU B 1 110 ? 4.906 -12.977 -24.219 1 95.31 110 GLU B O 1
ATOM 2618 N N . GLU B 1 111 ? 5.469 -10.836 -24.547 1 94.12 111 GLU B N 1
ATOM 2619 C CA . GLU B 1 111 ? 4.156 -10.375 -24.109 1 94.12 111 GLU B CA 1
ATOM 2620 C C . GLU B 1 111 ? 3.072 -10.781 -25.109 1 94.12 111 GLU B C 1
ATOM 2622 O O . GLU B 1 111 ? 1.929 -11.031 -24.719 1 94.12 111 GLU B O 1
ATOM 2627 N N . MET B 1 112 ? 3.445 -10.844 -26.391 1 95.88 112 MET B N 1
ATOM 2628 C CA . MET B 1 112 ? 2.506 -11.312 -27.391 1 95.88 112 MET B CA 1
ATOM 2629 C C . MET B 1 112 ? 2.105 -12.758 -27.141 1 95.88 112 MET B C 1
ATOM 2631 O O . MET B 1 112 ? 0.93 -13.109 -27.25 1 95.88 112 MET B O 1
ATOM 2635 N N . GLU B 1 113 ? 3.076 -13.562 -26.828 1 96.94 113 GLU B N 1
ATOM 2636 C CA . GLU B 1 113 ? 2.812 -14.969 -26.531 1 96.94 113 GLU B CA 1
ATOM 2637 C C . GLU B 1 113 ? 1.958 -15.117 -25.266 1 96.94 113 GLU B C 1
ATOM 2639 O O . GLU B 1 113 ? 1.064 -15.961 -25.219 1 96.94 113 GLU B O 1
ATOM 2644 N N . ILE B 1 114 ? 2.238 -14.312 -24.297 1 97.69 114 ILE B N 1
ATOM 2645 C CA . ILE B 1 114 ? 1.473 -14.344 -23.047 1 97.69 114 ILE B CA 1
ATOM 2646 C C . ILE B 1 114 ? 0.02 -13.969 -23.328 1 97.69 114 ILE B C 1
ATOM 2648 O O . ILE B 1 114 ? -0.903 -14.633 -22.859 1 97.69 114 ILE B O 1
ATOM 2652 N N . LYS B 1 115 ? -0.136 -12.898 -24.094 1 97.12 115 LYS B N 1
ATOM 2653 C CA . LYS B 1 115 ? -1.481 -12.477 -24.469 1 97.12 115 LYS B CA 1
ATOM 2654 C C . LYS B 1 115 ? -2.25 -13.609 -25.125 1 97.12 115 LYS B C 1
ATOM 2656 O O . LYS B 1 115 ? -3.385 -13.906 -24.75 1 97.12 115 LYS B O 1
ATOM 2661 N N . LYS B 1 116 ? -1.673 -14.219 -26.125 1 97.19 116 LYS B N 1
ATOM 2662 C CA . LYS B 1 116 ? -2.309 -15.328 -26.812 1 97.19 116 LYS B CA 1
ATOM 2663 C C . LYS B 1 116 ? -2.717 -16.422 -25.844 1 97.19 116 LYS B C 1
ATOM 2665 O O . LYS B 1 116 ? -3.828 -16.953 -25.922 1 97.19 116 LYS B O 1
ATOM 2670 N N . TYR B 1 117 ? -1.856 -16.766 -24.984 1 98 117 TYR B N 1
ATOM 2671 C CA . TYR B 1 117 ? -2.113 -17.828 -24.016 1 98 117 TYR B CA 1
ATOM 2672 C C . TYR B 1 117 ? -3.264 -17.438 -23.094 1 98 117 TYR B C 1
ATOM 2674 O O . TYR B 1 117 ? -4.188 -18.234 -22.875 1 98 117 TYR B O 1
ATOM 2682 N N . ILE B 1 118 ? -3.217 -16.266 -22.516 1 97.69 118 ILE B N 1
ATOM 2683 C CA . ILE B 1 118 ? -4.156 -15.805 -21.5 1 97.69 118 ILE B CA 1
ATOM 2684 C C . ILE B 1 118 ? -5.547 -15.648 -22.109 1 97.69 118 ILE B C 1
ATOM 2686 O O . ILE B 1 118 ? -6.555 -15.938 -21.469 1 97.69 118 ILE B O 1
ATOM 2690 N N . LEU B 1 119 ? -5.605 -15.172 -23.344 1 96.5 119 LEU B N 1
ATOM 2691 C CA . LEU B 1 119 ? -6.887 -14.984 -24.016 1 96.5 119 LEU B CA 1
ATOM 2692 C C . LEU B 1 119 ? -7.637 -16.312 -24.141 1 96.5 119 LEU B C 1
ATOM 2694 O O . LEU B 1 119 ? -8.867 -16.328 -24.188 1 96.5 119 LEU B O 1
ATOM 2698 N N . ASN B 1 120 ? -6.918 -17.406 -24.094 1 95.94 120 ASN B N 1
ATOM 2699 C CA . ASN B 1 120 ? -7.535 -18.719 -24.25 1 95.94 120 ASN B CA 1
ATOM 2700 C C . ASN B 1 120 ? -7.48 -19.531 -22.969 1 95.94 120 ASN B C 1
ATOM 2702 O O . ASN B 1 120 ? -7.738 -20.734 -22.969 1 95.94 120 ASN B O 1
ATOM 2706 N N . CYS B 1 121 ? -7.133 -18.906 -21.953 1 96.5 121 CYS B N 1
ATOM 2707 C CA . CYS B 1 121 ? -6.91 -19.594 -20.688 1 96.5 121 CYS B CA 1
ATOM 2708 C C . CYS B 1 121 ? -8.07 -19.344 -19.734 1 96.5 121 CYS B C 1
ATOM 2710 O O . CYS B 1 121 ? -8.531 -18.219 -19.578 1 96.5 121 CYS B O 1
ATOM 2712 N N . GLN B 1 122 ? -8.547 -20.375 -19.141 1 95.81 122 GLN B N 1
ATOM 2713 C CA . GLN B 1 122 ? -9.516 -20.266 -18.062 1 95.81 122 GLN B CA 1
ATOM 2714 C C . GLN B 1 122 ? -8.859 -20.5 -16.703 1 95.81 122 GLN B C 1
ATOM 2716 O O . GLN B 1 122 ? -8.211 -21.531 -16.484 1 95.81 122 GLN B O 1
ATOM 2721 N N . THR B 1 123 ? -9.016 -19.594 -15.812 1 96.5 123 THR B N 1
ATOM 2722 C CA . THR B 1 123 ? -8.391 -19.719 -14.5 1 96.5 123 THR B CA 1
ATOM 2723 C C . THR B 1 123 ? -9.133 -20.734 -13.641 1 96.5 123 THR B C 1
ATOM 2725 O O . THR B 1 123 ? -10.344 -20.938 -13.812 1 96.5 123 THR B O 1
ATOM 2728 N N . ASP B 1 124 ? -8.445 -21.312 -12.812 1 97.62 124 ASP B N 1
ATOM 2729 C CA . ASP B 1 124 ? -9.023 -22.141 -11.75 1 97.62 124 ASP B CA 1
ATOM 2730 C C . ASP B 1 124 ? -8.586 -21.656 -10.375 1 97.62 124 ASP B C 1
ATOM 2732 O O . ASP B 1 124 ? -7.953 -20.594 -10.25 1 97.62 124 ASP B O 1
ATOM 2736 N N . ASP B 1 125 ? -8.945 -22.391 -9.32 1 98.44 125 ASP B N 1
ATOM 2737 C CA . ASP B 1 125 ? -8.703 -21.953 -7.949 1 98.44 125 ASP B CA 1
ATOM 2738 C C . ASP B 1 125 ? -7.207 -21.844 -7.664 1 98.44 125 ASP B C 1
ATOM 2740 O O . ASP B 1 125 ? -6.781 -20.984 -6.883 1 98.44 125 ASP B O 1
ATOM 2744 N N . PHE B 1 126 ? -6.41 -22.656 -8.297 1 98.81 126 PHE B N 1
ATOM 2745 C CA . PHE B 1 126 ? -4.977 -22.625 -8.031 1 98.81 126 PHE B CA 1
ATOM 2746 C C . PHE B 1 126 ? -4.34 -21.391 -8.656 1 98.81 126 PHE B C 1
ATOM 2748 O O . PHE B 1 126 ? -3.43 -20.797 -8.078 1 98.81 126 PHE B O 1
ATOM 2755 N N . ASP B 1 127 ? -4.816 -20.969 -9.836 1 98.75 127 ASP B N 1
ATOM 2756 C CA . ASP B 1 127 ? -4.348 -19.719 -10.422 1 98.75 127 ASP B CA 1
ATOM 2757 C C . ASP B 1 127 ? -4.609 -18.547 -9.477 1 98.75 127 ASP B C 1
ATOM 2759 O O . ASP B 1 127 ? -3.707 -17.766 -9.195 1 98.75 127 ASP B O 1
ATOM 2763 N N . LEU B 1 128 ? -5.828 -18.484 -9.008 1 98.75 128 LEU B N 1
ATOM 2764 C CA . LEU B 1 128 ? -6.254 -17.391 -8.148 1 98.75 128 LEU B CA 1
ATOM 2765 C C . LEU B 1 128 ? -5.492 -17.406 -6.828 1 98.75 128 LEU B C 1
ATOM 2767 O O . LEU B 1 128 ? -5.102 -16.359 -6.316 1 98.75 128 LEU B O 1
ATOM 2771 N N . LEU B 1 129 ? -5.285 -18.594 -6.332 1 98.94 129 LEU B N 1
ATOM 2772 C CA . LEU B 1 129 ? -4.574 -18.75 -5.066 1 98.94 129 LEU B CA 1
ATOM 2773 C C . LEU B 1 129 ? -3.152 -18.219 -5.172 1 98.94 129 LEU B C 1
ATOM 2775 O O . LEU B 1 129 ? -2.701 -17.469 -4.301 1 98.94 129 LEU B O 1
ATOM 2779 N N . ILE B 1 130 ? -2.445 -18.594 -6.207 1 98.94 130 ILE B N 1
ATOM 2780 C CA . ILE B 1 130 ? -1.052 -18.188 -6.34 1 98.94 130 ILE B CA 1
ATOM 2781 C C . ILE B 1 130 ? -0.979 -16.688 -6.605 1 98.94 130 ILE B C 1
ATOM 2783 O O . ILE B 1 130 ? -0.083 -16 -6.105 1 98.94 130 ILE B O 1
ATOM 2787 N N . GLN B 1 131 ? -1.936 -16.141 -7.402 1 98.81 131 GLN B N 1
ATOM 2788 C CA . GLN B 1 131 ? -2.006 -14.695 -7.598 1 98.81 131 GLN B CA 1
ATOM 2789 C C . GLN B 1 131 ? -2.17 -13.969 -6.266 1 98.81 131 GLN B C 1
ATOM 2791 O O . GLN B 1 131 ? -1.504 -12.961 -6.016 1 98.81 131 GLN B O 1
ATOM 2796 N N . LEU B 1 132 ? -3.025 -14.438 -5.414 1 98.88 132 LEU B N 1
ATOM 2797 C CA . LEU B 1 132 ? -3.229 -13.852 -4.09 1 98.88 132 LEU B CA 1
ATOM 2798 C C . LEU B 1 132 ? -1.969 -13.984 -3.24 1 98.88 132 LEU B C 1
ATOM 2800 O O . LEU B 1 132 ? -1.5 -13 -2.666 1 98.88 132 LEU B O 1
ATOM 2804 N N . CYS B 1 133 ? -1.402 -15.188 -3.207 1 98.94 133 CYS B N 1
ATOM 2805 C CA . CYS B 1 133 ? -0.268 -15.469 -2.334 1 98.94 133 CYS B CA 1
ATOM 2806 C C . CYS B 1 133 ? 0.952 -14.656 -2.748 1 98.94 133 CYS B C 1
ATOM 2808 O O . CYS B 1 133 ? 1.75 -14.25 -1.899 1 98.94 133 CYS B O 1
ATOM 2810 N N . ASP B 1 134 ? 1.11 -14.438 -4.035 1 98.81 134 ASP B N 1
ATOM 2811 C CA . ASP B 1 134 ? 2.17 -13.562 -4.539 1 98.81 134 ASP B CA 1
ATOM 2812 C C . ASP B 1 134 ? 2.08 -12.172 -3.912 1 98.81 134 ASP B C 1
ATOM 2814 O O . ASP B 1 134 ? 3.098 -11.508 -3.723 1 98.81 134 ASP B O 1
ATOM 2818 N N . SER B 1 135 ? 0.919 -11.742 -3.523 1 98.56 135 SER B N 1
ATOM 2819 C CA . SER B 1 135 ? 0.683 -10.43 -2.936 1 98.56 135 SER B CA 1
ATOM 2820 C C . SER B 1 135 ? 0.752 -10.484 -1.412 1 98.56 135 SER B C 1
ATOM 2822 O O . SER B 1 135 ? 0.614 -9.461 -0.742 1 98.56 135 SER B O 1
ATOM 2824 N N . LEU B 1 136 ? 1.005 -11.648 -0.839 1 98.81 136 LEU B N 1
ATOM 2825 C CA . LEU B 1 136 ? 0.988 -11.805 0.612 1 98.81 136 LEU B CA 1
ATOM 2826 C C . LEU B 1 136 ? 2.387 -12.102 1.145 1 98.81 136 LEU B C 1
ATOM 2828 O O . LEU B 1 136 ? 2.584 -12.203 2.357 1 98.81 136 LEU B O 1
ATOM 2832 N N . ALA B 1 137 ? 3.354 -12.211 0.206 1 98.69 137 ALA B N 1
ATOM 2833 C CA . ALA B 1 137 ? 4.648 -12.758 0.608 1 98.69 137 ALA B CA 1
ATOM 2834 C C . ALA B 1 137 ? 5.789 -11.867 0.127 1 98.69 137 ALA B C 1
ATOM 2836 O O . ALA B 1 137 ? 5.914 -11.594 -1.069 1 98.69 137 ALA B O 1
ATOM 2837 N N . ALA B 1 138 ? 6.586 -11.445 1.051 1 97.81 138 ALA B N 1
ATOM 2838 C CA . ALA B 1 138 ? 7.883 -10.82 0.782 1 97.81 138 ALA B CA 1
ATOM 2839 C C . ALA B 1 138 ? 9.023 -11.797 1.051 1 97.81 138 ALA B C 1
ATOM 2841 O O . ALA B 1 138 ? 8.789 -12.945 1.448 1 97.81 138 ALA B O 1
ATOM 2842 N N . ASP B 1 139 ? 10.25 -11.352 0.754 1 97.56 139 ASP B N 1
ATOM 2843 C CA . ASP B 1 139 ? 11.398 -12.203 1.016 1 97.56 139 ASP B CA 1
ATOM 2844 C C . ASP B 1 139 ? 11.625 -12.383 2.516 1 97.56 139 ASP B C 1
ATOM 2846 O O . ASP B 1 139 ? 12.148 -13.414 2.953 1 97.56 139 ASP B O 1
ATOM 2850 N N . TYR B 1 140 ? 11.156 -11.477 3.316 1 97.5 140 TYR B N 1
ATOM 2851 C CA . TYR B 1 140 ? 11.422 -11.5 4.75 1 97.5 140 TYR B CA 1
ATOM 2852 C C . TYR B 1 140 ? 10.211 -12.016 5.52 1 97.5 140 TYR B C 1
ATOM 2854 O O . TYR B 1 140 ? 10.18 -11.961 6.754 1 97.5 140 TYR B O 1
ATOM 2862 N N . GLY B 1 141 ? 9.203 -12.508 4.812 1 98.31 141 GLY B N 1
ATOM 2863 C CA . GLY B 1 141 ? 8.039 -13.086 5.469 1 98.31 141 GLY B CA 1
ATOM 2864 C C . GLY B 1 141 ? 6.727 -12.672 4.832 1 98.31 141 GLY B C 1
ATOM 2865 O O . GLY B 1 141 ? 6.691 -12.305 3.654 1 98.31 141 GLY B O 1
ATOM 2866 N N . PHE B 1 142 ? 5.664 -12.773 5.617 1 98.81 142 PHE B N 1
ATOM 2867 C CA . PHE B 1 142 ? 4.32 -12.477 5.129 1 98.81 142 PHE B CA 1
ATOM 2868 C C . PHE B 1 142 ? 3.924 -11.047 5.473 1 98.81 142 PHE B C 1
ATOM 2870 O O . PHE B 1 142 ? 4.293 -10.531 6.531 1 98.81 142 PHE B O 1
ATOM 2877 N N . VAL B 1 143 ? 3.213 -10.438 4.609 1 98.56 143 VAL B N 1
ATOM 2878 C CA . VAL B 1 143 ? 2.766 -9.062 4.809 1 98.56 143 VAL B CA 1
ATOM 2879 C C . VAL B 1 143 ? 1.335 -8.898 4.301 1 98.56 143 VAL B C 1
ATOM 2881 O O . VAL B 1 143 ? 0.825 -9.766 3.582 1 98.56 143 VAL B O 1
ATOM 2884 N N . ILE B 1 144 ? 0.741 -7.758 4.641 1 98.5 144 ILE B N 1
ATOM 2885 C CA . ILE B 1 144 ? -0.585 -7.461 4.109 1 98.5 144 ILE B CA 1
ATOM 2886 C C . ILE B 1 144 ? -0.483 -7.117 2.625 1 98.5 144 ILE B C 1
ATOM 2888 O O . ILE B 1 144 ? 0.57 -6.684 2.154 1 98.5 144 ILE B O 1
ATOM 2892 N N . ILE B 1 145 ? -1.552 -7.262 1.929 1 98.25 145 ILE B N 1
ATOM 2893 C CA . ILE B 1 145 ? -1.604 -7.109 0.479 1 98.25 145 ILE B CA 1
ATOM 2894 C C . ILE B 1 145 ? -1.162 -5.699 0.094 1 98.25 145 ILE B C 1
ATOM 2896 O O . ILE B 1 145 ? -0.418 -5.516 -0.873 1 98.25 145 ILE B O 1
ATOM 2900 N N . GLU B 1 146 ? -1.531 -4.699 0.894 1 97.81 146 GLU B N 1
ATOM 2901 C CA . GLU B 1 146 ? -1.239 -3.305 0.58 1 97.81 146 GLU B CA 1
ATOM 2902 C C . GLU B 1 146 ? 0.265 -3.043 0.573 1 97.81 146 GLU B C 1
ATOM 2904 O O . GLU B 1 146 ? 0.763 -2.275 -0.252 1 97.81 146 GLU B O 1
ATOM 2909 N N . LYS B 1 147 ? 0.931 -3.625 1.513 1 97.81 147 LYS B N 1
ATOM 2910 C CA . LYS B 1 147 ? 2.379 -3.445 1.574 1 97.81 147 LYS B CA 1
ATOM 2911 C C . LYS B 1 147 ? 3.055 -3.99 0.319 1 97.81 147 LYS B C 1
ATOM 2913 O O . LYS B 1 147 ? 3.971 -3.367 -0.22 1 97.81 147 LYS B O 1
ATOM 2918 N N . ARG B 1 148 ? 2.594 -5.098 -0.186 1 97.06 148 ARG B N 1
ATOM 2919 C CA . ARG B 1 148 ? 3.139 -5.68 -1.41 1 97.06 148 ARG B CA 1
ATOM 2920 C C . ARG B 1 148 ? 2.814 -4.809 -2.619 1 97.06 148 ARG B C 1
ATOM 2922 O O . ARG B 1 148 ? 3.652 -4.633 -3.506 1 97.06 148 ARG B O 1
ATOM 2929 N N . PHE B 1 149 ? 1.603 -4.297 -2.631 1 96.19 149 PHE B N 1
ATOM 2930 C CA . PHE B 1 149 ? 1.209 -3.4 -3.711 1 96.19 149 PHE B CA 1
ATOM 2931 C C . PHE B 1 149 ? 2.195 -2.246 -3.844 1 96.19 149 PHE B C 1
ATOM 2933 O O . PHE B 1 149 ? 2.693 -1.971 -4.938 1 96.19 149 PHE B O 1
ATOM 2940 N N . VAL B 1 150 ? 2.48 -1.645 -2.771 1 95.81 150 VAL B N 1
ATOM 2941 C CA . VAL B 1 150 ? 3.336 -0.463 -2.748 1 95.81 150 VAL B CA 1
ATOM 2942 C C . VAL B 1 150 ? 4.766 -0.851 -3.125 1 95.81 150 VAL B C 1
ATOM 2944 O O . VAL B 1 150 ? 5.418 -0.154 -3.904 1 95.81 150 VAL B O 1
ATOM 2947 N N . ASP B 1 151 ? 5.215 -1.961 -2.586 1 94.62 151 ASP B N 1
ATOM 2948 C CA . ASP B 1 151 ? 6.543 -2.473 -2.906 1 94.62 151 ASP B CA 1
ATOM 2949 C C . ASP B 1 151 ? 6.707 -2.674 -4.41 1 94.62 151 ASP B C 1
ATOM 2951 O O . ASP B 1 151 ? 7.691 -2.221 -5 1 94.62 151 ASP B O 1
ATOM 2955 N N . VAL B 1 152 ? 5.754 -3.27 -5.035 1 92.19 152 VAL B N 1
ATOM 2956 C CA . VAL B 1 152 ? 5.812 -3.604 -6.457 1 92.19 152 VAL B CA 1
ATOM 2957 C C . VAL B 1 152 ? 5.789 -2.324 -7.289 1 92.19 152 VAL B C 1
ATOM 2959 O O . VAL B 1 152 ? 6.582 -2.168 -8.219 1 92.19 152 VAL B O 1
ATOM 2962 N N . ILE B 1 153 ? 4.965 -1.419 -6.934 1 92.19 153 ILE B N 1
ATOM 2963 C CA . ILE B 1 153 ? 4.82 -0.185 -7.699 1 92.19 153 ILE B CA 1
ATOM 2964 C C . ILE B 1 153 ? 6.094 0.651 -7.574 1 92.19 153 ILE B C 1
ATOM 2966 O O . ILE B 1 153 ? 6.555 1.243 -8.555 1 92.19 153 ILE B O 1
ATOM 2970 N N . ARG B 1 154 ? 6.633 0.696 -6.395 1 91.12 154 ARG B N 1
ATOM 2971 C CA . ARG B 1 154 ? 7.836 1.499 -6.188 1 91.12 154 ARG B CA 1
ATOM 2972 C C . ARG B 1 154 ? 9.023 0.916 -6.945 1 91.12 154 ARG B C 1
ATOM 2974 O O . ARG B 1 154 ? 9.93 1.647 -7.344 1 91.12 154 ARG B O 1
ATOM 2981 N N . ARG B 1 155 ? 9.023 -0.381 -7.238 1 86.25 155 ARG B N 1
ATOM 2982 C CA . ARG B 1 155 ? 10.117 -1.06 -7.922 1 86.25 155 ARG B CA 1
ATOM 2983 C C . ARG B 1 155 ? 9.961 -0.961 -9.438 1 86.25 155 ARG B C 1
ATOM 2985 O O . ARG B 1 155 ? 10.953 -0.802 -10.156 1 86.25 155 ARG B O 1
ATOM 2992 N N . TYR B 1 156 ? 8.695 -1.065 -9.875 1 85.56 156 TYR B N 1
ATOM 2993 C CA . TYR B 1 156 ? 8.516 -1.289 -11.305 1 85.56 156 TYR B CA 1
ATOM 2994 C C . TYR B 1 156 ? 7.785 -0.115 -11.953 1 85.56 156 TYR B C 1
ATOM 2996 O O . TYR B 1 156 ? 7.695 -0.033 -13.18 1 85.56 156 TYR B O 1
ATOM 3004 N N . GLY B 1 157 ? 7.301 0.793 -11.133 1 83.25 157 GLY B N 1
ATOM 3005 C CA . GLY B 1 157 ? 6.527 1.895 -11.68 1 83.25 157 GLY B CA 1
ATOM 3006 C C . GLY B 1 157 ? 5.062 1.556 -11.875 1 83.25 157 GLY B C 1
ATOM 3007 O O . GLY B 1 157 ? 4.621 0.455 -11.531 1 83.25 157 GLY B O 1
ATOM 3008 N N . ILE B 1 158 ? 4.371 2.498 -12.352 1 79.81 158 ILE B N 1
ATOM 3009 C CA . ILE B 1 158 ? 2.928 2.391 -12.523 1 79.81 158 ILE B CA 1
ATOM 3010 C C . ILE B 1 158 ? 2.621 1.463 -13.703 1 79.81 158 ILE B C 1
ATOM 3012 O O . ILE B 1 158 ? 3.254 1.555 -14.758 1 79.81 158 ILE B O 1
ATOM 3016 N N . MET B 1 159 ? 1.761 0.567 -13.414 1 77.88 159 MET B N 1
ATOM 3017 C CA . MET B 1 159 ? 1.246 -0.283 -14.484 1 77.88 159 MET B CA 1
ATOM 3018 C C . MET B 1 159 ? -0.162 0.143 -14.891 1 77.88 159 MET B C 1
ATOM 3020 O O . MET B 1 159 ? -0.861 0.801 -14.117 1 77.88 159 MET B O 1
ATOM 3024 N N . GLN B 1 160 ? -0.478 -0.216 -16.094 1 79 160 GLN B N 1
ATOM 3025 C CA . GLN B 1 160 ? -1.844 0.055 -16.531 1 79 160 GLN B CA 1
ATOM 3026 C C . GLN B 1 160 ? -2.854 -0.738 -15.711 1 79 160 GLN B C 1
ATOM 3028 O O . GLN B 1 160 ? -2.625 -1.909 -15.398 1 79 160 GLN B O 1
ATOM 3033 N N . LYS B 1 161 ? -3.924 -0.133 -15.273 1 88.56 161 LYS B N 1
ATOM 3034 C CA . LYS B 1 161 ? -5.07 -0.756 -14.617 1 88.56 161 LYS B CA 1
ATOM 3035 C C . LYS B 1 161 ? -4.691 -1.281 -13.234 1 88.56 161 LYS B C 1
ATOM 3037 O O . LYS B 1 161 ? -5.184 -2.328 -12.805 1 88.56 161 LYS B O 1
ATOM 3042 N N . TYR B 1 162 ? -3.689 -0.689 -12.633 1 89 162 TYR B N 1
ATOM 3043 C CA . TYR B 1 162 ? -3.201 -1.223 -11.367 1 89 162 TYR B CA 1
ATOM 3044 C C . TYR B 1 162 ? -4.273 -1.13 -10.289 1 89 162 TYR B C 1
ATOM 3046 O O . TYR B 1 162 ? -4.371 -2.004 -9.422 1 89 162 TYR B O 1
ATOM 3054 N N . ILE B 1 163 ? -5.203 -0.163 -10.352 1 92.31 163 ILE B N 1
ATOM 3055 C CA . ILE B 1 163 ? -6.262 -0.056 -9.352 1 92.31 163 ILE B CA 1
ATOM 3056 C C . ILE B 1 163 ? -7.262 -1.197 -9.539 1 92.31 163 ILE B C 1
ATOM 3058 O O . ILE B 1 163 ? -7.688 -1.818 -8.562 1 92.31 163 ILE B O 1
ATOM 3062 N N . GLU B 1 164 ? -7.613 -1.447 -10.781 1 94.81 164 GLU B N 1
ATOM 3063 C CA . GLU B 1 164 ? -8.477 -2.59 -11.062 1 94.81 164 GLU B CA 1
ATOM 3064 C C . GLU B 1 164 ? -7.844 -3.893 -10.586 1 94.81 164 GLU B C 1
ATOM 3066 O O . GLU B 1 164 ? -8.531 -4.766 -10.055 1 94.81 164 GLU B O 1
ATOM 3071 N N . GLY B 1 165 ? -6.555 -4.016 -10.781 1 96.25 165 GLY B N 1
ATOM 3072 C CA . GLY B 1 165 ? -5.844 -5.191 -10.312 1 96.25 165 GLY B CA 1
ATOM 3073 C C . GLY B 1 165 ? -5.863 -5.336 -8.805 1 96.25 165 GLY B C 1
ATOM 3074 O O . GLY B 1 165 ? -6.02 -6.441 -8.281 1 96.25 165 GLY B O 1
ATOM 3075 N N . TRP B 1 166 ? -5.688 -4.211 -8.109 1 96.06 166 TRP B N 1
ATOM 3076 C CA . TRP B 1 166 ? -5.762 -4.227 -6.652 1 96.06 166 TRP B CA 1
ATOM 3077 C C . TRP B 1 166 ? -7.141 -4.68 -6.184 1 96.06 166 TRP B C 1
ATOM 3079 O O . TRP B 1 166 ? -7.25 -5.531 -5.297 1 96.06 166 TRP B O 1
ATOM 3089 N N . ASN B 1 167 ? -8.156 -4.098 -6.812 1 95.94 167 ASN B N 1
ATOM 3090 C CA . ASN B 1 167 ? -9.516 -4.473 -6.453 1 95.94 167 ASN B CA 1
ATOM 3091 C C . ASN B 1 167 ? -9.766 -5.961 -6.684 1 95.94 167 ASN B C 1
ATOM 3093 O O . ASN B 1 167 ? -10.406 -6.621 -5.859 1 95.94 167 ASN B O 1
ATOM 3097 N N . LYS B 1 168 ? -9.297 -6.438 -7.797 1 97.81 168 LYS B N 1
ATOM 3098 C CA . LYS B 1 168 ? -9.438 -7.859 -8.094 1 97.81 168 LYS B CA 1
ATOM 3099 C C . LYS B 1 168 ? -8.727 -8.711 -7.047 1 97.81 168 LYS B C 1
ATOM 3101 O O . LYS B 1 168 ? -9.242 -9.75 -6.629 1 97.81 168 LYS B O 1
ATOM 3106 N N . THR B 1 169 ? -7.535 -8.32 -6.609 1 98.12 169 THR B N 1
ATOM 3107 C CA . THR B 1 169 ? -6.801 -9.039 -5.574 1 98.12 169 THR B CA 1
ATOM 3108 C C . THR B 1 169 ? -7.613 -9.117 -4.285 1 98.12 169 THR B C 1
ATOM 3110 O O . THR B 1 169 ? -7.691 -10.172 -3.654 1 98.12 169 THR B O 1
ATOM 3113 N N . PHE B 1 170 ? -8.242 -8 -3.9 1 97.69 170 PHE B N 1
ATOM 3114 C CA . PHE B 1 170 ? -9.086 -7.984 -2.709 1 97.69 170 PHE B CA 1
ATOM 3115 C C . PHE B 1 170 ? -10.273 -8.922 -2.873 1 97.69 170 PHE B C 1
ATOM 3117 O O . PHE B 1 170 ? -10.68 -9.594 -1.921 1 97.69 170 PHE B O 1
ATOM 3124 N N . GLU B 1 171 ? -10.828 -8.945 -4.062 1 97.94 171 GLU B N 1
ATOM 3125 C CA . GLU B 1 171 ? -11.93 -9.859 -4.332 1 97.94 171 GLU B CA 1
ATOM 3126 C C . GLU B 1 171 ? -11.492 -11.312 -4.168 1 97.94 171 GLU B C 1
ATOM 3128 O O . GLU B 1 171 ? -12.219 -12.125 -3.596 1 97.94 171 GLU B O 1
ATOM 3133 N N . ILE B 1 172 ? -10.359 -11.609 -4.711 1 98.62 172 ILE B N 1
ATOM 3134 C CA . ILE B 1 172 ? -9.82 -12.961 -4.605 1 98.62 172 ILE B CA 1
ATOM 3135 C C . ILE B 1 172 ? -9.57 -13.305 -3.137 1 98.62 172 ILE B C 1
ATOM 3137 O O . ILE B 1 172 ? -9.852 -14.422 -2.693 1 98.62 172 ILE B O 1
ATOM 3141 N N . LYS B 1 173 ? -9 -12.359 -2.377 1 98.56 173 LYS B N 1
ATOM 3142 C CA . LYS B 1 173 ? -8.797 -12.547 -0.941 1 98.56 173 LYS B CA 1
ATOM 3143 C C . LYS B 1 173 ? -10.117 -12.898 -0.248 1 98.56 173 LYS B C 1
ATOM 3145 O O . LYS B 1 173 ? -10.172 -13.852 0.537 1 98.56 173 LYS B O 1
ATOM 3150 N N . GLU B 1 174 ? -11.148 -12.141 -0.545 1 98 174 GLU B N 1
ATOM 3151 C CA . GLU B 1 174 ? -12.461 -12.391 0.055 1 98 174 GLU B CA 1
ATOM 3152 C C . GLU B 1 174 ? -12.992 -13.766 -0.334 1 98 174 GLU B C 1
ATOM 3154 O O . GLU B 1 174 ? -13.586 -14.461 0.493 1 98 174 GLU B O 1
ATOM 3159 N N . TYR B 1 175 ? -12.844 -14.094 -1.594 1 98.56 175 TYR B N 1
ATOM 3160 C CA . TYR B 1 175 ? -13.266 -15.391 -2.115 1 98.56 175 TYR B CA 1
ATOM 3161 C C . TYR B 1 175 ? -12.672 -16.531 -1.302 1 98.56 175 TYR B C 1
ATOM 3163 O O . TYR B 1 175 ? -13.391 -17.422 -0.85 1 98.56 175 TYR B O 1
ATOM 3171 N N . PHE B 1 176 ? -11.367 -16.547 -1.03 1 98.75 176 PHE B N 1
ATOM 3172 C CA . PHE B 1 176 ? -10.711 -17.609 -0.299 1 98.75 176 PHE B CA 1
ATOM 3173 C C . PHE B 1 176 ? -11.062 -17.562 1.183 1 98.75 176 PHE B C 1
ATOM 3175 O O . PHE B 1 176 ? -11.18 -18.594 1.84 1 98.75 176 PHE B O 1
ATOM 3182 N N . GLU B 1 177 ? -11.195 -16.328 1.742 1 98.56 177 GLU B N 1
ATOM 3183 C CA . GLU B 1 177 ? -11.578 -16.203 3.146 1 98.56 177 GLU B CA 1
ATOM 3184 C C . GLU B 1 177 ? -12.945 -16.828 3.402 1 98.56 177 GLU B C 1
ATOM 3186 O O . GLU B 1 177 ? -13.164 -17.453 4.445 1 98.56 177 GLU B O 1
ATOM 3191 N N . GLU B 1 178 ? -13.805 -16.641 2.48 1 98.25 178 GLU B N 1
ATOM 3192 C CA . GLU B 1 178 ? -15.109 -17.281 2.582 1 98.25 178 GLU B CA 1
ATOM 3193 C C . GLU B 1 178 ? -14.984 -18.797 2.6 1 98.25 178 GLU B C 1
ATOM 3195 O O . GLU B 1 178 ? -15.609 -19.469 3.422 1 98.25 178 GLU B O 1
ATOM 3200 N N . LYS B 1 179 ? -14.188 -19.359 1.755 1 98.25 179 LYS B N 1
ATOM 3201 C CA . LYS B 1 179 ? -13.992 -20.797 1.668 1 98.25 179 LYS B CA 1
ATOM 3202 C C . LYS B 1 179 ? -13.289 -21.328 2.912 1 98.25 179 LYS B C 1
ATOM 3204 O O . LYS B 1 179 ? -13.578 -22.438 3.373 1 98.25 179 LYS B O 1
ATOM 3209 N N . MET B 1 180 ? -12.383 -20.562 3.445 1 98.25 180 MET B N 1
ATOM 3210 C CA . MET B 1 180 ? -11.586 -20.953 4.605 1 98.25 180 MET B CA 1
ATOM 3211 C C . MET B 1 180 ? -12.414 -20.875 5.883 1 98.25 180 MET B C 1
ATOM 3213 O O . MET B 1 180 ? -12.164 -21.625 6.832 1 98.25 180 MET B O 1
ATOM 3217 N N . GLY B 1 181 ? -13.352 -19.859 5.918 1 97.69 181 GLY B N 1
ATOM 3218 C CA . GLY B 1 181 ? -14.102 -19.562 7.129 1 97.69 181 GLY B CA 1
ATOM 3219 C C . GLY B 1 181 ? -13.328 -18.703 8.117 1 97.69 181 GLY B C 1
ATOM 3220 O O . GLY B 1 181 ? -13.664 -18.656 9.305 1 97.69 181 GLY B O 1
ATOM 3221 N N . CYS B 1 182 ? -12.266 -18.125 7.68 1 97.81 182 CYS B N 1
ATOM 3222 C CA . CYS B 1 182 ? -11.43 -17.234 8.484 1 97.81 182 CYS B CA 1
ATOM 3223 C C . CYS B 1 182 ? -10.625 -16.297 7.594 1 97.81 182 CYS B C 1
ATOM 3225 O O . CYS B 1 182 ? -10.711 -16.375 6.367 1 97.81 182 CYS B O 1
ATOM 3227 N N . SER B 1 183 ? -9.898 -15.375 8.234 1 97.75 183 SER B N 1
ATOM 3228 C CA . SER B 1 183 ? -9.039 -14.469 7.484 1 97.75 183 SER B CA 1
ATOM 3229 C C . SER B 1 183 ? -7.828 -15.195 6.918 1 97.75 183 SER B C 1
ATOM 3231 O O . SER B 1 183 ? -7.254 -16.062 7.578 1 97.75 183 SER B O 1
ATOM 3233 N N . VAL B 1 184 ? -7.406 -14.805 5.746 1 98.56 184 VAL B N 1
ATOM 3234 C CA . VAL B 1 184 ? -6.176 -15.367 5.191 1 98.56 184 VAL B CA 1
ATOM 3235 C C . VAL B 1 184 ? -5 -15.023 6.102 1 98.56 184 VAL B C 1
ATOM 3237 O O . VAL B 1 184 ? -4.031 -15.781 6.188 1 98.56 184 VAL B O 1
ATOM 3240 N N . TYR B 1 185 ? -5.055 -13.906 6.793 1 98.31 185 TYR B N 1
ATOM 3241 C CA . TYR B 1 185 ? -3.957 -13.461 7.641 1 98.31 185 TYR B CA 1
ATOM 3242 C C . TYR B 1 185 ? -3.801 -14.359 8.859 1 98.31 185 TYR B C 1
ATOM 3244 O O . TYR B 1 185 ? -2.725 -14.43 9.453 1 98.31 185 TYR B O 1
ATOM 3252 N N . ASP B 1 186 ? -4.809 -15.078 9.211 1 97.75 186 ASP B N 1
ATOM 3253 C CA . ASP B 1 186 ? -4.789 -15.953 10.383 1 97.75 186 ASP B CA 1
ATOM 3254 C C . ASP B 1 186 ? -3.852 -17.141 10.18 1 97.75 186 ASP B C 1
ATOM 3256 O O . ASP B 1 186 ? -3.416 -17.766 11.141 1 97.75 186 ASP B O 1
ATOM 3260 N N . VAL B 1 187 ? -3.533 -17.438 8.938 1 98.62 187 VAL B N 1
ATOM 3261 C CA . VAL B 1 187 ? -2.764 -18.656 8.672 1 98.62 187 VAL B CA 1
ATOM 3262 C C . VAL B 1 187 ? -1.372 -18.281 8.164 1 98.62 187 VAL B C 1
ATOM 3264 O O . VAL B 1 187 ? -0.658 -19.125 7.621 1 98.62 187 VAL B O 1
ATOM 3267 N N . LEU B 1 188 ? -0.985 -17.062 8.273 1 98.75 188 LEU B N 1
ATOM 3268 C CA . LEU B 1 188 ? 0.325 -16.578 7.848 1 98.75 188 LEU B CA 1
ATOM 3269 C C . LEU B 1 188 ? 1.188 -16.219 9.055 1 98.75 188 LEU B C 1
ATOM 3271 O O . LEU B 1 188 ? 0.994 -15.172 9.672 1 98.75 188 LEU B O 1
ATOM 3275 N N . PRO B 1 189 ? 2.143 -17.031 9.352 1 97.88 189 PRO B N 1
ATOM 3276 C CA . PRO B 1 189 ? 2.918 -16.891 10.586 1 97.88 189 PRO B CA 1
ATOM 3277 C C . PRO B 1 189 ? 3.646 -15.547 10.664 1 97.88 189 PRO B C 1
ATOM 3279 O O . PRO B 1 189 ? 4.199 -15.078 9.664 1 97.88 189 PRO B O 1
ATOM 3282 N N . ASN B 1 190 ? 3.602 -14.922 11.805 1 97.44 190 ASN B N 1
ATOM 3283 C CA . ASN B 1 190 ? 4.375 -13.742 12.164 1 97.44 190 ASN B CA 1
ATOM 3284 C C . ASN B 1 190 ? 3.984 -12.539 11.312 1 97.44 190 ASN B C 1
ATOM 3286 O O . ASN B 1 190 ? 4.727 -11.555 11.242 1 97.44 190 ASN B O 1
ATOM 3290 N N . ILE B 1 191 ? 2.844 -12.547 10.641 1 97.81 191 ILE B N 1
ATOM 3291 C CA . ILE B 1 191 ? 2.473 -11.492 9.711 1 97.81 191 ILE B CA 1
ATOM 3292 C C . ILE B 1 191 ? 2.355 -10.164 10.461 1 97.81 191 ILE B C 1
ATOM 3294 O O . ILE B 1 191 ? 2.695 -9.109 9.922 1 97.81 191 ILE B O 1
ATOM 3298 N N . GLY B 1 192 ? 1.872 -10.172 11.734 1 95.94 192 GLY B N 1
ATOM 3299 C CA . GLY B 1 192 ? 1.78 -8.961 12.539 1 95.94 192 GLY B CA 1
ATOM 3300 C C . GLY B 1 192 ? 3.117 -8.266 12.734 1 95.94 192 GLY B C 1
ATOM 3301 O O . GLY B 1 192 ? 3.193 -7.039 12.727 1 95.94 192 GLY B O 1
ATOM 3302 N N . LYS B 1 193 ? 4.141 -9.031 12.828 1 95.88 193 LYS B N 1
ATOM 3303 C CA . LYS B 1 193 ? 5.492 -8.508 13.031 1 95.88 193 LYS B CA 1
ATOM 3304 C C . LYS B 1 193 ? 6.133 -8.102 11.711 1 95.88 193 LYS B C 1
ATOM 3306 O O . LYS B 1 193 ? 6.66 -6.996 11.586 1 95.88 193 LYS B O 1
ATOM 3311 N N . THR B 1 194 ? 6.066 -8.953 10.727 1 97.5 194 THR B N 1
ATOM 3312 C CA . THR B 1 194 ? 6.766 -8.727 9.461 1 97.5 194 THR B CA 1
ATOM 3313 C C . THR B 1 194 ? 6.133 -7.57 8.695 1 97.5 194 THR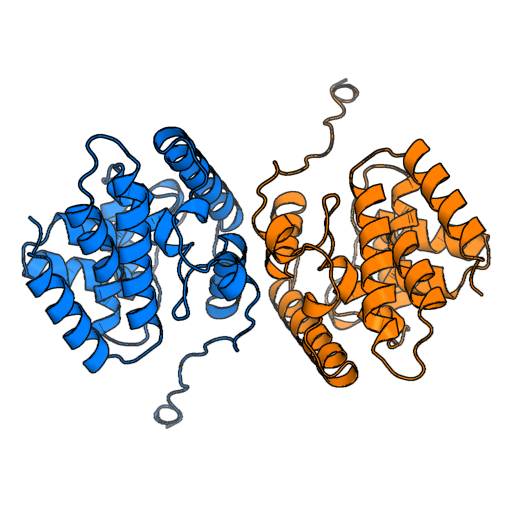 B C 1
ATOM 3315 O O . THR B 1 194 ? 6.824 -6.836 7.988 1 97.5 194 THR B O 1
ATOM 3318 N N . THR B 1 195 ? 4.824 -7.391 8.898 1 97.94 195 THR B N 1
ATOM 3319 C CA . THR B 1 195 ? 4.125 -6.289 8.242 1 97.94 195 THR B CA 1
ATOM 3320 C C . THR B 1 195 ? 4.641 -4.945 8.75 1 97.94 195 THR B C 1
ATOM 3322 O O . THR B 1 195 ? 4.68 -3.969 7.996 1 97.94 195 THR B O 1
ATOM 3325 N N . LEU B 1 196 ? 5.121 -4.848 9.945 1 96.44 196 LEU B N 1
ATOM 3326 C CA . LEU B 1 196 ? 5.535 -3.588 10.547 1 96.44 196 LEU B CA 1
ATOM 3327 C C . LEU B 1 196 ? 6.996 -3.289 10.227 1 96.44 196 LEU B C 1
ATOM 3329 O O . LEU B 1 196 ? 7.488 -2.197 10.523 1 96.44 196 LEU B O 1
ATOM 3333 N N . LEU B 1 197 ? 7.672 -4.273 9.562 1 93.94 197 LEU B N 1
ATOM 3334 C CA . LEU B 1 197 ? 9.07 -4.047 9.195 1 93.94 197 LEU B CA 1
ATOM 3335 C C . LEU B 1 197 ? 9.172 -3.08 8.023 1 93.94 197 LEU B C 1
ATOM 3337 O O . LEU B 1 197 ? 8.25 -2.982 7.211 1 93.94 197 LEU B O 1
ATOM 3341 N N . SER B 1 198 ? 10.273 -2.363 7.957 1 87.94 198 SER B N 1
ATOM 3342 C CA . SER B 1 198 ? 10.516 -1.418 6.875 1 87.94 198 SER B CA 1
ATOM 3343 C C . SER B 1 198 ? 11.891 -1.628 6.25 1 87.94 198 SER B C 1
ATOM 3345 O O . SER B 1 198 ? 12.734 -0.726 6.266 1 87.94 198 SER B O 1
ATOM 3347 N N . PRO B 1 199 ? 12.023 -2.695 5.617 1 87.56 199 PRO B N 1
ATOM 3348 C CA . PRO B 1 199 ? 13.32 -2.871 4.961 1 87.56 199 PRO B CA 1
ATOM 3349 C C . PRO B 1 199 ? 13.523 -1.915 3.787 1 87.56 199 PRO B C 1
ATOM 3351 O O . PRO B 1 199 ? 12.555 -1.382 3.246 1 87.56 199 PRO B O 1
ATOM 3354 N N . PRO B 1 200 ? 14.828 -1.685 3.459 1 84.31 200 PRO B N 1
ATOM 3355 C CA . PRO B 1 200 ? 15.07 -0.864 2.27 1 84.31 200 PRO B CA 1
ATOM 3356 C C . PRO B 1 200 ? 14.477 -1.476 1.001 1 84.31 200 PRO B C 1
ATOM 3358 O O . PRO B 1 200 ? 14.352 -2.699 0.904 1 84.31 200 PRO B O 1
ATOM 3361 N N . LEU B 1 201 ? 14.148 -0.564 0.119 1 84.19 201 LEU B N 1
ATOM 3362 C CA . LEU B 1 201 ? 13.633 -1.024 -1.166 1 84.19 201 LEU B CA 1
ATOM 3363 C C . LEU B 1 201 ? 14.703 -1.781 -1.942 1 84.19 201 LEU B C 1
ATOM 3365 O O . LEU B 1 201 ? 15.836 -1.308 -2.07 1 84.19 201 LEU B O 1
ATOM 3369 N N . TRP B 1 202 ? 14.32 -2.92 -2.404 1 77.88 202 TRP B N 1
ATOM 3370 C CA . TRP B 1 202 ? 15.258 -3.682 -3.223 1 77.88 202 TRP B CA 1
ATOM 3371 C C . TRP B 1 202 ? 15.398 -3.062 -4.609 1 77.88 202 TRP B C 1
ATOM 3373 O O . TRP B 1 202 ? 14.406 -2.717 -5.246 1 77.88 202 TRP B O 1
ATOM 3383 N N . THR B 1 203 ? 16.641 -2.701 -4.953 1 73.25 203 THR B N 1
ATOM 3384 C CA . THR B 1 203 ? 16.891 -2.201 -6.297 1 73.25 203 THR B CA 1
ATOM 3385 C C . THR B 1 203 ? 17.891 -3.096 -7.023 1 73.25 203 THR B C 1
ATOM 3387 O O . THR B 1 203 ? 18.781 -3.691 -6.395 1 73.25 203 THR B O 1
ATOM 3390 N N . GLN B 1 204 ? 17.562 -3.355 -8.328 1 64.56 204 GLN B N 1
ATOM 3391 C CA . GLN B 1 204 ? 18.453 -4.191 -9.133 1 64.56 204 GLN B CA 1
ATOM 3392 C C . GLN B 1 204 ? 19.891 -3.674 -9.078 1 64.56 204 GLN B C 1
ATOM 3394 O O . GLN B 1 204 ? 20.125 -2.465 -9.148 1 64.56 204 GLN B O 1
ATOM 3399 N N . PRO B 1 205 ? 20.766 -4.613 -8.75 1 54.47 205 PRO B N 1
ATOM 3400 C CA . PRO B 1 205 ? 22.172 -4.195 -8.805 1 54.47 205 PRO B CA 1
ATOM 3401 C C . PRO B 1 205 ? 22.562 -3.609 -10.164 1 54.47 205 PRO B C 1
ATOM 3403 O O . PRO B 1 205 ? 22.125 -4.102 -11.203 1 54.47 205 PRO B O 1
ATOM 3406 N N . VAL B 1 206 ? 22.719 -2.252 -10.234 1 47.12 206 VAL B N 1
ATOM 3407 C CA . VAL B 1 206 ? 23.25 -1.652 -11.461 1 47.12 206 VAL B CA 1
ATOM 3408 C C . VAL B 1 206 ? 24.453 -2.449 -11.953 1 47.12 206 VAL B C 1
ATOM 3410 O O . VAL B 1 206 ? 25.344 -2.795 -11.172 1 47.12 206 VAL B O 1
ATOM 3413 N N . ASN B 1 207 ? 24.25 -3.168 -12.914 1 35.75 207 ASN B N 1
ATOM 3414 C CA . ASN B 1 207 ? 25.484 -3.635 -13.547 1 35.75 207 ASN B CA 1
ATOM 3415 C C . ASN B 1 207 ? 26.359 -2.471 -13.992 1 35.75 207 ASN B C 1
ATOM 3417 O O . ASN B 1 207 ? 26 -1.732 -14.914 1 35.75 207 ASN B O 1
ATOM 3421 N N . LYS B 1 208 ? 27.172 -1.868 -13.18 1 36.59 208 LYS B N 1
ATOM 3422 C CA . LYS B 1 208 ? 28.203 -0.895 -13.539 1 36.59 208 LYS B CA 1
ATOM 3423 C C . LYS B 1 208 ? 28.938 -1.312 -14.805 1 36.59 208 LYS B C 1
ATOM 3425 O O . LYS B 1 208 ? 29.844 -0.603 -15.273 1 36.59 208 LYS B O 1
ATOM 3430 N N . SER B 1 209 ? 28.891 -2.518 -15.227 1 30.09 209 SER B N 1
ATOM 3431 C CA . SER B 1 209 ? 29.781 -2.844 -16.328 1 30.09 209 SER B CA 1
ATOM 3432 C C . SER B 1 209 ? 29.266 -2.273 -17.641 1 30.09 209 SER B C 1
ATOM 3434 O O . SER B 1 209 ? 29.938 -2.346 -18.672 1 30.09 209 SER B O 1
ATOM 3436 N N . ILE B 1 210 ? 27.953 -2.025 -17.891 1 27.64 210 ILE B N 1
ATOM 3437 C CA . ILE B 1 210 ? 27.688 -1.715 -19.281 1 27.64 210 ILE B CA 1
ATOM 3438 C C . ILE B 1 210 ? 27.938 -0.23 -19.547 1 27.64 210 ILE B C 1
ATOM 3440 O O . ILE B 1 210 ? 27.266 0.385 -20.375 1 27.64 210 ILE B O 1
ATOM 3444 N N . ILE B 1 211 ? 28.312 0.609 -18.531 1 26.12 211 ILE B N 1
ATOM 3445 C CA . ILE B 1 211 ? 28.766 1.884 -19.078 1 26.12 211 ILE B CA 1
ATOM 3446 C C . ILE B 1 211 ? 30 1.664 -19.938 1 26.12 211 ILE B C 1
ATOM 3448 O O . ILE B 1 211 ? 31.125 1.658 -19.438 1 26.12 211 ILE B O 1
ATOM 3452 N N . ARG B 1 212 ? 30.172 0.537 -20.516 1 19.86 212 ARG B N 1
ATOM 3453 C CA . ARG B 1 212 ? 31.25 0.697 -21.484 1 19.86 212 ARG B CA 1
ATOM 3454 C C . ARG B 1 212 ? 30.734 1.328 -22.781 1 19.86 212 ARG B C 1
ATOM 3456 O O . ARG B 1 212 ? 29.625 1.04 -23.219 1 19.86 212 ARG B O 1
#

Secondary structure (DSSP, 8-state):
----HHHHHHHHHHHHHHS-STHHHHHHHHHHHHHHHHHTSTT--HHHHHHHHHHTTGGGGG-S--HHHHHHHHHHHHHHHT-HHHHHHHHHTT-TTGGGG-SS---SHHHHHHHHHHHTPPP-HHHHHHHHHHTTEETTEE--HHHHHHHHHHHH-PPTTHHHHHHHHHHHHHHHHHHHTS-GGGGSTTHHHHTT--PPPP-----GGG--/----HHHHHHHHHHHHHHS-STHHHHHHHHHHHHHHHHHTSTT--HHHHHHHHHHTTGGGGG-S--HHHHHHHHHHHHHHHT-HHHHHHHHHTT-TTGGGG-SS---SHHHHHHHHHHHT----HHHHHHHHHHTTEETTEE--HHHHHHHHHHHH-PPTTHHHHHHHHHHHHHHHHHHHTS-GGGGSTTHHHHTT--PPPP-----GGG--

pLDDT: mean 93.78, std 12.81, range [19.86, 98.94]

InterPro domains:
  IPR003607 HD/PDEase domain [SM00471] (19-148)
  IPR003607 HD/PDEase domain [cd00077] (21-138)
  IPR006674 HD domain [PF01966] (24-136)

Organism: NCBI:txid1812858

Radius of gyration: 23.84 Å; Cα contacts (8 Å, |Δi|>4): 601; chains: 2; bounding box: 64×68×53 Å